Protein AF-0000000066934984 (afdb_homodimer)

Foldseek 3Di:
DAKEWEAEALDLSLLVLLLCLVLVHDYHYHYFQPPPPAGDPVQLVQDVVRHDGKMWDADPVPRHIHIDHDPLVSSVCCCVPVRVVPQADDPPDPLNVQRVCLSCCQVPPLVVLQVVLLVLLLVPDDPPPPVNVCSVVSNVVVLVVVLVQLVVQVDDRSHPDHHSSRSRRLSCQFSVCLRQPEACVVRVSQLSHLVVQVPDPSSVVSCCVNPPPDPRVQSSDRRYDHHDVVNVVVSVVSVGDPVVRYD/DAKEWEAEALDLSLLVLLLCLVLVHDYHYHYFQPPPPAGDPVQLVQDVVRHDGKMWDADPVPRHIHIDHDPLVSSVCCCVPVRVVPQADDPPDPLNVQRVCLSCCQVPPQVVLQVVLLVCLLVDDDPPPPVNVCSVVSNVVVLVVVLVQLVVQVDDRSHPDHHSSRSRHLSCQFSVCLRQPEACVVRVSQLSHLVVQVPDPSSVVSCCVNPPPDPRVQSSDRRYDHHDVVNVVVSVVVVGDPVVRYD

InterPro domains:
  IPR004045 Glutathione S-transferase, N-terminal [PF13409] (13-79)
  IPR010987 Glutathione S-transferase, C-terminal-like [PS50405] (92-216)
  IPR036249 Thioredoxin-like superfamily [SSF52833] (1-82)
  IPR036282 Glutathione S-transferase, C-terminal domain superfamily [SSF47616] (94-217)
  IPR040079 Glutathione transferase family [SFLDS00019] (3-200)

Nearest PDB structures (foldseek):
  7nc9-assembly2_C  TM=8.253E-01  e=2.073E-10  Aspergillus fumigatus A1163
  7ncp-assembly3_F  TM=7.997E-01  e=2.605E-10  Aspergillus fumigatus A1163
  7ncb-assembly1_A  TM=8.021E-01  e=5.173E-10  Aspergillus fumigatus A1163
  7ncd-assembly1_A  TM=8.044E-01  e=5.478E-10  Aspergillus fumigatus A1163
  7nc5-assembly2_C  TM=8.030E-01  e=6.885E-10  Aspergillus fumigatus A1163

pLDDT: mean 96.86, std 2.77, range [81.25, 98.94]

Secondary structure (DSSP, 8-state):
--EEEEEETTSTTHHHHHHHHHHT---EEEEE--BTTBPPHHHHTTSTT-SS-EEEEE-TTT--EEEE--HHHHHHHHHHHTSTTTTS--TTSTTHHHHHHHHHHIIIIIIHHHHHHHHHHHH---TT-HHHHHHHHHHHHHHHHHHHHHHHHSSBTTBSS--HHHHHHHHHHTGGGGTS----TT-HHHHHHHHHHHT-HHHHHHHHHHSTT--GGGGGSSS-PPPPHHHHHHHHHTT--GGGT--/--EEEEEETTSTTHHHHHHHHHHT---EEEEE--BTTBPPHHHHTTSTT-SS-EEEEE-TTT--EEEE--HHHHHHHHHHHTSTTTTS--TTSTTHHHHHHHHHHIIIIIIHHHHHHHHHHHH---TT-HHHHHHHHHHHHHHHHHHHHHHHHSSBTTBSS--HHHHHHHHHHTGGGGTS----TT-HHHHHHHHHHHT-HHHHHHHHHHSTT--GGGGGSSS-PPPPHHHHHHHHHTT--GGGT--

Organism: NCBI:txid1442368

Structure (mmCIF, N/CA/C/O backbone):
data_AF-0000000066934984-model_v1
#
loop_
_entity.id
_entity.type
_entity.pdbx_description
1 polymer 'Unplaced genomic scaffold supercont1.1, whole genome shotgun sequence'
#
loop_
_atom_site.group_PDB
_atom_site.id
_atom_site.type_symbol
_atom_site.label_atom_id
_atom_site.label_alt_id
_atom_site.label_comp_id
_atom_site.label_asym_id
_atom_site.label_entity_id
_atom_site.label_seq_id
_atom_site.pdbx_PDB_ins_code
_atom_site.Cartn_x
_atom_site.Cartn_y
_atom_site.Cartn_z
_atom_site.occupancy
_atom_site.B_iso_or_equiv
_atom_site.auth_seq_id
_atom_site.auth_comp_id
_atom_site.auth_asym_id
_atom_site.auth_atom_id
_atom_site.pdbx_PDB_model_num
ATOM 1 N N . MET A 1 1 ? -24.328 -0.983 -16.234 1 81.62 1 MET A N 1
ATOM 2 C CA . MET A 1 1 ? -23.203 -0.069 -16.359 1 81.62 1 MET A CA 1
ATOM 3 C C . MET A 1 1 ? -22 -0.778 -16.969 1 81.62 1 MET A C 1
ATOM 5 O O . MET A 1 1 ? -21.828 -1.984 -16.781 1 81.62 1 MET A O 1
ATOM 9 N N . SER A 1 2 ? -21.281 -0.075 -17.906 1 93.69 2 SER A N 1
ATOM 10 C CA . SER A 1 2 ? -20.172 -0.692 -18.625 1 93.69 2 SER A CA 1
ATOM 11 C C . SER A 1 2 ? -18.906 -0.725 -17.766 1 93.69 2 SER A C 1
ATOM 13 O O . SER A 1 2 ? -18.703 0.145 -16.922 1 93.69 2 SER A O 1
ATOM 15 N N . LEU A 1 3 ? -18.172 -1.774 -17.812 1 98.44 3 LEU A N 1
ATOM 16 C CA . LEU A 1 3 ? -16.875 -1.953 -17.156 1 98.44 3 LEU A CA 1
ATOM 17 C C . LEU A 1 3 ? -15.836 -2.482 -18.156 1 98.44 3 LEU A C 1
ATOM 19 O O . LEU A 1 3 ? -16.047 -3.525 -18.766 1 98.44 3 LEU A O 1
ATOM 23 N N . THR A 1 4 ? -14.758 -1.725 -18.328 1 98.88 4 THR A N 1
ATOM 24 C CA . THR A 1 4 ? -13.609 -2.197 -19.109 1 98.88 4 THR A CA 1
ATOM 25 C C . THR A 1 4 ? -12.398 -2.4 -18.203 1 98.88 4 THR A C 1
ATOM 27 O O . THR A 1 4 ? -12.023 -1.505 -17.438 1 98.88 4 THR A O 1
ATOM 30 N N . VAL A 1 5 ? -11.867 -3.541 -18.266 1 98.81 5 VAL A N 1
ATOM 31 C CA . VAL A 1 5 ? -10.617 -3.863 -17.578 1 98.81 5 VAL A CA 1
ATOM 32 C C . VAL A 1 5 ? -9.461 -3.822 -18.578 1 98.81 5 VAL A C 1
ATOM 34 O O . VAL A 1 5 ? -9.469 -4.543 -19.578 1 98.81 5 VAL A O 1
ATOM 37 N N . HIS A 1 6 ? -8.5 -2.926 -18.359 1 98.94 6 HIS A N 1
ATOM 38 C CA . HIS A 1 6 ? -7.273 -2.883 -19.156 1 98.94 6 HIS A CA 1
ATOM 39 C C . HIS A 1 6 ? -6.176 -3.73 -18.516 1 98.94 6 HIS A C 1
ATOM 41 O O . HIS A 1 6 ? -5.637 -3.375 -17.469 1 98.94 6 HIS A O 1
ATOM 47 N N . HIS A 1 7 ? -5.832 -4.848 -19.172 1 98.75 7 HIS A N 1
ATOM 48 C CA . HIS A 1 7 ? -4.871 -5.809 -18.641 1 98.75 7 HIS A CA 1
ATOM 49 C C . HIS A 1 7 ? -3.568 -5.777 -19.422 1 98.75 7 HIS A C 1
ATOM 51 O O . HIS A 1 7 ? -3.574 -5.938 -20.656 1 98.75 7 HIS A O 1
ATOM 57 N N . LEU A 1 8 ? -2.504 -5.461 -18.75 1 98.69 8 LEU A N 1
ATOM 58 C CA . LEU A 1 8 ? -1.152 -5.594 -19.297 1 98.69 8 LEU A CA 1
ATOM 59 C C . LEU A 1 8 ? -0.588 -6.98 -19 1 98.69 8 LEU A C 1
ATOM 61 O O . LEU A 1 8 ? -0.484 -7.387 -17.844 1 98.69 8 LEU A O 1
ATOM 65 N N . HIS A 1 9 ? -0.177 -7.727 -20.047 1 97.75 9 HIS A N 1
ATOM 66 C CA . HIS A 1 9 ? 0.321 -9.086 -19.828 1 97.75 9 HIS A CA 1
ATOM 67 C C . HIS A 1 9 ? 1.445 -9.102 -18.797 1 97.75 9 HIS A C 1
ATOM 69 O O . HIS A 1 9 ? 2.338 -8.25 -18.828 1 97.75 9 HIS A O 1
ATOM 75 N N . ILE A 1 10 ? 1.354 -10.117 -17.844 1 97.56 10 ILE A N 1
ATOM 76 C CA . ILE A 1 10 ? 2.314 -10.375 -16.781 1 97.56 10 ILE A CA 1
ATOM 77 C C . ILE A 1 10 ? 2.395 -9.172 -15.844 1 97.56 10 ILE A C 1
ATOM 79 O O . ILE A 1 10 ? 3.484 -8.68 -15.547 1 97.56 10 ILE A O 1
ATOM 83 N N . SER A 1 11 ? 1.231 -8.672 -15.461 1 97.94 11 SER A N 1
ATOM 84 C CA . SER A 1 11 ? 1.15 -7.527 -14.555 1 97.94 11 SER A CA 1
ATOM 85 C C . SER A 1 11 ? 0.097 -7.746 -13.477 1 97.94 11 SER A C 1
ATOM 87 O O . SER A 1 11 ? -0.659 -8.719 -13.531 1 97.94 11 SER A O 1
ATOM 89 N N . GLN A 1 12 ? 0.028 -6.848 -12.531 1 98.06 12 GLN A N 1
ATOM 90 C CA . GLN A 1 12 ? -0.888 -6.91 -11.398 1 98.06 12 GLN A CA 1
ATOM 91 C C . GLN A 1 12 ? -2.338 -6.781 -11.852 1 98.06 12 GLN A C 1
ATOM 93 O O . GLN A 1 12 ? -3.262 -7.102 -11.102 1 98.06 12 GLN A O 1
ATOM 98 N N . SER A 1 13 ? -2.576 -6.316 -13.094 1 98.69 13 SER A N 1
ATOM 99 C CA . SER A 1 13 ? -3.947 -6.168 -13.57 1 98.69 13 SER A CA 1
ATOM 100 C C . SER A 1 13 ? -4.645 -7.523 -13.672 1 98.69 13 SER A C 1
ATOM 102 O O . SER A 1 13 ? -5.867 -7.586 -13.82 1 98.69 13 SER A O 1
ATOM 104 N N . GLU A 1 14 ? -3.834 -8.594 -13.602 1 98.69 14 GLU A N 1
ATOM 105 C CA . GLU A 1 14 ? -4.383 -9.945 -13.516 1 98.69 14 GLU A CA 1
ATOM 106 C C . GLU A 1 14 ? -5.395 -10.055 -12.375 1 98.69 14 GLU A C 1
ATOM 108 O O . GLU A 1 14 ? -6.406 -10.742 -12.508 1 98.69 14 GLU A O 1
ATOM 113 N N . ARG A 1 15 ? -5.211 -9.359 -11.25 1 98.62 15 ARG A N 1
ATOM 114 C CA . ARG A 1 15 ? -6.082 -9.312 -10.078 1 98.62 15 ARG A CA 1
ATOM 115 C C . ARG A 1 15 ? -7.504 -8.922 -10.461 1 98.62 15 ARG A C 1
ATOM 117 O O . ARG A 1 15 ? -8.469 -9.461 -9.93 1 98.62 15 ARG A O 1
ATOM 124 N N . ILE A 1 16 ? -7.551 -7.918 -11.375 1 98.88 16 ILE A N 1
ATOM 125 C CA . ILE A 1 16 ? -8.836 -7.301 -11.672 1 98.88 16 ILE A CA 1
ATOM 126 C C . ILE A 1 16 ? -9.656 -8.219 -12.578 1 98.88 16 ILE A C 1
ATOM 128 O O . ILE A 1 16 ? -10.867 -8.344 -12.414 1 98.88 16 ILE A O 1
ATOM 132 N N . VAL A 1 17 ? -8.953 -8.867 -13.539 1 98.88 17 VAL A N 1
ATOM 133 C CA . VAL A 1 17 ? -9.625 -9.875 -14.359 1 98.88 17 VAL A CA 1
ATOM 134 C C . VAL A 1 17 ? -10.188 -10.977 -13.461 1 98.88 17 VAL A C 1
ATOM 136 O O . VAL A 1 17 ? -11.359 -11.344 -13.586 1 98.88 17 VAL A O 1
ATOM 139 N N . TRP A 1 18 ? -9.359 -11.438 -12.562 1 98.94 18 TRP A N 1
ATOM 140 C CA . TRP A 1 18 ? -9.758 -12.5 -11.641 1 98.94 18 TRP A CA 1
ATOM 141 C C . TRP A 1 18 ? -10.938 -12.055 -10.781 1 98.94 18 TRP A C 1
ATOM 143 O O . TRP A 1 18 ? -11.906 -12.805 -10.609 1 98.94 18 TRP A O 1
ATOM 153 N N . LEU A 1 19 ? -10.914 -10.844 -10.273 1 98.94 19 LEU A N 1
ATOM 154 C CA . LEU A 1 19 ? -11.992 -10.289 -9.469 1 98.94 19 LEU A CA 1
ATOM 155 C C . LEU A 1 19 ? -13.312 -10.336 -10.227 1 98.94 19 LEU A C 1
ATOM 157 O O . LEU A 1 19 ? -14.336 -10.773 -9.68 1 98.94 19 LEU A O 1
ATOM 161 N N . CYS A 1 20 ? -13.312 -9.898 -11.477 1 98.88 20 CYS A N 1
ATOM 162 C CA . CYS A 1 20 ? -14.539 -9.883 -12.273 1 98.88 20 CYS A CA 1
ATOM 163 C C . CYS A 1 20 ? -15.086 -11.289 -12.445 1 98.88 20 CYS A C 1
ATOM 165 O O . CYS A 1 20 ? -16.297 -11.5 -12.375 1 98.88 20 CYS A O 1
ATOM 167 N N . GLU A 1 21 ? -14.188 -12.242 -12.664 1 98.94 21 GLU A N 1
ATOM 168 C CA . GLU A 1 21 ? -14.625 -13.625 -12.836 1 98.94 21 GLU A CA 1
ATOM 169 C C . GLU A 1 21 ? -15.219 -14.18 -11.539 1 98.94 21 GLU A C 1
ATOM 171 O O . GLU A 1 21 ? -16.203 -14.906 -11.57 1 98.94 21 GLU A O 1
ATOM 176 N N . GLU A 1 22 ? -14.609 -13.898 -10.383 1 98.94 22 GLU A N 1
ATOM 177 C CA . GLU A 1 22 ? -15.109 -14.359 -9.094 1 98.94 22 GLU A CA 1
ATOM 178 C C . GLU A 1 22 ? -16.5 -13.797 -8.812 1 98.94 22 GLU A C 1
ATOM 180 O O . GLU A 1 22 ? -17.344 -14.492 -8.25 1 98.94 22 GLU A O 1
ATOM 185 N N . LEU A 1 23 ? -16.703 -12.539 -9.203 1 98.75 23 LEU A N 1
ATOM 186 C CA . LEU A 1 23 ? -17.969 -11.859 -8.906 1 98.75 23 LEU A CA 1
ATOM 187 C C . LEU A 1 23 ? -19.031 -12.188 -9.953 1 98.75 23 LEU A C 1
ATOM 189 O O . LEU A 1 23 ? -20.203 -11.898 -9.758 1 98.75 23 LEU A O 1
ATOM 193 N N . GLY A 1 24 ? -18.609 -12.75 -11.055 1 98.19 24 GLY A N 1
ATOM 194 C CA . GLY A 1 24 ? -19.531 -13.07 -12.125 1 98.19 24 GLY A CA 1
ATOM 195 C C . GLY A 1 24 ? -20.109 -11.844 -12.812 1 98.19 24 GLY A C 1
ATOM 196 O O . GLY A 1 24 ? -21.281 -11.828 -13.18 1 98.19 24 GLY A O 1
ATOM 197 N N . ILE A 1 25 ? -19.312 -10.82 -12.914 1 96.38 25 ILE A N 1
ATOM 198 C CA . ILE A 1 25 ? -19.781 -9.578 -13.516 1 96.38 25 ILE A CA 1
ATOM 199 C C . ILE A 1 25 ? -19.344 -9.523 -14.984 1 96.38 25 ILE A C 1
ATOM 201 O O . ILE A 1 25 ? -18.266 -10.016 -15.336 1 96.38 25 ILE A O 1
ATOM 205 N N . ALA A 1 26 ? -20.25 -8.914 -15.781 1 97.25 26 ALA A N 1
ATOM 206 C CA . ALA A 1 26 ? -19.906 -8.68 -17.188 1 97.25 26 ALA A CA 1
ATOM 207 C C . ALA A 1 26 ? -18.891 -7.543 -17.312 1 97.25 26 ALA A C 1
ATOM 209 O O . ALA A 1 26 ? -19 -6.52 -16.641 1 97.25 26 ALA A O 1
ATOM 210 N N . TYR A 1 27 ? -17.891 -7.766 -18.156 1 98.56 27 TYR A N 1
ATOM 211 C CA . TYR A 1 27 ? -16.875 -6.746 -18.406 1 98.56 27 TYR A CA 1
ATOM 212 C C . TYR A 1 27 ? -16.266 -6.914 -19.781 1 98.56 27 TYR A C 1
ATOM 214 O O . TYR A 1 27 ? -16.312 -8 -20.375 1 98.56 27 TYR A O 1
ATOM 222 N N . THR A 1 28 ? -15.758 -5.801 -20.312 1 98.75 28 THR A N 1
ATOM 223 C CA . THR A 1 28 ? -14.922 -5.836 -21.516 1 98.75 28 THR A CA 1
ATOM 224 C C . THR A 1 28 ? -13.445 -5.938 -21.125 1 98.75 28 THR A C 1
ATOM 226 O O . THR A 1 28 ? -12.969 -5.191 -20.266 1 98.75 28 THR A O 1
ATOM 229 N N . LEU A 1 29 ? -12.773 -6.883 -21.703 1 98.69 29 LEU A N 1
ATOM 230 C CA . LEU A 1 29 ? -11.352 -7.059 -21.438 1 98.69 29 LEU A CA 1
ATOM 231 C C . LEU A 1 29 ? -10.516 -6.543 -22.609 1 98.69 29 LEU A C 1
ATOM 233 O O . LEU A 1 29 ? -10.68 -6.984 -23.75 1 98.69 29 LEU A O 1
ATOM 237 N N . LYS A 1 30 ? -9.719 -5.551 -22.359 1 98.62 30 LYS A N 1
ATOM 238 C CA . LYS A 1 30 ? -8.695 -5.098 -23.297 1 98.62 30 LYS A CA 1
ATOM 239 C C . LYS A 1 30 ? -7.301 -5.508 -22.828 1 98.62 30 LYS A C 1
ATOM 241 O O . LYS A 1 30 ? -6.859 -5.098 -21.75 1 98.62 30 LYS A O 1
ATOM 246 N N . THR A 1 31 ? -6.621 -6.258 -23.609 1 98.25 31 THR A N 1
ATOM 247 C CA . THR A 1 31 ? -5.293 -6.73 -23.234 1 98.25 31 THR A CA 1
ATOM 248 C C . THR A 1 31 ? -4.211 -5.965 -23.984 1 98.25 31 THR A C 1
ATOM 250 O O . THR A 1 31 ? -4.438 -5.484 -25.094 1 98.25 31 THR A O 1
ATOM 253 N N . TYR A 1 32 ? -3.061 -5.773 -23.359 1 98.38 32 TYR A N 1
ATOM 254 C CA . TYR A 1 32 ? -1.891 -5.102 -23.906 1 98.38 32 TYR A CA 1
ATOM 255 C C . TYR A 1 32 ? -0.634 -5.938 -23.703 1 98.38 32 TYR A C 1
ATOM 257 O O . TYR A 1 32 ? -0.481 -6.605 -22.672 1 98.38 32 TYR A O 1
ATOM 265 N N . THR A 1 33 ? 0.233 -5.895 -24.672 1 96.69 33 THR A N 1
ATOM 266 C CA . THR A 1 33 ? 1.562 -6.48 -24.547 1 96.69 33 THR A CA 1
ATOM 267 C C . THR A 1 33 ? 2.578 -5.426 -24.109 1 96.69 33 THR A C 1
ATOM 269 O O . THR A 1 33 ? 2.555 -4.297 -24.594 1 96.69 33 THR A O 1
ATOM 272 N N . ARG A 1 34 ? 3.393 -5.824 -23.172 1 96.44 34 ARG A N 1
ATOM 2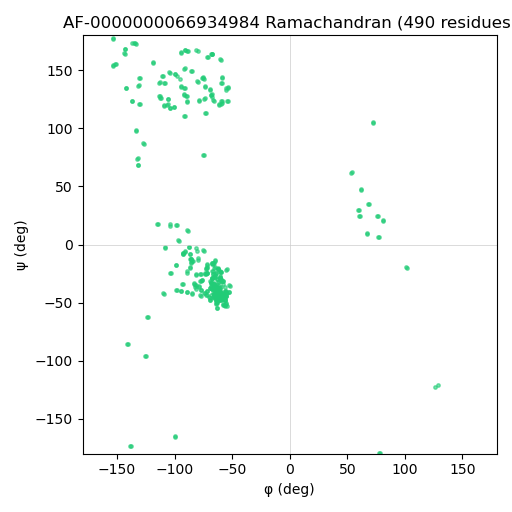73 C CA . ARG A 1 34 ? 4.453 -4.926 -22.734 1 96.44 34 ARG A CA 1
ATOM 274 C C . ARG A 1 34 ? 5.375 -4.555 -23.891 1 96.44 34 ARG A C 1
ATOM 276 O O . ARG A 1 34 ? 5.594 -5.355 -24.797 1 96.44 34 ARG A O 1
ATOM 283 N N . ASP A 1 35 ? 6.168 -3.383 -23.812 1 94.38 35 ASP A N 1
ATOM 284 C CA . ASP A 1 35 ? 7.051 -2.883 -24.859 1 94.38 35 ASP A CA 1
ATOM 285 C C . ASP A 1 35 ? 8.406 -2.48 -24.297 1 94.38 35 ASP A C 1
ATOM 287 O O . ASP A 1 35 ? 8.656 -1.3 -24.047 1 94.38 35 ASP A O 1
ATOM 291 N N . PRO A 1 36 ? 9.422 -3.211 -24.328 1 93.88 36 PRO A N 1
ATOM 292 C CA . PRO A 1 36 ? 9.211 -4.629 -24.031 1 93.88 36 PRO A CA 1
ATOM 293 C C . PRO A 1 36 ? 8.914 -4.891 -22.547 1 93.88 36 PRO A C 1
ATOM 295 O O . PRO A 1 36 ? 8.445 -5.973 -22.203 1 93.88 36 PRO A O 1
ATOM 298 N N . ILE A 1 37 ? 9.234 -3.9 -21.656 1 94.56 37 ILE A N 1
ATOM 299 C CA . ILE A 1 37 ? 9.086 -4.09 -20.219 1 94.56 37 ILE A CA 1
ATOM 300 C C . ILE A 1 37 ? 7.926 -3.234 -19.703 1 94.56 37 ILE A C 1
ATOM 302 O O . ILE A 1 37 ? 7.062 -3.725 -18.984 1 94.56 37 ILE A O 1
ATOM 306 N N . LEU A 1 38 ? 7.844 -2.023 -20.188 1 94.44 38 LEU A N 1
ATOM 307 C CA . LEU A 1 38 ? 6.883 -1.039 -19.703 1 94.44 38 LEU A CA 1
ATOM 308 C C . LEU A 1 38 ? 5.57 -1.138 -20.484 1 94.44 38 LEU A C 1
ATOM 310 O O . LEU A 1 38 ? 5.488 -1.854 -21.484 1 94.44 38 LEU A O 1
ATOM 314 N N . ALA A 1 39 ? 4.543 -0.5 -19.969 1 97.25 39 ALA A N 1
ATOM 315 C CA . ALA A 1 39 ? 3.268 -0.399 -20.672 1 97.25 39 ALA A CA 1
ATOM 316 C C . ALA A 1 39 ? 3.443 0.29 -22.016 1 97.25 39 ALA A C 1
ATOM 318 O O . ALA A 1 39 ? 4.188 1.268 -22.125 1 97.25 39 ALA A O 1
ATOM 319 N N . PRO A 1 40 ? 2.736 -0.254 -23.078 1 97.94 40 PRO A N 1
ATOM 320 C CA . PRO A 1 40 ? 2.756 0.467 -24.344 1 97.94 40 PRO A CA 1
ATOM 321 C C . PRO A 1 40 ? 2.029 1.809 -24.281 1 97.94 40 PRO A C 1
ATOM 323 O O . PRO A 1 40 ? 1.272 2.057 -23.344 1 97.94 40 PRO A O 1
ATOM 326 N N . ALA A 1 41 ? 2.271 2.623 -25.219 1 97.56 41 ALA A N 1
ATOM 327 C CA . ALA A 1 41 ? 1.795 4.004 -25.234 1 97.56 41 ALA A CA 1
ATOM 328 C C . ALA A 1 41 ? 0.279 4.062 -25.078 1 97.56 41 ALA A C 1
ATOM 330 O O . ALA A 1 41 ? -0.242 4.93 -24.375 1 97.56 41 ALA A O 1
ATOM 331 N N . ALA A 1 42 ? -0.437 3.152 -25.719 1 98.19 42 ALA A N 1
ATOM 332 C CA . ALA A 1 42 ? -1.896 3.172 -25.703 1 98.19 42 ALA A CA 1
ATOM 333 C C . ALA A 1 42 ? -2.432 2.99 -24.281 1 98.19 42 ALA A C 1
ATOM 335 O O . ALA A 1 42 ? -3.402 3.643 -23.891 1 98.19 42 ALA A O 1
ATOM 336 N N . LEU A 1 43 ? -1.841 2.08 -23.531 1 98.38 43 LEU A N 1
ATOM 337 C CA . LEU A 1 43 ? -2.252 1.878 -22.141 1 98.38 43 LEU A CA 1
ATOM 338 C C . LEU A 1 43 ? -1.752 3.014 -21.25 1 98.38 43 LEU A C 1
ATOM 340 O O . LEU A 1 43 ? -2.484 3.5 -20.391 1 98.38 43 LEU A O 1
ATOM 344 N N . ALA A 1 44 ? -0.51 3.416 -21.484 1 96.81 44 ALA A N 1
ATOM 345 C CA . ALA A 1 44 ? 0.117 4.449 -20.672 1 96.81 44 ALA A CA 1
ATOM 346 C C . ALA A 1 44 ? -0.661 5.758 -20.75 1 96.81 44 ALA A C 1
ATOM 348 O O . ALA A 1 44 ? -0.653 6.551 -19.797 1 96.81 44 ALA A O 1
ATOM 349 N N . ALA A 1 45 ? -1.407 5.984 -21.766 1 97 45 ALA A N 1
ATOM 350 C CA . ALA A 1 45 ? -2.113 7.242 -22 1 97 45 ALA A CA 1
ATOM 351 C C . ALA A 1 45 ? -3.389 7.316 -21.156 1 97 45 ALA A C 1
ATOM 353 O O . ALA A 1 45 ? -3.988 8.391 -21.031 1 97 45 ALA A O 1
ATOM 354 N N . LEU A 1 46 ? -3.795 6.223 -20.562 1 97.62 46 LEU A N 1
ATOM 355 C CA . LEU A 1 46 ? -5.117 6.145 -19.953 1 97.62 46 LEU A CA 1
ATOM 356 C C . LEU A 1 46 ? -5.137 6.852 -18.609 1 97.62 46 LEU A C 1
ATOM 358 O O . LEU A 1 46 ? -6.184 7.332 -18.156 1 97.62 46 LEU A O 1
ATOM 362 N N . THR A 1 47 ? -4.008 6.844 -17.891 1 96 47 THR A N 1
ATOM 363 C CA . THR A 1 47 ? -3.912 7.488 -16.578 1 96 47 THR A CA 1
ATOM 364 C C . THR A 1 47 ? -2.541 8.133 -16.391 1 96 47 THR A C 1
ATOM 366 O O . THR A 1 47 ? -1.583 7.777 -17.078 1 96 47 THR A O 1
ATOM 369 N N . PRO A 1 48 ? -2.402 9.023 -15.414 1 91.06 48 PRO A N 1
ATOM 370 C CA . PRO A 1 48 ? -1.104 9.641 -15.141 1 91.06 48 PRO A CA 1
ATOM 371 C C . PRO A 1 48 ? -0.06 8.641 -14.656 1 91.06 48 PRO A C 1
ATOM 373 O O . PRO A 1 48 ? 1.143 8.891 -14.773 1 91.06 48 PRO A O 1
ATOM 376 N N . GLN A 1 49 ? -0.491 7.516 -14.172 1 92.75 49 GLN A N 1
ATOM 377 C CA . GLN A 1 49 ? 0.429 6.496 -13.68 1 92.75 49 GLN A CA 1
ATOM 378 C C . GLN A 1 49 ? 1.139 5.793 -14.836 1 92.75 49 GLN A C 1
ATOM 380 O O . GLN A 1 49 ? 2.215 5.219 -14.656 1 92.75 49 GLN A O 1
ATOM 385 N N . LYS A 1 50 ? 0.534 5.781 -15.961 1 93.75 50 LYS A N 1
ATOM 386 C CA . LYS A 1 50 ? 1.089 5.219 -17.188 1 93.75 50 LYS A CA 1
ATOM 387 C C . LYS A 1 50 ? 1.386 3.732 -17.031 1 93.75 50 LYS A C 1
ATOM 389 O O . LYS A 1 50 ? 2.357 3.223 -17.594 1 93.75 50 LYS A O 1
ATOM 394 N N . SER A 1 51 ? 0.613 3.102 -16.188 1 94.38 51 SER A N 1
ATOM 395 C CA . SER A 1 51 ? 0.801 1.678 -15.922 1 94.38 51 SER A CA 1
ATOM 396 C C . SER A 1 51 ? -0.536 0.974 -15.719 1 94.38 51 SER A C 1
ATOM 398 O O . SER A 1 51 ? -1.584 1.621 -15.664 1 94.38 51 SER A O 1
ATOM 400 N N . ALA A 1 52 ? -0.528 -0.356 -15.703 1 96.75 52 ALA A N 1
ATOM 401 C CA . ALA A 1 52 ? -1.664 -1.18 -15.305 1 96.75 52 ALA A CA 1
ATOM 402 C C . ALA A 1 52 ? -1.607 -1.499 -13.812 1 96.75 52 ALA A C 1
ATOM 404 O O . ALA A 1 52 ? -0.534 -1.475 -13.203 1 96.75 52 ALA A O 1
ATOM 405 N N . PRO A 1 53 ? -2.768 -1.683 -13.227 1 97.5 53 PRO A N 1
ATOM 406 C CA . PRO A 1 53 ? -4.109 -1.85 -13.789 1 97.5 53 PRO A CA 1
ATOM 407 C C . PRO A 1 53 ? -4.809 -0.518 -14.062 1 97.5 53 PRO A C 1
ATOM 409 O O . PRO A 1 53 ? -4.488 0.49 -13.43 1 97.5 53 PRO A O 1
ATOM 412 N N . VAL A 1 54 ? -5.625 -0.55 -15.062 1 98.69 54 VAL A N 1
ATOM 413 C CA . VAL A 1 54 ? -6.547 0.554 -15.312 1 98.69 54 VAL A CA 1
ATOM 414 C C . VAL A 1 54 ? -7.957 0.011 -15.539 1 98.69 54 VAL A C 1
ATOM 416 O O . VAL A 1 54 ? -8.133 -1.021 -16.188 1 98.69 54 VAL A O 1
ATOM 419 N N . MET A 1 55 ? -8.945 0.631 -14.969 1 98.75 55 MET A N 1
ATOM 420 C CA . MET A 1 55 ? -10.359 0.393 -15.258 1 98.75 55 MET A CA 1
ATOM 421 C C . MET A 1 55 ? -11 1.614 -15.914 1 98.75 55 MET A C 1
ATOM 423 O O . MET A 1 55 ? -10.664 2.75 -15.57 1 98.75 55 MET A O 1
ATOM 427 N N . THR A 1 56 ? -11.82 1.41 -16.875 1 98.75 56 THR A N 1
ATOM 428 C CA . THR A 1 56 ? -12.703 2.434 -17.422 1 98.75 56 THR A CA 1
ATOM 429 C C . THR A 1 56 ? -14.164 2.098 -17.109 1 98.75 56 THR A C 1
ATOM 431 O O . THR A 1 56 ? -14.609 0.972 -17.344 1 98.75 56 THR A O 1
ATOM 434 N N . THR A 1 57 ? -14.859 3.004 -16.547 1 98.62 57 THR A N 1
ATOM 435 C CA . THR A 1 57 ? 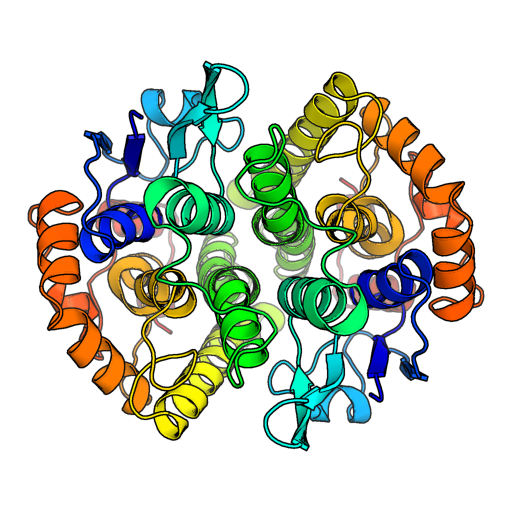-16.281 2.828 -16.312 1 98.62 57 THR A CA 1
ATOM 436 C C . THR A 1 57 ? -17 4.18 -16.25 1 98.62 57 THR A C 1
ATOM 438 O O . THR A 1 57 ? -16.375 5.223 -16.453 1 98.62 57 THR A O 1
ATOM 441 N N . THR A 1 58 ? -18.297 4.129 -16.109 1 97.56 58 THR A N 1
ATOM 442 C CA . THR A 1 58 ? -19.109 5.332 -15.992 1 97.56 58 THR A CA 1
ATOM 443 C C . THR A 1 58 ? -19.578 5.535 -14.555 1 97.56 58 THR A C 1
ATOM 445 O O . THR A 1 58 ? -20.109 4.613 -13.93 1 97.56 58 THR A O 1
ATOM 448 N N . ASN A 1 59 ? -19.281 6.684 -14.023 1 96.5 59 ASN A N 1
ATOM 449 C CA . ASN A 1 59 ? -19.812 7.035 -12.711 1 96.5 59 ASN A CA 1
ATOM 450 C C . ASN A 1 59 ? -21.328 7.031 -12.695 1 96.5 59 ASN A C 1
ATOM 452 O O . ASN A 1 59 ? -21.969 7.801 -13.43 1 96.5 59 ASN A O 1
ATOM 456 N N . ARG A 1 60 ? -21.891 6.266 -11.883 1 91.94 60 ARG A N 1
ATOM 457 C CA . ARG A 1 60 ? -23.328 6.055 -11.938 1 91.94 60 ARG A CA 1
ATOM 458 C C . ARG A 1 60 ? -24.078 7.281 -11.43 1 91.94 60 ARG A C 1
ATOM 460 O O . ARG A 1 60 ? -25.266 7.449 -11.719 1 91.94 60 ARG A O 1
ATOM 467 N N . VAL A 1 61 ? -23.422 8.023 -10.617 1 93 61 VAL A N 1
ATOM 468 C CA . VAL A 1 61 ? -24.078 9.195 -10.039 1 93 61 VAL A CA 1
ATOM 469 C C . VAL A 1 61 ? -23.969 10.375 -10.992 1 93 61 VAL A C 1
ATOM 471 O O . VAL A 1 61 ? -24.969 11.023 -11.305 1 93 61 VAL A O 1
ATOM 474 N N . THR A 1 62 ? -22.828 10.586 -11.617 1 95 62 THR A N 1
ATOM 475 C CA . THR A 1 62 ? -22.594 11.766 -12.445 1 95 62 THR A CA 1
ATOM 476 C C . THR A 1 62 ? -22.797 11.445 -13.922 1 95 62 THR A C 1
ATOM 478 O O . THR A 1 62 ? -22.922 12.344 -14.75 1 95 62 THR A O 1
ATOM 481 N N . GLY A 1 63 ? -22.781 10.211 -14.297 1 96.31 63 GLY A N 1
ATOM 482 C CA . GLY A 1 63 ? -22.891 9.797 -15.688 1 96.31 63 GLY A CA 1
ATOM 483 C C . GLY A 1 63 ? -21.609 9.984 -16.469 1 96.31 63 GLY A C 1
ATOM 484 O O . GLY A 1 63 ? -21.562 9.711 -17.672 1 96.31 63 GLY A O 1
ATOM 485 N N . LYS A 1 64 ? -20.547 10.352 -15.852 1 96.56 64 LYS A N 1
ATOM 486 C CA . LYS A 1 64 ? -19.281 10.641 -16.531 1 96.56 64 LYS A CA 1
ATOM 487 C C . LYS A 1 64 ? -18.406 9.398 -16.594 1 96.56 64 LYS A C 1
ATOM 489 O O . LYS A 1 64 ? -18.281 8.656 -15.625 1 96.56 64 LYS A O 1
ATOM 494 N N . GLU A 1 65 ? -17.828 9.156 -17.766 1 98.06 65 GLU A N 1
ATOM 495 C CA . GLU A 1 65 ? -16.828 8.094 -17.906 1 98.06 65 GLU A CA 1
ATOM 496 C C . GLU A 1 65 ? -15.492 8.508 -17.297 1 98.06 65 GLU A C 1
ATOM 498 O O . GLU A 1 65 ? -15.086 9.664 -17.406 1 98.06 65 GLU A O 1
ATOM 503 N N . PHE A 1 66 ? -14.828 7.559 -16.703 1 97.88 66 PHE A N 1
ATOM 504 C CA . PHE A 1 66 ? -13.508 7.859 -16.156 1 97.88 66 PHE A CA 1
ATOM 505 C C . PHE A 1 66 ? -12.617 6.621 -16.172 1 97.88 66 PHE A C 1
ATOM 507 O O . PHE A 1 66 ? -13.117 5.496 -16.266 1 97.88 66 PHE A O 1
ATOM 514 N N . ASN A 1 67 ? -11.305 6.828 -16.188 1 98.5 67 ASN A N 1
ATOM 515 C CA . ASN A 1 67 ? -10.281 5.812 -15.945 1 98.5 67 ASN A CA 1
ATOM 516 C C . ASN A 1 67 ? -9.75 5.883 -14.516 1 98.5 67 ASN A C 1
ATOM 518 O O . ASN A 1 67 ? -9.68 6.961 -13.922 1 98.5 67 ASN A O 1
ATOM 522 N N . MET A 1 68 ? -9.422 4.746 -14.023 1 98.31 68 MET A N 1
ATOM 523 C CA . MET A 1 68 ? -8.844 4.707 -12.688 1 98.31 68 MET A CA 1
ATOM 524 C C . MET A 1 68 ? -7.738 3.658 -12.602 1 98.31 68 MET A C 1
ATOM 526 O O . MET A 1 68 ? -7.898 2.541 -13.094 1 98.31 68 MET A O 1
ATOM 530 N N . ALA A 1 69 ? -6.613 4.035 -11.984 1 97.81 69 ALA A N 1
ATOM 531 C CA . ALA A 1 69 ? -5.535 3.104 -11.664 1 97.81 69 ALA A CA 1
ATOM 532 C C . ALA A 1 69 ? -5.605 2.666 -10.203 1 97.81 69 ALA A C 1
ATOM 534 O O . ALA A 1 69 ? -6.645 2.811 -9.555 1 97.81 69 ALA A O 1
ATOM 535 N N . GLU A 1 70 ? -4.484 2.053 -9.734 1 97.5 70 GLU A N 1
ATOM 536 C CA . GLU A 1 70 ? -4.367 1.564 -8.359 1 97.5 70 GLU A CA 1
ATOM 537 C C . GLU A 1 70 ? -5.219 0.314 -8.148 1 97.5 70 GLU A C 1
ATOM 539 O O . GLU A 1 70 ? -6.43 0.407 -7.957 1 97.5 70 GLU A O 1
ATOM 544 N N . SER A 1 71 ? -4.582 -0.815 -8.07 1 98.12 71 SER A N 1
ATOM 545 C CA . SER A 1 71 ? -5.285 -2.094 -8.062 1 98.12 71 SER A CA 1
ATOM 546 C C . SER A 1 71 ? -6.195 -2.211 -6.84 1 98.12 71 SER A C 1
ATOM 548 O O . SER A 1 71 ? -7.324 -2.689 -6.945 1 98.12 71 SER A O 1
ATOM 550 N N . GLY A 1 72 ? -5.711 -1.76 -5.621 1 98.5 72 GLY A N 1
ATOM 551 C CA . GLY A 1 72 ? -6.559 -1.802 -4.441 1 98.5 72 GLY A CA 1
ATOM 552 C C . GLY A 1 72 ? -7.812 -0.961 -4.582 1 98.5 72 GLY A C 1
ATOM 553 O O . GLY A 1 72 ? -8.898 -1.389 -4.184 1 98.5 72 GLY A O 1
ATOM 554 N N . ALA A 1 73 ? -7.699 0.214 -5.148 1 98.69 73 ALA A N 1
ATOM 555 C CA . ALA A 1 73 ? -8.836 1.099 -5.379 1 98.69 73 ALA A CA 1
ATOM 556 C C . ALA A 1 73 ? -9.812 0.49 -6.387 1 98.69 73 ALA A C 1
ATOM 558 O O . ALA A 1 73 ? -11.023 0.487 -6.164 1 98.69 73 ALA A O 1
ATOM 559 N N . ILE A 1 74 ? -9.281 -0.028 -7.469 1 98.81 74 ILE A N 1
ATOM 560 C CA . ILE A 1 74 ? -10.102 -0.632 -8.516 1 98.81 74 ILE A CA 1
ATOM 561 C C . ILE A 1 74 ? -10.875 -1.817 -7.941 1 98.81 74 ILE A C 1
ATOM 563 O O . ILE A 1 74 ? -12.078 -1.956 -8.18 1 98.81 74 ILE A O 1
ATOM 567 N N . ALA A 1 75 ? -10.172 -2.645 -7.188 1 98.88 75 ALA A N 1
ATOM 568 C CA . ALA A 1 75 ? -10.812 -3.824 -6.617 1 98.88 75 ALA A CA 1
ATOM 569 C C . ALA A 1 75 ? -11.953 -3.432 -5.68 1 98.88 75 ALA A C 1
ATOM 571 O O . ALA A 1 75 ? -13.047 -3.996 -5.754 1 98.88 75 ALA A O 1
ATOM 572 N N . ALA A 1 76 ? -11.695 -2.447 -4.793 1 98.81 76 ALA A N 1
ATOM 573 C CA . ALA A 1 76 ? -12.734 -1.98 -3.877 1 98.81 76 ALA A CA 1
ATOM 574 C C . ALA A 1 76 ? -13.906 -1.372 -4.641 1 98.81 76 ALA A C 1
ATOM 576 O O . ALA A 1 76 ? -15.062 -1.596 -4.289 1 98.81 76 ALA A O 1
ATOM 577 N N . TYR A 1 77 ? -13.594 -0.634 -5.672 1 98.69 77 TYR A N 1
ATOM 578 C CA . TYR A 1 77 ? -14.648 0.006 -6.453 1 98.69 77 TYR A CA 1
ATOM 579 C C . TYR A 1 77 ? -15.531 -1.033 -7.129 1 98.69 77 TYR A C 1
ATOM 581 O O . TYR A 1 77 ? -16.766 -0.976 -7.023 1 98.69 77 TYR A O 1
ATOM 589 N N . ILE A 1 78 ? -14.953 -1.976 -7.816 1 98.75 78 ILE A N 1
ATOM 590 C CA . ILE A 1 78 ? -15.695 -3 -8.539 1 98.75 78 ILE A CA 1
ATOM 591 C C . ILE A 1 78 ? -16.531 -3.82 -7.551 1 98.75 78 ILE A C 1
ATOM 593 O O . ILE A 1 78 ? -17.703 -4.094 -7.797 1 98.75 78 ILE A O 1
ATOM 597 N N . ASP A 1 79 ? -15.914 -4.195 -6.426 1 98.69 79 ASP A N 1
ATOM 598 C CA . ASP A 1 79 ? -16.641 -4.957 -5.414 1 98.69 79 ASP A CA 1
ATOM 599 C C . ASP A 1 79 ? -17.844 -4.172 -4.891 1 98.69 79 ASP A C 1
ATOM 601 O O . ASP A 1 79 ? -18.922 -4.727 -4.73 1 98.69 79 ASP A O 1
ATOM 605 N N . GLY A 1 80 ? -17.641 -2.895 -4.602 1 97.62 80 GLY A N 1
ATOM 606 C CA . GLY A 1 80 ? -18.703 -2.07 -4.027 1 97.62 80 GLY A CA 1
ATOM 607 C C . GLY A 1 80 ? -19.797 -1.729 -5.016 1 97.62 80 GLY A C 1
ATOM 608 O O . GLY A 1 80 ? -20.984 -1.761 -4.672 1 97.62 80 GLY A O 1
ATOM 609 N N . VAL A 1 81 ? -19.438 -1.437 -6.238 1 97.56 81 VAL A N 1
ATOM 610 C CA . VAL A 1 81 ? -20.375 -0.87 -7.199 1 97.56 81 VAL A CA 1
ATOM 611 C C . VAL A 1 81 ? -21 -1.987 -8.039 1 97.56 81 VAL A C 1
ATOM 613 O O . VAL A 1 81 ? -22.203 -1.971 -8.312 1 97.56 81 VAL A O 1
ATOM 616 N N . PHE A 1 82 ? -20.234 -2.961 -8.43 1 97.62 82 PHE A N 1
ATOM 617 C CA . PHE A 1 82 ? -20.703 -4.016 -9.312 1 97.62 82 PHE A CA 1
ATOM 618 C C . PHE A 1 82 ? -20.969 -5.297 -8.531 1 97.62 82 PHE A C 1
ATOM 620 O O . PHE A 1 82 ? -21.797 -6.117 -8.938 1 97.62 82 PHE A O 1
ATOM 627 N N . GLY A 1 83 ? -20.312 -5.473 -7.391 1 97.62 83 GLY A N 1
ATOM 628 C CA . GLY A 1 83 ? -20.344 -6.75 -6.695 1 97.62 83 GLY A CA 1
ATOM 629 C C . GLY A 1 83 ? -21.156 -6.719 -5.422 1 97.62 83 GLY A C 1
ATOM 630 O O . GLY A 1 83 ? -21.266 -7.727 -4.719 1 97.62 83 GLY A O 1
ATOM 631 N N . SER A 1 84 ? -21.734 -5.5 -5.031 1 96.44 84 SER A N 1
ATOM 632 C CA . SER A 1 84 ? -22.562 -5.305 -3.84 1 96.44 84 SER A CA 1
ATOM 633 C C . SER A 1 84 ? -21.781 -5.633 -2.57 1 96.44 84 SER A C 1
ATOM 635 O O . SER A 1 84 ? -22.359 -6.117 -1.593 1 96.44 84 SER A O 1
ATOM 637 N N . GLY A 1 85 ? -20.484 -5.531 -2.695 1 97.25 85 GLY A N 1
ATOM 638 C CA . GLY A 1 85 ? -19.641 -5.746 -1.529 1 97.25 85 GLY A CA 1
ATOM 639 C C . GLY A 1 85 ? -19.5 -7.211 -1.16 1 97.25 85 GLY A C 1
ATOM 640 O O . GLY A 1 85 ? -19.188 -7.539 -0.012 1 97.25 85 GLY A O 1
ATOM 641 N N . ALA A 1 86 ? -19.672 -8.148 -2.09 1 98.31 86 ALA A N 1
ATOM 642 C CA . ALA A 1 86 ? -19.734 -9.578 -1.824 1 98.31 86 ALA A CA 1
ATOM 643 C C . ALA A 1 86 ? -18.391 -10.102 -1.332 1 98.31 86 ALA A C 1
ATOM 645 O O . ALA A 1 86 ? -18.312 -11.148 -0.674 1 98.31 86 ALA A O 1
ATOM 646 N N . LEU A 1 87 ? -17.312 -9.414 -1.626 1 98.75 87 LEU A N 1
ATOM 647 C CA . LEU A 1 87 ? -15.984 -9.914 -1.28 1 98.75 87 LEU A CA 1
ATOM 648 C C . LEU A 1 87 ? -15.32 -9 -0.257 1 98.75 87 LEU A C 1
ATOM 650 O O . LEU A 1 87 ? -14.086 -8.977 -0.15 1 98.75 87 LEU A O 1
ATOM 654 N N . SER A 1 88 ? -16.031 -8.172 0.429 1 98.38 88 SER A N 1
ATOM 655 C CA . SER A 1 88 ? -15.586 -7.359 1.554 1 98.38 88 SER A CA 1
ATOM 656 C C . SER A 1 88 ? -16.359 -7.703 2.826 1 98.38 88 SER A C 1
ATOM 658 O O . SER A 1 88 ? -17.438 -8.289 2.766 1 98.38 88 SER A O 1
ATOM 660 N N . LEU A 1 89 ? -15.719 -7.398 3.912 1 97.81 89 LEU A N 1
ATOM 661 C CA . LEU A 1 89 ? -16.391 -7.586 5.195 1 97.81 89 LEU A CA 1
ATOM 662 C C . LEU A 1 89 ? -16.719 -6.246 5.84 1 97.81 89 LEU A C 1
ATOM 664 O O . LEU A 1 89 ? -15.938 -5.293 5.734 1 97.81 89 LEU A O 1
ATOM 668 N N . GLU A 1 90 ? -17.844 -6.207 6.516 1 95.69 90 GLU A N 1
ATOM 669 C CA . GLU A 1 90 ? -18.266 -4.992 7.195 1 95.69 90 GLU A CA 1
ATOM 670 C C . GLU A 1 90 ? -17.766 -4.949 8.633 1 95.69 90 GLU A C 1
ATOM 672 O O . GLU A 1 90 ? -17.312 -5.965 9.172 1 95.69 90 GLU A O 1
ATOM 677 N N . ALA A 1 91 ? -17.875 -3.773 9.266 1 95.5 91 ALA A N 1
ATOM 678 C CA . ALA A 1 91 ? -17.281 -3.496 10.57 1 95.5 91 ALA A CA 1
ATOM 679 C C . ALA A 1 91 ? -17.859 -4.414 11.641 1 95.5 91 ALA A C 1
ATOM 681 O O . ALA A 1 91 ? -17.188 -4.691 12.648 1 95.5 91 ALA A O 1
ATOM 682 N N . ALA A 1 92 ? -19 -4.969 11.43 1 95.88 92 ALA A N 1
ATOM 683 C CA . ALA A 1 92 ? -19.656 -5.812 12.43 1 95.88 92 ALA A CA 1
ATOM 684 C C . ALA A 1 92 ? -19.172 -7.258 12.328 1 95.88 92 ALA A C 1
ATOM 686 O O . ALA A 1 92 ? -19.438 -8.07 13.227 1 95.88 92 ALA A O 1
ATOM 687 N N . HIS A 1 93 ? -18.5 -7.559 11.273 1 97.12 93 HIS A N 1
ATOM 688 C CA . HIS A 1 93 ? -18.016 -8.93 11.094 1 97.12 93 HIS A CA 1
ATOM 689 C C . HIS A 1 93 ? -16.828 -9.227 11.992 1 97.12 93 HIS A C 1
ATOM 691 O O . HIS A 1 93 ? -15.945 -8.383 12.156 1 97.12 93 HIS A O 1
ATOM 697 N N . GLU A 1 94 ? -16.703 -10.406 12.539 1 97.06 94 GLU A N 1
ATOM 698 C CA . GLU A 1 94 ? -15.641 -10.773 13.477 1 97.06 94 GLU A CA 1
ATOM 699 C C . GLU A 1 94 ? -14.273 -10.75 12.805 1 97.06 94 GLU A C 1
ATOM 701 O O . GLU A 1 94 ? -13.258 -10.484 13.453 1 97.06 94 GLU A O 1
ATOM 706 N N . ASN A 1 95 ? -14.195 -10.984 11.453 1 98.12 95 ASN A N 1
ATOM 707 C CA . ASN A 1 95 ? -12.938 -11.039 10.719 1 98.12 95 ASN A CA 1
ATOM 708 C C . ASN A 1 95 ? -12.641 -9.711 10.016 1 98.12 95 ASN A C 1
ATOM 710 O O . ASN A 1 95 ? -11.781 -9.656 9.141 1 98.12 95 ASN A O 1
ATOM 714 N N . TYR A 1 96 ? -13.328 -8.648 10.43 1 98 96 TYR A N 1
ATOM 715 C CA . TYR A 1 96 ? -13.195 -7.363 9.758 1 98 96 TYR A CA 1
ATOM 716 C C . TYR A 1 96 ? -11.766 -6.848 9.836 1 98 96 TYR A C 1
ATOM 718 O O . TYR A 1 96 ? -11.188 -6.43 8.828 1 98 96 TYR A O 1
ATOM 726 N N . ALA A 1 97 ? -11.133 -6.934 11 1 98.06 97 ALA A N 1
ATOM 727 C CA . ALA A 1 97 ? -9.766 -6.453 11.188 1 98.06 97 ALA A CA 1
ATOM 728 C C . ALA A 1 97 ? -8.781 -7.242 10.32 1 98.06 97 ALA A C 1
ATOM 730 O O . ALA A 1 97 ? -7.914 -6.656 9.664 1 98.06 97 ALA A O 1
ATOM 731 N N . ASP A 1 98 ? -8.945 -8.57 10.312 1 98.25 98 ASP A N 1
ATOM 732 C CA . ASP A 1 98 ? -8.07 -9.414 9.508 1 98.25 98 ASP A CA 1
ATOM 733 C C . ASP A 1 98 ? -8.242 -9.117 8.016 1 98.25 98 ASP A C 1
ATOM 735 O O . ASP A 1 98 ? -7.254 -9.023 7.281 1 98.25 98 ASP A O 1
ATOM 739 N N . PHE A 1 99 ? -9.461 -8.969 7.633 1 98.69 99 PHE A N 1
ATOM 740 C CA . PHE A 1 99 ? -9.734 -8.625 6.246 1 98.69 99 PHE A CA 1
ATOM 741 C C . PHE A 1 99 ? -9 -7.348 5.852 1 98.69 99 PHE A C 1
ATOM 743 O O . PHE A 1 99 ? -8.234 -7.34 4.883 1 98.69 99 PHE A O 1
ATOM 750 N N . LEU A 1 100 ? -9.203 -6.312 6.645 1 98.69 100 LEU A N 1
ATOM 751 C CA . LEU A 1 100 ? -8.586 -5.027 6.324 1 98.69 100 LEU A CA 1
ATOM 752 C C . LEU A 1 100 ? -7.07 -5.137 6.301 1 98.69 100 LEU A C 1
ATOM 754 O O . LEU A 1 100 ? -6.418 -4.633 5.383 1 98.69 100 LEU A O 1
ATOM 758 N N . PHE A 1 101 ? -6.504 -5.805 7.312 1 98.62 101 PHE A N 1
ATOM 759 C CA . PHE A 1 101 ? -5.055 -5.934 7.418 1 98.62 101 PHE A CA 1
ATOM 760 C C . PHE A 1 101 ? -4.473 -6.566 6.16 1 98.62 101 PHE A C 1
ATOM 762 O O . PHE A 1 101 ? -3.615 -5.973 5.5 1 98.62 101 PHE A O 1
ATOM 769 N N . TRP A 1 102 ? -4.996 -7.676 5.754 1 98.81 102 TRP A N 1
ATOM 770 C CA . TRP A 1 102 ? -4.383 -8.43 4.668 1 98.81 102 TRP A CA 1
ATOM 771 C C . TRP A 1 102 ? -4.68 -7.785 3.32 1 98.81 102 TRP A C 1
ATOM 773 O O . TRP A 1 102 ? -3.859 -7.844 2.402 1 98.81 102 TRP A O 1
ATOM 783 N N . PHE A 1 103 ? -5.887 -7.113 3.221 1 98.81 103 PHE A N 1
ATOM 784 C CA . PHE A 1 103 ? -6.207 -6.359 2.014 1 98.81 103 PHE A CA 1
ATOM 785 C C . PHE A 1 103 ? -5.18 -5.262 1.77 1 98.81 103 PHE A C 1
ATOM 787 O O . PHE A 1 103 ? -4.691 -5.102 0.65 1 98.81 103 PHE A O 1
ATOM 794 N N . HIS A 1 104 ? -4.766 -4.562 2.746 1 98.5 104 HIS A N 1
ATOM 795 C CA . HIS A 1 104 ? -3.797 -3.479 2.615 1 98.5 104 HIS A CA 1
ATOM 796 C C . HIS A 1 104 ? -2.369 -4.016 2.586 1 98.5 104 HIS A C 1
ATOM 798 O O . HIS A 1 104 ? -1.512 -3.471 1.886 1 98.5 104 HIS A O 1
ATOM 804 N N . TYR A 1 105 ? -2.105 -5.109 3.344 1 98 105 TYR A N 1
ATOM 805 C CA . TYR A 1 105 ? -0.792 -5.734 3.451 1 98 105 TYR A CA 1
ATOM 806 C C . TYR A 1 105 ? -0.275 -6.16 2.082 1 98 105 TYR A C 1
ATOM 808 O O . TYR A 1 105 ? 0.927 -6.09 1.816 1 98 105 TYR A O 1
ATOM 816 N N . ALA A 1 106 ? -1.163 -6.508 1.224 1 98.31 106 ALA A N 1
ATOM 817 C CA . ALA A 1 106 ? -0.824 -7.043 -0.093 1 98.31 106 ALA A CA 1
ATOM 818 C C . ALA A 1 106 ? 0.045 -6.062 -0.875 1 98.31 106 ALA A C 1
ATOM 820 O O . ALA A 1 106 ? 1.133 -6.418 -1.335 1 98.31 106 ALA A O 1
ATOM 821 N N . ASN A 1 107 ? -0.399 -4.816 -0.973 1 97.31 107 ASN A N 1
ATOM 822 C CA . ASN A 1 107 ? 0.337 -3.828 -1.753 1 97.31 107 ASN A CA 1
ATOM 823 C C . ASN A 1 107 ? 1.373 -3.1 -0.901 1 97.31 107 ASN A C 1
ATOM 825 O O . ASN A 1 107 ? 2.514 -2.912 -1.328 1 97.31 107 ASN A O 1
ATOM 829 N N . ALA A 1 108 ? 0.968 -2.781 0.301 1 95.88 108 ALA A N 1
ATOM 830 C CA . ALA A 1 108 ? 1.773 -1.851 1.086 1 95.88 108 ALA A CA 1
ATOM 831 C C . ALA A 1 108 ? 2.998 -2.547 1.675 1 95.88 108 ALA A C 1
ATOM 833 O O . ALA A 1 108 ? 4.012 -1.902 1.955 1 95.88 108 ALA A O 1
ATOM 834 N N . THR A 1 109 ? 2.883 -3.885 1.858 1 96.56 109 THR A N 1
ATOM 835 C CA . THR A 1 109 ? 3.967 -4.57 2.557 1 96.56 109 THR A CA 1
ATOM 836 C C . THR A 1 109 ? 4.527 -5.703 1.704 1 96.56 109 THR A C 1
ATOM 838 O O . THR A 1 109 ? 5.672 -5.637 1.25 1 96.56 109 THR A O 1
ATOM 841 N N . LEU A 1 110 ? 3.689 -6.707 1.387 1 97.62 110 LEU A N 1
ATOM 842 C CA . LEU A 1 110 ? 4.195 -7.859 0.652 1 97.62 110 LEU A CA 1
ATOM 843 C C . LEU A 1 110 ? 4.691 -7.453 -0.73 1 97.62 110 LEU A C 1
ATOM 845 O O . LEU A 1 110 ? 5.848 -7.703 -1.08 1 97.62 110 LEU A O 1
ATOM 849 N N . GLY A 1 111 ? 3.783 -6.789 -1.491 1 97.12 111 GLY A N 1
ATOM 850 C CA . GLY A 1 111 ? 4.164 -6.324 -2.816 1 97.12 111 GLY A CA 1
ATOM 851 C C . GLY A 1 111 ? 5.352 -5.379 -2.799 1 97.12 111 GLY A C 1
ATOM 852 O O . GLY A 1 111 ? 6.246 -5.484 -3.639 1 97.12 111 GLY A O 1
ATOM 853 N N . ALA A 1 112 ? 5.367 -4.477 -1.853 1 96 112 ALA A N 1
ATOM 854 C CA . ALA A 1 112 ? 6.461 -3.516 -1.729 1 96 112 ALA A CA 1
ATOM 855 C C . ALA A 1 112 ? 7.793 -4.227 -1.494 1 96 112 ALA A C 1
ATOM 857 O O . ALA A 1 112 ? 8.828 -3.814 -2.029 1 96 112 ALA A O 1
ATOM 858 N N . ALA A 1 113 ? 7.801 -5.273 -0.669 1 96.38 113 ALA A N 1
ATOM 859 C CA . ALA A 1 113 ? 9.016 -6.031 -0.408 1 96.38 113 ALA A CA 1
ATOM 860 C C . ALA A 1 113 ? 9.539 -6.695 -1.683 1 96.38 113 ALA A C 1
ATOM 862 O O . ALA A 1 113 ? 10.742 -6.676 -1.954 1 96.38 113 ALA A O 1
ATOM 863 N N . PHE A 1 114 ? 8.664 -7.242 -2.471 1 96.62 114 PHE A N 1
ATOM 864 C CA . PHE A 1 114 ? 9.031 -7.891 -3.723 1 96.62 114 PHE A CA 1
ATOM 865 C C . PHE A 1 114 ? 9.602 -6.879 -4.711 1 96.62 114 PHE A C 1
ATOM 867 O O . PHE A 1 114 ? 10.633 -7.129 -5.34 1 96.62 114 PHE A O 1
ATOM 874 N N . PHE A 1 115 ? 8.969 -5.73 -4.809 1 95.06 115 PHE A N 1
ATOM 875 C CA . PHE A 1 115 ? 9.406 -4.699 -5.746 1 95.06 115 PHE A CA 1
ATOM 876 C C . PHE A 1 115 ? 10.758 -4.129 -5.34 1 95.06 115 PHE A C 1
ATOM 878 O O . PHE A 1 115 ? 11.547 -3.723 -6.191 1 95.06 115 PHE A O 1
ATOM 885 N N . ARG A 1 116 ? 11.031 -4.145 -4.047 1 95.62 116 ARG A N 1
ATOM 886 C CA . ARG A 1 116 ? 12.32 -3.646 -3.572 1 95.62 116 ARG A CA 1
ATOM 887 C C . ARG A 1 116 ? 13.461 -4.535 -4.051 1 95.62 116 ARG A C 1
ATOM 889 O O . ARG A 1 116 ? 14.562 -4.043 -4.336 1 95.62 116 ARG A O 1
ATOM 896 N N . VAL A 1 117 ? 13.227 -5.84 -4.16 1 95.81 117 VAL A N 1
ATOM 897 C CA . VAL A 1 117 ? 14.234 -6.754 -4.691 1 95.81 117 VAL A CA 1
ATOM 898 C C . VAL A 1 117 ? 14.562 -6.379 -6.137 1 95.81 117 VAL A C 1
ATOM 900 O O . VAL A 1 117 ? 15.734 -6.285 -6.512 1 95.81 117 VAL A O 1
ATOM 903 N N . MET A 1 118 ? 13.516 -6.105 -6.875 1 94.69 118 MET A N 1
ATOM 904 C CA . MET A 1 118 ? 13.695 -5.723 -8.273 1 94.69 118 MET A CA 1
ATOM 905 C C . MET A 1 118 ? 14.461 -4.41 -8.391 1 94.69 118 MET A C 1
ATOM 907 O O . MET A 1 118 ? 15.414 -4.309 -9.164 1 94.69 118 MET A O 1
ATOM 911 N N . SER A 1 119 ? 14.039 -3.434 -7.625 1 95.38 119 SER A N 1
ATOM 912 C CA . SER A 1 119 ? 14.688 -2.127 -7.652 1 95.38 119 SER A CA 1
ATOM 913 C C . SER A 1 119 ? 16.156 -2.232 -7.262 1 95.38 119 SER A C 1
ATOM 915 O O . SER A 1 119 ? 17.016 -1.593 -7.871 1 95.38 119 SER A O 1
ATOM 917 N N . ALA A 1 120 ? 16.422 -3.023 -6.238 1 95.75 120 ALA A N 1
ATOM 918 C CA . ALA A 1 120 ? 17.797 -3.203 -5.789 1 95.75 120 ALA A CA 1
ATOM 919 C C . ALA A 1 120 ? 18.656 -3.824 -6.887 1 95.75 120 ALA A C 1
ATOM 921 O O . ALA A 1 120 ? 19.812 -3.412 -7.098 1 95.75 120 ALA A O 1
ATOM 922 N N . ALA A 1 121 ? 18.078 -4.777 -7.59 1 94.38 121 ALA A N 1
ATOM 923 C CA . ALA A 1 121 ? 18.812 -5.395 -8.695 1 94.38 121 ALA A CA 1
ATOM 924 C C . ALA A 1 121 ? 19.172 -4.367 -9.758 1 94.38 121 ALA A C 1
ATOM 926 O O . ALA A 1 121 ? 20.297 -4.352 -10.266 1 94.38 121 ALA A O 1
ATOM 927 N N . TRP A 1 122 ? 18.234 -3.477 -10.023 1 95.44 122 TRP A N 1
ATOM 928 C CA . TRP A 1 122 ? 18.438 -2.477 -11.07 1 95.44 122 TRP A CA 1
ATOM 929 C C . TRP A 1 122 ? 19.453 -1.429 -10.633 1 95.44 122 TRP A C 1
ATOM 931 O O . TRP A 1 122 ? 20.109 -0.814 -11.469 1 95.44 122 TRP A O 1
ATOM 941 N N . LEU A 1 123 ? 19.625 -1.24 -9.359 1 96.62 123 LEU A N 1
ATOM 942 C CA . LEU A 1 123 ? 20.531 -0.223 -8.828 1 96.62 123 LEU A CA 1
ATOM 943 C C . LEU A 1 123 ? 21.953 -0.768 -8.703 1 96.62 123 LEU A C 1
ATOM 945 O O . LEU A 1 123 ? 22.906 0.001 -8.57 1 96.62 123 LEU A O 1
ATOM 949 N N . GLN A 1 124 ? 22.078 -2.104 -8.688 1 95.44 124 GLN A N 1
ATOM 950 C CA . GLN A 1 124 ? 23.359 -2.789 -8.719 1 95.44 124 GLN A CA 1
ATOM 951 C C . GLN A 1 124 ? 24.281 -2.285 -7.613 1 95.44 124 GLN A C 1
ATOM 953 O O . GLN A 1 124 ? 25.391 -1.819 -7.883 1 95.44 124 GLN A O 1
ATOM 958 N N . PRO A 1 125 ? 23.859 -2.461 -6.387 1 95.31 125 PRO A N 1
ATOM 959 C CA . PRO A 1 125 ? 24.719 -2.027 -5.285 1 95.31 125 PRO A CA 1
ATOM 960 C C . PRO A 1 125 ? 26 -2.863 -5.164 1 95.31 125 PRO A C 1
ATOM 962 O O . PRO A 1 125 ? 26.078 -3.959 -5.727 1 95.31 125 PRO A O 1
ATOM 965 N N . ASP A 1 126 ? 26.953 -2.287 -4.402 1 93.75 126 ASP A N 1
ATOM 966 C CA . ASP A 1 126 ? 28.109 -3.084 -4.02 1 93.75 126 ASP A CA 1
ATOM 967 C C . ASP A 1 126 ? 27.688 -4.367 -3.309 1 93.75 126 ASP A C 1
ATOM 969 O O . ASP A 1 126 ? 26.766 -4.352 -2.482 1 93.75 126 ASP A O 1
ATOM 973 N N . PRO A 1 127 ? 28.266 -5.453 -3.707 1 89.44 127 PRO A N 1
ATOM 974 C CA . PRO A 1 127 ? 27.891 -6.734 -3.1 1 89.44 127 PRO A CA 1
ATOM 975 C C . PRO A 1 127 ? 28.016 -6.723 -1.577 1 89.44 127 PRO A C 1
ATOM 977 O O . PRO A 1 127 ? 27.344 -7.508 -0.896 1 89.44 127 PRO A O 1
ATOM 980 N N . ASP A 1 128 ? 28.812 -5.816 -1.022 1 92.75 128 ASP A N 1
ATOM 981 C CA . ASP A 1 128 ? 29.031 -5.785 0.419 1 92.75 128 ASP A CA 1
ATOM 982 C C . ASP A 1 128 ? 28.125 -4.766 1.099 1 92.75 128 ASP A C 1
ATOM 984 O O . ASP A 1 128 ? 28.203 -4.566 2.312 1 92.75 128 ASP A O 1
ATOM 988 N N . ASN A 1 129 ? 27.281 -4.172 0.284 1 94.69 129 ASN A N 1
ATOM 989 C CA . ASN A 1 129 ? 26.328 -3.225 0.861 1 94.69 129 ASN A CA 1
ATOM 990 C C . ASN A 1 129 ? 25.406 -3.898 1.877 1 94.69 129 ASN A C 1
ATOM 992 O O . ASN A 1 129 ? 24.688 -4.836 1.538 1 94.69 129 ASN A O 1
ATOM 996 N N . ALA A 1 130 ? 25.469 -3.398 3.102 1 92.62 130 ALA A N 1
ATOM 997 C CA . ALA A 1 130 ? 24.75 -4.031 4.199 1 92.62 130 ALA A CA 1
ATOM 998 C C . ALA A 1 130 ? 23.234 -3.961 3.975 1 92.62 130 ALA A C 1
ATOM 1000 O O . ALA A 1 130 ? 22.516 -4.914 4.266 1 92.62 130 ALA A O 1
ATOM 1001 N N . PHE A 1 131 ? 22.797 -2.861 3.471 1 94.06 131 PHE A N 1
ATOM 1002 C CA . PHE A 1 131 ? 21.375 -2.721 3.211 1 94.06 131 PHE A CA 1
ATOM 1003 C C . PHE A 1 131 ? 20.922 -3.686 2.121 1 94.06 131 PHE A C 1
ATOM 1005 O O . PHE A 1 131 ? 19.875 -4.332 2.248 1 94.06 131 PHE A O 1
ATOM 1012 N N . ALA A 1 132 ? 21.656 -3.822 1.105 1 95.06 132 ALA A N 1
ATOM 1013 C CA . ALA A 1 132 ? 21.344 -4.742 0.02 1 95.06 132 ALA A CA 1
ATOM 1014 C C . ALA A 1 132 ? 21.172 -6.168 0.543 1 95.06 132 ALA A C 1
ATOM 1016 O O . ALA A 1 132 ? 20.266 -6.887 0.117 1 95.06 132 ALA A O 1
ATOM 1017 N N . LYS A 1 133 ? 21.922 -6.523 1.483 1 93.56 133 LYS A N 1
ATOM 1018 C CA . LYS A 1 133 ? 21.891 -7.875 2.031 1 93.56 133 LYS A CA 1
ATOM 1019 C C . LYS A 1 133 ? 20.641 -8.117 2.852 1 93.56 133 LYS A C 1
ATOM 1021 O O . LYS A 1 133 ? 20.219 -9.266 3.035 1 93.56 133 LYS A O 1
ATOM 1026 N N . SER A 1 134 ? 20.047 -7.055 3.271 1 94.88 134 SER A N 1
ATOM 1027 C CA . SER A 1 134 ? 18.875 -7.188 4.125 1 94.88 134 SER A CA 1
ATOM 1028 C C . SER A 1 134 ? 17.594 -7.348 3.295 1 94.88 134 SER A C 1
ATOM 1030 O O . SER A 1 134 ? 16.562 -7.758 3.816 1 94.88 134 SER A O 1
ATOM 1032 N N . ILE A 1 135 ? 17.641 -7.047 2.029 1 95.62 135 ILE A N 1
ATOM 1033 C CA . ILE A 1 135 ? 16.453 -6.922 1.197 1 95.62 135 ILE A CA 1
ATOM 1034 C C . ILE A 1 135 ? 15.812 -8.297 1 1 95.62 135 ILE A C 1
ATOM 1036 O O . ILE A 1 135 ? 14.617 -8.469 1.245 1 95.62 135 ILE A O 1
ATOM 1040 N N . PRO A 1 136 ? 16.562 -9.391 0.648 1 94.69 136 PRO A N 1
ATOM 1041 C CA . PRO A 1 136 ? 15.938 -10.711 0.524 1 94.69 136 PRO A CA 1
ATOM 1042 C C . PRO A 1 136 ? 15.383 -11.227 1.851 1 94.69 136 PRO A C 1
ATOM 1044 O O . PRO A 1 136 ? 14.32 -11.852 1.878 1 94.69 136 PRO A O 1
ATOM 1047 N N . ALA A 1 137 ? 16.078 -10.914 2.93 1 94.06 137 ALA A N 1
ATOM 1048 C CA . ALA A 1 137 ? 15.633 -11.352 4.25 1 94.06 137 ALA A CA 1
ATOM 1049 C C . ALA A 1 137 ? 14.281 -10.742 4.605 1 94.06 137 ALA A C 1
ATOM 1051 O O . ALA A 1 137 ? 13.461 -11.383 5.27 1 94.06 137 ALA A O 1
ATOM 1052 N N . ASN A 1 138 ? 14.125 -9.555 4.156 1 95.19 138 ASN A N 1
ATOM 1053 C CA . ASN A 1 138 ? 12.859 -8.883 4.422 1 95.19 138 ASN A CA 1
ATOM 1054 C C . ASN A 1 138 ? 11.703 -9.555 3.682 1 95.19 138 ASN A C 1
ATOM 1056 O O . ASN A 1 138 ? 10.586 -9.641 4.203 1 95.19 138 ASN A O 1
ATOM 1060 N N . VAL A 1 139 ? 11.883 -10.031 2.436 1 96.75 139 VAL A N 1
ATOM 1061 C CA . VAL A 1 139 ? 10.867 -10.781 1.708 1 96.75 139 VAL A CA 1
ATOM 1062 C C . VAL A 1 139 ? 10.477 -12.031 2.496 1 96.75 139 VAL A C 1
ATOM 1064 O O . VAL A 1 139 ? 9.289 -12.305 2.684 1 96.75 139 VAL A O 1
ATOM 1067 N N . HIS A 1 140 ? 11.43 -12.727 3.049 1 96.69 140 HIS A N 1
ATOM 1068 C CA . HIS A 1 140 ? 11.164 -13.945 3.801 1 96.69 140 HIS A CA 1
ATOM 1069 C C . HIS A 1 140 ? 10.414 -13.648 5.094 1 96.69 140 HIS A C 1
ATOM 1071 O O . HIS A 1 140 ? 9.562 -14.438 5.52 1 96.69 140 HIS A O 1
ATOM 1077 N N . LYS A 1 141 ? 10.719 -12.531 5.699 1 95.38 141 LYS A N 1
ATOM 1078 C CA . LYS A 1 141 ? 9.961 -12.109 6.875 1 95.38 141 LYS A CA 1
ATOM 1079 C C . LYS A 1 141 ? 8.477 -11.984 6.559 1 95.38 141 LYS A C 1
ATOM 1081 O O . LYS A 1 141 ? 7.629 -12.469 7.312 1 95.38 141 LYS A O 1
ATOM 1086 N N . HIS A 1 142 ? 8.203 -11.422 5.445 1 96.94 142 HIS A N 1
ATOM 1087 C CA . HIS A 1 142 ? 6.805 -11.188 5.094 1 96.94 142 HIS A CA 1
ATOM 1088 C C . HIS A 1 142 ? 6.141 -12.469 4.59 1 96.94 142 HIS A C 1
ATOM 1090 O O . HIS A 1 142 ? 4.953 -12.695 4.836 1 96.94 142 HIS A O 1
ATOM 1096 N N . LEU A 1 143 ? 6.867 -13.32 3.85 1 98.06 143 LEU A N 1
ATOM 1097 C CA . LEU A 1 143 ? 6.344 -14.633 3.484 1 98.06 143 LEU A CA 1
ATOM 1098 C C . LEU A 1 143 ? 6.035 -15.461 4.727 1 98.06 143 LEU A C 1
ATOM 1100 O O . LEU A 1 143 ? 5.027 -16.172 4.77 1 98.06 143 LEU A O 1
ATOM 1104 N N . ALA A 1 144 ? 6.867 -15.328 5.754 1 97.56 144 ALA A N 1
ATOM 1105 C CA . ALA A 1 144 ? 6.629 -16.047 7.008 1 97.56 144 ALA A CA 1
ATOM 1106 C C . ALA A 1 144 ? 5.34 -15.578 7.672 1 97.56 144 ALA A C 1
ATOM 1108 O O . ALA A 1 144 ? 4.617 -16.375 8.273 1 97.56 144 ALA A O 1
ATOM 1109 N N . ALA A 1 145 ? 5.113 -14.305 7.59 1 97 145 ALA A N 1
ATOM 1110 C CA . ALA A 1 145 ? 3.865 -13.781 8.133 1 97 145 ALA A CA 1
ATOM 1111 C C . ALA A 1 145 ? 2.656 -14.352 7.406 1 97 145 ALA A C 1
ATOM 1113 O O . ALA A 1 145 ? 1.676 -14.758 8.031 1 97 145 ALA A O 1
ATOM 1114 N N . VAL A 1 146 ? 2.691 -14.391 6.082 1 98.44 146 VAL A N 1
ATOM 1115 C CA . VAL A 1 146 ? 1.609 -14.961 5.285 1 98.44 146 VAL A CA 1
ATOM 1116 C C . VAL A 1 146 ? 1.458 -16.453 5.605 1 98.44 146 VAL A C 1
ATOM 1118 O O . VAL A 1 146 ? 0.341 -16.938 5.777 1 98.44 146 VAL A O 1
ATOM 1121 N N . GLU A 1 147 ? 2.613 -17.109 5.672 1 98.75 147 GLU A N 1
ATOM 1122 C CA . GLU A 1 147 ? 2.637 -18.516 6.02 1 98.75 147 GLU A CA 1
ATOM 1123 C C . GLU A 1 147 ? 1.933 -18.781 7.348 1 98.75 147 GLU A C 1
ATOM 1125 O O . GLU A 1 147 ? 1.079 -19.656 7.445 1 98.75 147 GLU A O 1
ATOM 1130 N N . ALA A 1 148 ? 2.299 -18.031 8.352 1 98.06 148 ALA A N 1
ATOM 1131 C CA . ALA A 1 148 ? 1.718 -18.203 9.68 1 98.06 148 ALA A CA 1
ATOM 1132 C C . ALA A 1 148 ? 0.211 -17.953 9.656 1 98.06 148 ALA A C 1
ATOM 1134 O O . ALA A 1 148 ? -0.554 -18.703 10.281 1 98.06 148 ALA A O 1
ATOM 1135 N N . ARG A 1 149 ? -0.26 -16.984 8.961 1 98.31 149 ARG A N 1
ATOM 1136 C CA . ARG A 1 149 ? -1.679 -16.656 8.859 1 98.31 149 ARG A CA 1
ATOM 1137 C C . ARG A 1 149 ? -2.455 -17.797 8.203 1 98.31 149 ARG A C 1
ATOM 1139 O O . ARG A 1 149 ? -3.494 -18.219 8.711 1 98.31 149 ARG A O 1
ATOM 1146 N N . LEU A 1 150 ? -1.958 -18.234 7.094 1 98.81 150 LEU A N 1
ATOM 1147 C CA . LEU A 1 150 ? -2.66 -19.266 6.34 1 98.81 150 LEU A CA 1
ATOM 1148 C C . LEU A 1 150 ? -2.641 -20.594 7.09 1 98.81 150 LEU A C 1
ATOM 1150 O O . LEU A 1 150 ? -3.592 -21.375 7.004 1 98.81 150 LEU A O 1
ATOM 1154 N N . ALA A 1 151 ? -1.529 -20.797 7.816 1 98.62 151 ALA A N 1
ATOM 1155 C CA . ALA A 1 151 ? -1.501 -21.969 8.672 1 98.62 151 ALA A CA 1
ATOM 1156 C C . ALA A 1 151 ? -2.586 -21.906 9.742 1 98.62 151 ALA A C 1
ATOM 1158 O O . ALA A 1 151 ? -3.191 -22.922 10.094 1 98.62 151 ALA A O 1
ATOM 1159 N N . THR A 1 152 ? -2.838 -20.797 10.258 1 97.94 152 THR A N 1
ATOM 1160 C CA . THR A 1 152 ? -3.826 -20.578 11.312 1 97.94 152 THR A CA 1
ATOM 1161 C C . THR A 1 152 ? -5.242 -20.766 10.773 1 97.94 152 THR A C 1
ATOM 1163 O O . THR A 1 152 ? -6.062 -21.438 11.391 1 97.94 152 THR A O 1
ATOM 1166 N N . THR A 1 153 ? -5.543 -20.188 9.625 1 98.12 153 THR A N 1
ATOM 1167 C CA . THR A 1 153 ? -6.91 -20.203 9.117 1 98.12 153 THR A CA 1
ATOM 1168 C C . THR A 1 153 ? -7.207 -21.5 8.391 1 98.12 153 THR A C 1
ATOM 1170 O O . THR A 1 153 ? -8.359 -21.938 8.328 1 98.12 153 THR A O 1
ATOM 1173 N N . GLY A 1 154 ? -6.195 -22.047 7.742 1 98.25 154 GLY A N 1
ATOM 1174 C CA . GLY A 1 154 ? -6.367 -23.25 6.926 1 98.25 154 GLY A CA 1
ATOM 1175 C C . GLY A 1 154 ? -7.223 -23 5.695 1 98.25 154 GLY A C 1
ATOM 1176 O O . GLY A 1 154 ? -7.664 -23.953 5.047 1 98.25 154 GLY A O 1
ATOM 1177 N N . ALA A 1 155 ? -7.562 -21.75 5.391 1 98.44 155 ALA A N 1
ATOM 1178 C CA . ALA A 1 155 ? -8.492 -21.438 4.305 1 98.44 155 ALA A CA 1
ATOM 1179 C C . ALA A 1 155 ? -8.039 -20.203 3.529 1 98.44 155 ALA A C 1
ATOM 1181 O O . ALA A 1 155 ? -7.32 -20.312 2.529 1 98.44 155 ALA A O 1
ATOM 1182 N N . PHE A 1 156 ? -8.414 -19 4.023 1 98.81 156 PHE A N 1
ATOM 1183 C CA . PHE A 1 156 ? -8.109 -17.766 3.316 1 98.81 156 PHE A CA 1
ATOM 1184 C C . PHE A 1 156 ? -7.559 -16.719 4.27 1 98.81 156 PHE A C 1
ATOM 1186 O O . PHE A 1 156 ? -7.5 -16.938 5.48 1 98.81 156 PHE A O 1
ATOM 1193 N N . LEU A 1 157 ? -7.117 -15.609 3.775 1 98.81 157 LEU A N 1
ATOM 1194 C CA . LEU A 1 157 ? -6.375 -14.625 4.555 1 98.81 157 LEU A CA 1
ATOM 1195 C C . LEU A 1 157 ? -7.277 -13.953 5.582 1 98.81 157 LEU A C 1
ATOM 1197 O O . LEU A 1 157 ? -6.855 -13.703 6.715 1 98.81 157 LEU A O 1
ATOM 1201 N N . ALA A 1 158 ? -8.539 -13.688 5.25 1 98.38 158 ALA A N 1
ATOM 1202 C CA . ALA A 1 158 ? -9.453 -13.023 6.176 1 98.38 158 ALA A CA 1
ATOM 1203 C C . ALA A 1 158 ? -10.039 -14.023 7.172 1 98.38 158 ALA A C 1
ATOM 1205 O O . ALA A 1 158 ? -10.758 -13.641 8.102 1 98.38 158 ALA A O 1
ATOM 1206 N N . GLY A 1 159 ? -9.742 -15.281 7.062 1 97.56 159 GLY A N 1
ATOM 1207 C CA . GLY A 1 159 ? -10.336 -16.359 7.828 1 97.56 159 GLY A CA 1
ATOM 1208 C C . GLY A 1 159 ? -10.898 -17.469 6.957 1 97.56 159 GLY A C 1
ATOM 1209 O O . GLY A 1 159 ? -10.203 -18 6.094 1 97.56 159 GLY A O 1
ATOM 1210 N N . ASP A 1 160 ? -12.148 -17.734 7.125 1 95.88 160 ASP A N 1
ATOM 1211 C CA . ASP A 1 160 ? -12.758 -18.844 6.391 1 95.88 160 ASP A CA 1
ATOM 1212 C C . ASP A 1 160 ? -13.367 -18.344 5.078 1 95.88 160 ASP A C 1
ATOM 1214 O O . ASP A 1 160 ? -13.75 -19.156 4.227 1 95.88 160 ASP A O 1
ATOM 1218 N N . GLN A 1 161 ? -13.383 -17.078 4.914 1 96.38 161 GLN A N 1
ATOM 1219 C CA . GLN A 1 161 ? -14.039 -16.516 3.73 1 96.38 161 GLN A CA 1
ATOM 1220 C C . GLN A 1 161 ? -13.008 -15.977 2.744 1 96.38 161 GLN A C 1
ATOM 1222 O O . GLN A 1 161 ? -12.023 -15.359 3.148 1 96.38 161 GLN A O 1
ATOM 1227 N N . PHE A 1 162 ? -13.297 -16.25 1.452 1 98.69 162 PHE A N 1
ATOM 1228 C CA . PHE A 1 162 ? -12.562 -15.656 0.346 1 98.69 162 PHE A CA 1
ATOM 1229 C C . PHE A 1 162 ? -12.953 -14.195 0.163 1 98.69 162 PHE A C 1
ATOM 1231 O O . PHE A 1 162 ? -14.141 -13.875 0.093 1 98.69 162 PHE A O 1
ATOM 1238 N N . THR A 1 163 ? -12.016 -13.281 0.164 1 98.88 163 THR A N 1
ATOM 1239 C CA . THR A 1 163 ? -12.312 -11.859 0.099 1 98.88 163 THR A CA 1
ATOM 1240 C C . THR A 1 163 ? -11.352 -11.148 -0.844 1 98.88 163 THR A C 1
ATOM 1242 O O . THR A 1 163 ? -10.523 -11.789 -1.493 1 98.88 163 THR A O 1
ATOM 1245 N N . LEU A 1 164 ? -11.398 -9.82 -0.924 1 98.94 164 LEU A N 1
ATOM 1246 C CA . LEU A 1 164 ? -10.484 -8.984 -1.692 1 98.94 164 LEU A CA 1
ATOM 1247 C C . LEU A 1 164 ? -9.047 -9.156 -1.207 1 98.94 164 LEU A C 1
ATOM 1249 O O . LEU A 1 164 ? -8.102 -8.945 -1.967 1 98.94 164 LEU A O 1
ATOM 1253 N N . ALA A 1 165 ? -8.852 -9.508 0.076 1 98.94 165 ALA A N 1
ATOM 1254 C CA . ALA A 1 165 ? -7.508 -9.758 0.579 1 98.94 165 ALA A CA 1
ATOM 1255 C C . ALA A 1 165 ? -6.805 -10.836 -0.245 1 98.94 165 ALA A C 1
ATOM 1257 O O . ALA A 1 165 ? -5.617 -10.711 -0.553 1 98.94 165 ALA A O 1
ATOM 1258 N N . ASP A 1 166 ? -7.516 -11.867 -0.628 1 98.94 166 ASP A N 1
ATOM 1259 C CA . ASP A 1 166 ? -6.957 -12.938 -1.44 1 98.94 166 ASP A CA 1
ATOM 1260 C C . ASP A 1 166 ? -6.723 -12.477 -2.877 1 98.94 166 ASP A C 1
ATOM 1262 O O . ASP A 1 166 ? -5.656 -12.727 -3.447 1 98.94 166 ASP A O 1
ATOM 1266 N N . ILE A 1 167 ? -7.715 -11.75 -3.426 1 98.94 167 ILE A N 1
ATOM 1267 C CA . ILE A 1 167 ? -7.629 -11.211 -4.781 1 98.94 167 ILE A CA 1
ATOM 1268 C C . ILE A 1 167 ? -6.332 -10.422 -4.938 1 98.94 167 ILE A C 1
ATOM 1270 O O . ILE A 1 167 ? -5.656 -10.523 -5.965 1 98.94 167 ILE A O 1
ATOM 1274 N N . MET A 1 168 ? -5.977 -9.672 -3.961 1 98.88 168 MET A N 1
ATOM 1275 C CA . MET A 1 168 ? -4.863 -8.734 -4.047 1 98.88 168 MET A CA 1
ATOM 1276 C C . MET A 1 168 ? -3.533 -9.445 -3.82 1 98.88 168 MET A C 1
ATOM 1278 O O . MET A 1 168 ? -2.502 -9.016 -4.344 1 98.88 168 MET A O 1
ATOM 1282 N N . THR A 1 169 ? -3.482 -10.547 -3.102 1 98.88 169 THR A N 1
ATOM 1283 C CA . THR A 1 169 ? -2.244 -11.117 -2.586 1 98.88 169 THR A CA 1
ATOM 1284 C C . THR A 1 169 ? -1.686 -12.156 -3.557 1 98.88 169 THR A C 1
ATOM 1286 O O . THR A 1 169 ? -0.47 -12.25 -3.738 1 98.88 169 THR A O 1
ATOM 1289 N N . VAL A 1 170 ? -2.5 -12.891 -4.25 1 98.94 170 VAL A N 1
ATOM 1290 C CA . VAL A 1 170 ? -2.145 -14.117 -4.953 1 98.94 170 VAL A CA 1
ATOM 1291 C C . VAL A 1 170 ? -1.144 -13.805 -6.062 1 98.94 170 VAL A C 1
ATOM 1293 O O . VAL A 1 170 ? -0.18 -14.547 -6.266 1 98.94 170 VAL A O 1
ATOM 1296 N N . TRP A 1 171 ? -1.365 -12.695 -6.742 1 98.69 171 TRP A N 1
ATOM 1297 C CA . TRP A 1 171 ? -0.495 -12.375 -7.871 1 98.69 171 TRP A CA 1
ATOM 1298 C C . TRP A 1 171 ? 0.967 -12.344 -7.438 1 98.69 171 TRP A C 1
ATOM 1300 O O . TRP A 1 171 ? 1.834 -12.891 -8.133 1 98.69 171 TRP A O 1
ATOM 1310 N N . THR A 1 172 ? 1.283 -11.719 -6.289 1 98.62 172 THR A N 1
ATOM 1311 C CA . THR A 1 172 ? 2.65 -11.586 -5.797 1 98.62 172 THR A CA 1
ATOM 1312 C C . THR A 1 172 ? 3.275 -12.961 -5.562 1 98.62 172 THR A C 1
ATOM 1314 O O . THR A 1 172 ? 4.477 -13.141 -5.77 1 98.62 172 THR A O 1
ATOM 1317 N N . LEU A 1 173 ? 2.465 -13.953 -5.246 1 98.81 173 LEU A N 1
ATOM 1318 C CA . LEU A 1 173 ? 2.934 -15.289 -4.898 1 98.81 173 LEU A CA 1
ATOM 1319 C C . LEU A 1 173 ? 2.98 -16.188 -6.129 1 98.81 173 LEU A C 1
ATOM 1321 O O . LEU A 1 173 ? 3.465 -17.312 -6.059 1 98.81 173 LEU A O 1
ATOM 1325 N N . THR A 1 174 ? 2.465 -15.727 -7.285 1 98.69 174 THR A N 1
ATOM 1326 C CA . THR A 1 174 ? 2.371 -16.547 -8.484 1 98.69 174 THR A CA 1
ATOM 1327 C C . THR A 1 174 ? 3.043 -15.859 -9.672 1 98.69 174 THR A C 1
ATOM 1329 O O . THR A 1 174 ? 4.27 -15.828 -9.766 1 98.69 174 THR A O 1
ATOM 1332 N N . THR A 1 175 ? 2.256 -15.133 -10.531 1 98.5 175 THR A N 1
ATOM 1333 C CA . THR A 1 175 ? 2.789 -14.516 -11.734 1 98.5 175 THR A CA 1
ATOM 1334 C C . THR A 1 175 ? 3.832 -13.453 -11.391 1 98.5 175 THR A C 1
ATOM 1336 O O . THR A 1 175 ? 4.793 -13.25 -12.133 1 98.5 175 THR A O 1
ATOM 1339 N N . GLY A 1 176 ? 3.658 -12.836 -10.211 1 98 176 GLY A N 1
ATOM 1340 C CA . GLY A 1 176 ? 4.625 -11.844 -9.766 1 98 176 GLY A CA 1
ATOM 1341 C C . GLY A 1 176 ? 6.027 -12.398 -9.617 1 98 176 GLY A C 1
ATOM 1342 O O . GLY A 1 176 ? 7.012 -11.664 -9.719 1 98 176 GLY A O 1
ATOM 1343 N N . ARG A 1 177 ? 6.16 -13.688 -9.43 1 98 177 ARG A N 1
ATOM 1344 C CA . ARG A 1 177 ? 7.457 -14.328 -9.242 1 98 177 ARG A CA 1
ATOM 1345 C C . ARG A 1 177 ? 8.219 -14.43 -10.562 1 98 177 ARG A C 1
ATOM 1347 O O . ARG A 1 177 ? 9.391 -14.812 -10.586 1 98 177 ARG A O 1
ATOM 1354 N N . GLN A 1 178 ? 7.609 -14.039 -11.688 1 97.56 178 GLN A N 1
ATOM 1355 C CA . GLN A 1 178 ? 8.344 -13.891 -12.938 1 97.56 178 GLN A CA 1
ATOM 1356 C C . GLN A 1 178 ? 9.25 -12.672 -12.906 1 97.56 178 GLN A C 1
ATOM 1358 O O . GLN A 1 178 ? 10.156 -12.539 -13.734 1 97.56 178 GLN A O 1
ATOM 1363 N N . TRP A 1 179 ? 8.977 -11.789 -12.031 1 96.88 179 TRP A N 1
ATOM 1364 C CA . TRP A 1 179 ? 9.781 -10.586 -11.867 1 96.88 179 TRP A CA 1
ATOM 1365 C C . TRP A 1 179 ? 10.766 -10.742 -10.711 1 96.88 179 TRP A C 1
ATOM 1367 O O . TRP A 1 179 ? 11.891 -10.227 -10.766 1 96.88 179 TRP A O 1
ATOM 1377 N N . THR A 1 180 ? 10.312 -11.367 -9.656 1 96.5 180 THR A N 1
ATOM 1378 C CA . THR A 1 180 ? 11.094 -11.648 -8.453 1 96.5 180 THR A CA 1
ATOM 1379 C C . THR A 1 180 ? 11.039 -13.133 -8.109 1 96.5 180 THR A C 1
ATOM 1381 O O . THR A 1 180 ? 10.211 -13.555 -7.297 1 96.5 180 THR A O 1
ATOM 1384 N N . PRO A 1 181 ? 11.969 -13.891 -8.727 1 96.62 181 PRO A N 1
ATOM 1385 C CA . PRO A 1 181 ? 11.953 -15.328 -8.461 1 96.62 181 PRO A CA 1
ATOM 1386 C C . PRO A 1 181 ? 12.133 -15.656 -6.977 1 96.62 181 PRO A C 1
ATOM 1388 O O . PRO A 1 181 ? 13.094 -15.203 -6.355 1 96.62 181 PRO A O 1
ATOM 1391 N N . THR A 1 182 ? 11.211 -16.359 -6.43 1 97.38 182 THR A N 1
ATOM 1392 C CA . THR A 1 182 ? 11.18 -16.672 -5.008 1 97.38 182 THR A CA 1
ATOM 1393 C C . THR A 1 182 ? 10.805 -18.141 -4.789 1 97.38 182 THR A C 1
ATOM 1395 O O . THR A 1 182 ? 9.781 -18.609 -5.289 1 97.38 182 THR A O 1
ATOM 1398 N N . ASP A 1 183 ? 11.664 -18.875 -4.098 1 97.5 183 ASP A N 1
ATOM 1399 C CA . ASP A 1 183 ? 11.391 -20.266 -3.754 1 97.5 183 ASP A CA 1
ATOM 1400 C C . ASP A 1 183 ? 10.445 -20.375 -2.562 1 97.5 183 ASP A C 1
ATOM 1402 O O . ASP A 1 183 ? 10.727 -19.828 -1.49 1 97.5 183 ASP A O 1
ATOM 1406 N N . LEU A 1 184 ? 9.305 -21.078 -2.703 1 98.62 184 LEU A N 1
ATOM 1407 C CA . LEU A 1 184 ? 8.297 -21.172 -1.647 1 98.62 184 LEU A CA 1
ATOM 1408 C C . LEU A 1 184 ? 8.359 -22.516 -0.951 1 98.62 184 LEU A C 1
ATOM 1410 O O . LEU A 1 184 ? 7.43 -22.891 -0.224 1 98.62 184 LEU A O 1
ATOM 1414 N N . SER A 1 185 ? 9.414 -23.297 -1.077 1 98.5 185 SER A N 1
ATOM 1415 C CA . SER A 1 185 ? 9.531 -24.641 -0.532 1 98.5 185 SER A CA 1
ATOM 1416 C C . SER A 1 185 ? 9.367 -24.641 0.984 1 98.5 185 SER A C 1
ATOM 1418 O O . SER A 1 185 ? 8.859 -25.609 1.559 1 98.5 185 SER A O 1
ATOM 1420 N N . SER A 1 186 ? 9.758 -23.594 1.652 1 98.31 186 SER A N 1
ATOM 1421 C CA . SER A 1 186 ? 9.742 -23.531 3.109 1 98.31 186 SER A CA 1
ATOM 1422 C C . SER A 1 186 ? 8.406 -23.016 3.629 1 98.31 186 SER A C 1
ATOM 1424 O O . SER A 1 186 ? 8.266 -22.719 4.816 1 98.31 186 SER A O 1
ATOM 1426 N N . TYR A 1 187 ? 7.395 -22.953 2.754 1 98.75 187 TYR A N 1
ATOM 1427 C CA . TYR A 1 187 ? 6.113 -22.359 3.129 1 98.75 187 TYR A CA 1
ATOM 1428 C C . TYR A 1 187 ? 4.953 -23.25 2.717 1 98.75 187 TYR A C 1
ATOM 1430 O O . TYR A 1 187 ? 4.168 -22.906 1.834 1 98.75 187 TYR A O 1
ATOM 1438 N N . PRO A 1 188 ? 4.746 -24.328 3.41 1 98.81 188 PRO A N 1
ATOM 1439 C CA . PRO A 1 188 ? 3.738 -25.328 3.01 1 98.81 188 PRO A CA 1
ATOM 1440 C C . PRO A 1 188 ? 2.314 -24.781 3.092 1 98.81 188 PRO A C 1
ATOM 1442 O O . PRO A 1 188 ? 1.448 -25.172 2.312 1 98.81 188 PRO A O 1
ATOM 1445 N N . ALA A 1 189 ? 1.981 -23.906 4.027 1 98.88 189 ALA A N 1
ATOM 1446 C CA . ALA A 1 189 ? 0.636 -23.344 4.113 1 98.88 189 ALA A CA 1
ATOM 1447 C C . ALA A 1 189 ? 0.34 -22.438 2.92 1 98.88 189 ALA A C 1
ATOM 1449 O O . ALA A 1 189 ? -0.784 -22.422 2.412 1 98.88 189 ALA A O 1
ATOM 1450 N N . ILE A 1 190 ? 1.327 -21.688 2.488 1 98.94 190 ILE A N 1
ATOM 1451 C CA . ILE A 1 190 ? 1.167 -20.875 1.285 1 98.94 190 ILE A CA 1
ATOM 1452 C C . ILE A 1 190 ? 0.916 -21.781 0.082 1 98.94 190 ILE A C 1
ATOM 1454 O O . ILE A 1 190 ? 0.046 -21.5 -0.746 1 98.94 190 ILE A O 1
ATOM 1458 N N . LEU A 1 191 ? 1.723 -22.844 -0.014 1 98.94 191 LEU A N 1
ATOM 1459 C CA . LEU A 1 191 ? 1.572 -23.734 -1.152 1 98.94 191 LEU A CA 1
ATOM 1460 C C . LEU A 1 191 ? 0.193 -24.391 -1.153 1 98.94 191 LEU A C 1
ATOM 1462 O O . LEU A 1 191 ? -0.438 -24.516 -2.205 1 98.94 191 LEU A O 1
ATOM 1466 N N . ALA A 1 192 ? -0.3 -24.781 0.018 1 98.88 192 ALA A N 1
ATOM 1467 C CA . ALA A 1 192 ? -1.65 -25.328 0.113 1 98.88 192 ALA A CA 1
ATOM 1468 C C . ALA A 1 192 ? -2.693 -24.297 -0.291 1 98.88 192 ALA A C 1
ATOM 1470 O O . ALA A 1 192 ? -3.662 -24.609 -0.982 1 98.88 192 ALA A O 1
ATOM 1471 N N . TYR A 1 193 ? -2.518 -23.141 0.14 1 98.88 193 TYR A N 1
ATOM 1472 C CA . TYR A 1 193 ? -3.367 -22.016 -0.207 1 98.88 193 TYR A CA 1
ATOM 1473 C C . TYR A 1 193 ? -3.395 -21.781 -1.715 1 98.88 193 TYR A C 1
ATOM 1475 O O . TYR A 1 193 ? -4.461 -21.594 -2.301 1 98.88 193 TYR A O 1
ATOM 1483 N N . LEU A 1 194 ? -2.219 -21.812 -2.375 1 98.88 194 LEU A N 1
ATOM 1484 C CA . LEU A 1 194 ? -2.137 -21.609 -3.818 1 98.88 194 LEU A CA 1
ATOM 1485 C C . LEU A 1 194 ? -2.822 -22.75 -4.566 1 98.88 194 LEU A C 1
ATOM 1487 O O . LEU A 1 194 ? -3.424 -22.531 -5.621 1 98.88 194 LEU A O 1
ATOM 1491 N N . GLN A 1 195 ? -2.738 -23.938 -4.039 1 98.75 195 GLN A N 1
ATOM 1492 C CA . GLN A 1 195 ? -3.479 -25.031 -4.645 1 98.75 195 GLN A CA 1
ATOM 1493 C C . GLN A 1 195 ? -4.984 -24.812 -4.551 1 98.75 195 GLN A C 1
ATOM 1495 O O . GLN A 1 195 ? -5.719 -25.062 -5.508 1 98.75 195 GLN A O 1
ATOM 1500 N N . ARG A 1 196 ? -5.484 -24.375 -3.408 1 98.69 196 ARG A N 1
ATOM 1501 C CA . ARG A 1 196 ? -6.895 -24.047 -3.238 1 98.69 196 ARG A CA 1
ATOM 1502 C C . ARG A 1 196 ? -7.328 -22.969 -4.227 1 98.69 196 ARG A C 1
ATOM 1504 O O . ARG A 1 196 ? -8.391 -23.078 -4.844 1 98.69 196 ARG A O 1
ATOM 1511 N N . ILE A 1 197 ? -6.492 -21.953 -4.379 1 98.81 197 ILE A N 1
ATOM 1512 C CA . ILE A 1 197 ? -6.773 -20.859 -5.301 1 98.81 197 ILE A CA 1
ATOM 1513 C C . ILE A 1 197 ? -6.824 -21.391 -6.73 1 98.81 197 ILE A C 1
ATOM 1515 O O . ILE A 1 197 ? -7.77 -21.109 -7.469 1 98.81 197 ILE A O 1
ATOM 1519 N N . GLY A 1 198 ? -5.789 -22.188 -7.117 1 98.69 198 GLY A N 1
ATOM 1520 C CA . GLY A 1 198 ? -5.699 -22.703 -8.469 1 98.69 198 GLY A CA 1
ATOM 1521 C C . GLY A 1 198 ? -6.859 -23.609 -8.844 1 98.69 198 GLY A C 1
ATOM 1522 O O . GLY A 1 198 ? -7.152 -23.812 -10.023 1 98.69 198 GLY A O 1
ATOM 1523 N N . SER A 1 199 ? -7.512 -24.141 -7.859 1 98.56 199 SER A N 1
ATOM 1524 C CA . SER A 1 199 ? -8.617 -25.062 -8.109 1 98.56 199 SER A CA 1
ATOM 1525 C C . SER A 1 199 ? -9.93 -24.312 -8.312 1 98.56 199 SER A C 1
ATOM 1527 O O . SER A 1 199 ? -10.93 -24.891 -8.727 1 98.56 199 SER A O 1
ATOM 1529 N N . ARG A 1 200 ? -9.992 -23.047 -8.008 1 98.69 200 ARG A N 1
ATOM 1530 C CA . ARG A 1 200 ? -11.203 -22.25 -8.219 1 98.69 200 ARG A CA 1
ATOM 1531 C C . ARG A 1 200 ? -11.469 -22.047 -9.703 1 98.69 200 ARG A C 1
ATOM 1533 O O . ARG A 1 200 ? -10.594 -21.578 -10.438 1 98.69 200 ARG A O 1
ATOM 1540 N N . GLU A 1 201 ? -12.656 -2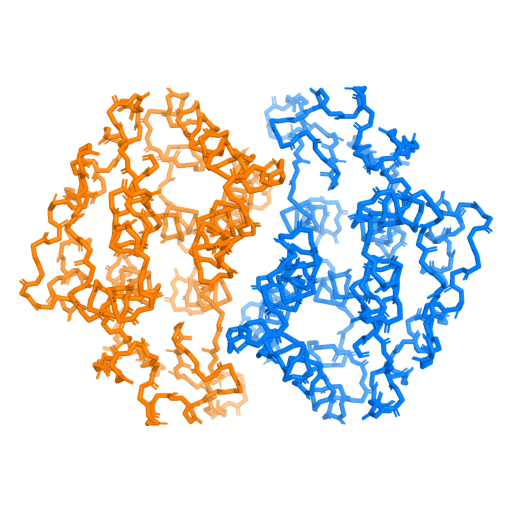2.25 -10.172 1 98.69 201 GLU A N 1
ATOM 1541 C CA . GLU A 1 201 ? -13.023 -22.125 -11.578 1 98.69 201 GLU A CA 1
ATOM 1542 C C . GLU A 1 201 ? -12.852 -20.688 -12.07 1 98.69 201 GLU A C 1
ATOM 1544 O O . GLU A 1 201 ? -12.406 -20.469 -13.203 1 98.69 201 GLU A O 1
ATOM 1549 N N . ALA A 1 202 ? -13.219 -19.766 -11.25 1 98.88 202 ALA A N 1
ATOM 1550 C CA . ALA A 1 202 ? -13.094 -18.359 -11.625 1 98.88 202 ALA A CA 1
ATOM 1551 C C . ALA A 1 202 ? -11.641 -17.984 -11.859 1 98.88 202 ALA A C 1
ATOM 1553 O O . ALA A 1 202 ? -11.336 -17.188 -12.758 1 98.88 202 ALA A O 1
ATOM 1554 N N . TYR A 1 203 ? -10.711 -18.531 -11.047 1 98.88 203 TYR A N 1
ATOM 1555 C CA . TYR A 1 203 ? -9.289 -18.266 -11.242 1 98.88 203 TYR A CA 1
ATOM 1556 C C . TYR A 1 203 ? -8.805 -18.844 -12.562 1 98.88 203 TYR A C 1
ATOM 1558 O O . TYR A 1 203 ? -8.086 -18.188 -13.312 1 98.88 203 TYR A O 1
ATOM 1566 N N . GLN A 1 204 ? -9.203 -20.016 -12.828 1 98.69 204 GLN A N 1
ATOM 1567 C CA . GLN A 1 204 ? -8.82 -20.672 -14.078 1 98.69 204 GLN A CA 1
ATOM 1568 C C . GLN A 1 204 ? -9.328 -19.891 -15.289 1 98.69 204 GLN A C 1
ATOM 1570 O O . GLN A 1 204 ? -8.578 -19.641 -16.234 1 98.69 204 GLN A O 1
ATOM 1575 N N . ARG A 1 205 ? -10.617 -19.484 -15.227 1 98.56 205 ARG A N 1
ATOM 1576 C CA . ARG A 1 205 ? -11.18 -18.688 -16.312 1 98.56 205 ARG A CA 1
ATOM 1577 C C . ARG A 1 205 ? -10.414 -17.375 -16.484 1 98.56 205 ARG A C 1
ATOM 1579 O O . ARG A 1 205 ? -10.133 -16.953 -17.609 1 98.56 205 ARG A O 1
ATOM 1586 N N . ALA A 1 206 ? -10.094 -16.75 -15.367 1 98.81 206 ALA A N 1
ATOM 1587 C CA . ALA A 1 206 ? -9.367 -15.484 -15.398 1 98.81 206 ALA A CA 1
ATOM 1588 C C . ALA A 1 206 ? -8.008 -15.648 -16.078 1 98.81 206 ALA A C 1
ATOM 1590 O O . ALA A 1 206 ? -7.617 -14.828 -16.906 1 98.81 206 ALA A O 1
ATOM 1591 N N . MET A 1 207 ? -7.262 -16.703 -15.68 1 98.62 207 MET A N 1
ATOM 1592 C CA . MET A 1 207 ? -5.934 -16.938 -16.234 1 98.62 207 MET A CA 1
ATOM 1593 C C . MET A 1 207 ? -6.02 -17.25 -17.719 1 98.62 207 MET A C 1
ATOM 1595 O O . MET A 1 207 ? -5.18 -16.797 -18.516 1 98.62 207 MET A O 1
ATOM 1599 N N . ASP A 1 208 ? -7.035 -17.938 -18.094 1 97.75 208 ASP A N 1
ATOM 1600 C CA . ASP A 1 208 ? -7.23 -18.25 -19.5 1 97.75 208 ASP A CA 1
ATOM 1601 C C . ASP A 1 208 ? -7.465 -16.969 -20.312 1 97.75 208 ASP A C 1
ATOM 1603 O O . ASP A 1 208 ? -7.004 -16.859 -21.453 1 97.75 208 ASP A O 1
ATOM 1607 N N . LYS A 1 209 ? -8.195 -16.078 -19.766 1 98.12 209 LYS A N 1
ATOM 1608 C CA . LYS A 1 209 ? -8.539 -14.844 -20.453 1 98.12 209 LYS A CA 1
ATOM 1609 C C . LYS A 1 209 ? -7.367 -13.859 -20.438 1 98.12 209 LYS A C 1
ATOM 1611 O O . LYS A 1 209 ? -7.055 -13.242 -21.453 1 98.12 209 LYS A O 1
ATOM 1616 N N . ALA A 1 210 ? -6.699 -13.703 -19.297 1 98.19 210 ALA A N 1
ATOM 1617 C CA . ALA A 1 210 ? -5.691 -12.672 -19.078 1 98.19 210 ALA A CA 1
ATOM 1618 C C . ALA A 1 210 ? -4.34 -13.086 -19.656 1 98.19 210 ALA A C 1
ATOM 1620 O O . ALA A 1 210 ? -3.582 -12.25 -20.141 1 98.19 210 ALA A O 1
ATOM 1621 N N . GLU A 1 211 ? -4.055 -14.281 -19.531 1 97.69 211 GLU A N 1
ATOM 1622 C CA . GLU A 1 211 ? -2.736 -14.789 -19.891 1 97.69 211 GLU A CA 1
ATOM 1623 C C . GLU A 1 211 ? -2.846 -16.031 -20.766 1 97.69 211 GLU A C 1
ATOM 1625 O O . GLU A 1 211 ? -2.363 -17.109 -20.391 1 97.69 211 GLU A O 1
ATOM 1630 N N . PRO A 1 212 ? -3.35 -15.688 -22 1 94.5 212 PRO A N 1
ATOM 1631 C CA . PRO A 1 212 ? -3.455 -16.875 -22.859 1 94.5 212 PRO A CA 1
ATOM 1632 C C . PRO A 1 212 ? -2.096 -17.453 -23.219 1 94.5 212 PRO A C 1
ATOM 1634 O O . PRO A 1 212 ? -1.175 -16.719 -23.594 1 94.5 212 PRO A O 1
ATOM 1637 N N . GLY A 1 213 ? -1.843 -18.703 -22.953 1 92.81 213 GLY A N 1
ATOM 1638 C CA . GLY A 1 213 ? -0.611 -19.391 -23.328 1 92.81 213 GLY A CA 1
ATOM 1639 C C . GLY A 1 213 ? 0.365 -19.531 -22.172 1 92.81 213 GLY A C 1
ATOM 1640 O O . GLY A 1 213 ? 1.364 -20.25 -22.281 1 92.81 213 GLY A O 1
ATOM 1641 N N . LEU A 1 214 ? 0.142 -18.688 -21.172 1 95.69 214 LEU A N 1
ATOM 1642 C CA . LEU A 1 214 ? 0.996 -18.812 -20 1 95.69 214 LEU A CA 1
ATOM 1643 C C . LEU A 1 214 ? 0.719 -20.125 -19.266 1 95.69 214 LEU A C 1
ATOM 1645 O O . LEU A 1 214 ? -0.44 -20.484 -19.047 1 95.69 214 LEU A O 1
ATOM 1649 N N . ASP A 1 215 ? 1.735 -20.859 -18.984 1 97.38 215 ASP A N 1
ATOM 1650 C CA . ASP A 1 215 ? 1.571 -21.969 -18.047 1 97.38 215 ASP A CA 1
ATOM 1651 C C . ASP A 1 215 ? 1.486 -21.469 -16.609 1 97.38 215 ASP A C 1
ATOM 1653 O O . ASP A 1 215 ? 2.428 -21.625 -15.828 1 97.38 215 ASP A O 1
ATOM 1657 N N . TRP A 1 216 ? 0.329 -20.953 -16.312 1 97.5 216 TRP A N 1
ATOM 1658 C CA . TRP A 1 216 ? 0.146 -20.266 -15.039 1 97.5 216 TRP A CA 1
ATOM 1659 C C . TRP A 1 216 ? 0.242 -21.25 -13.875 1 97.5 216 TRP A C 1
ATOM 1661 O O . TRP A 1 216 ? 0.424 -20.844 -12.727 1 97.5 216 TRP A O 1
ATOM 1671 N N . ARG A 1 217 ? 0.154 -22.562 -14.047 1 98.19 217 ARG A N 1
ATOM 1672 C CA . ARG A 1 217 ? 0.24 -23.562 -12.984 1 98.19 217 ARG A CA 1
ATOM 1673 C C . ARG A 1 217 ? 1.632 -23.594 -12.359 1 98.19 217 ARG A C 1
ATOM 1675 O O . ARG A 1 217 ? 1.798 -24 -11.211 1 98.19 217 ARG A O 1
ATOM 1682 N N . GLN A 1 218 ? 2.664 -23.172 -13.125 1 98.19 218 GLN A N 1
ATOM 1683 C CA . GLN A 1 218 ? 4.008 -23.078 -12.57 1 98.19 218 GLN A CA 1
ATOM 1684 C C . GLN A 1 218 ? 4.043 -22.109 -11.391 1 98.19 218 GLN A C 1
ATOM 1686 O O . GLN A 1 218 ? 4.836 -22.297 -10.461 1 98.19 218 GLN A O 1
ATOM 1691 N N . GLY A 1 219 ? 3.162 -21.109 -11.438 1 98.25 219 GLY A N 1
ATOM 1692 C CA . GLY A 1 219 ? 3.084 -20.141 -10.352 1 98.25 219 GLY A CA 1
ATOM 1693 C C . GLY A 1 219 ? 2.572 -20.75 -9.055 1 98.25 219 GLY A C 1
ATOM 1694 O O . GLY A 1 219 ? 2.736 -20.156 -7.988 1 98.25 219 GLY A O 1
ATOM 1695 N N . LEU A 1 220 ? 1.961 -21.922 -9.133 1 98.62 220 LEU A N 1
ATOM 1696 C CA . LEU A 1 220 ? 1.372 -22.578 -7.961 1 98.62 220 LEU A CA 1
ATOM 1697 C C . LEU A 1 220 ? 2.377 -23.5 -7.285 1 98.62 220 LEU A C 1
ATOM 1699 O O . LEU A 1 220 ? 2.105 -24.031 -6.207 1 98.62 220 LEU A O 1
ATOM 1703 N N . THR A 1 221 ? 3.543 -23.672 -7.891 1 98.62 221 THR A N 1
ATOM 1704 C CA . THR A 1 221 ? 4.531 -24.625 -7.387 1 98.62 221 THR A CA 1
ATOM 1705 C C . THR A 1 221 ? 5.539 -23.922 -6.48 1 98.62 221 THR A C 1
ATOM 1707 O O . THR A 1 221 ? 5.625 -22.688 -6.477 1 98.62 221 THR A O 1
ATOM 1710 N N . ALA A 1 222 ? 6.293 -24.672 -5.719 1 98.56 222 ALA A N 1
ATOM 1711 C CA . ALA A 1 222 ? 7.332 -24.141 -4.84 1 98.56 222 ALA A CA 1
ATOM 1712 C C . ALA A 1 222 ? 8.422 -23.438 -5.648 1 98.56 222 ALA A C 1
ATOM 1714 O O . ALA A 1 222 ? 8.859 -22.344 -5.285 1 98.56 222 ALA A O 1
ATOM 1715 N N . ALA A 1 223 ? 8.852 -24 -6.758 1 97.44 223 ALA A N 1
ATOM 1716 C CA . ALA A 1 223 ? 9.922 -23.453 -7.59 1 97.44 223 ALA A CA 1
ATOM 1717 C C . ALA A 1 223 ? 9.477 -22.172 -8.273 1 97.44 223 ALA A C 1
ATOM 1719 O O . ALA A 1 223 ? 10.289 -21.266 -8.484 1 97.44 223 ALA A O 1
ATOM 1720 N N . GLY A 1 224 ? 8.211 -22.031 -8.602 1 97.06 224 GLY A N 1
ATOM 1721 C CA . GLY A 1 224 ? 7.68 -20.875 -9.297 1 97.06 224 GLY A CA 1
ATOM 1722 C C . GLY A 1 224 ? 7.98 -20.891 -10.789 1 97.06 224 GLY A C 1
ATOM 1723 O O . GLY A 1 224 ? 8.562 -21.844 -11.305 1 97.06 224 GLY A O 1
ATOM 1724 N N . PRO A 1 225 ? 7.562 -19.891 -11.484 1 97.25 225 PRO A N 1
ATOM 1725 C CA . PRO A 1 225 ? 7.785 -19.766 -12.922 1 97.25 225 PRO A CA 1
ATOM 1726 C C . PRO A 1 225 ? 9.18 -19.234 -13.258 1 97.25 225 PRO A C 1
ATOM 1728 O O . PRO A 1 225 ? 9.891 -18.75 -12.375 1 97.25 225 PRO A O 1
ATOM 1731 N N . GLU A 1 226 ? 9.531 -19.359 -14.578 1 95.38 226 GLU A N 1
ATOM 1732 C CA . GLU A 1 226 ? 10.734 -18.703 -15.078 1 95.38 226 GLU A CA 1
ATOM 1733 C C . GLU A 1 226 ? 10.555 -17.203 -15.164 1 95.38 226 GLU A C 1
ATOM 1735 O O . GLU A 1 226 ? 9.422 -16.703 -15.227 1 95.38 226 GLU A O 1
ATOM 1740 N N . LEU A 1 227 ? 11.719 -16.578 -15.227 1 96.62 227 LEU A N 1
ATOM 1741 C CA . LEU A 1 227 ? 11.672 -15.125 -15.422 1 96.62 227 LEU A CA 1
ATOM 1742 C C . LEU A 1 227 ? 10.945 -14.773 -16.719 1 96.62 227 LEU A C 1
ATOM 1744 O O . LEU A 1 227 ? 11.078 -15.484 -17.719 1 96.62 227 LEU A O 1
ATOM 1748 N N . PHE A 1 228 ? 10.203 -13.641 -16.609 1 96.62 228 PHE A N 1
ATOM 1749 C CA . PHE A 1 228 ? 9.625 -13.086 -17.844 1 96.62 228 PHE A CA 1
ATOM 1750 C C . PHE A 1 228 ? 10.703 -12.867 -18.891 1 96.62 228 PHE A C 1
ATOM 1752 O O . PHE A 1 228 ? 11.695 -12.18 -18.641 1 96.62 228 PHE A O 1
ATOM 1759 N N . PRO A 1 229 ? 10.539 -13.461 -20.047 1 96.25 229 PRO A N 1
ATOM 1760 C CA . PRO A 1 229 ? 11.641 -13.508 -21 1 96.25 229 PRO A CA 1
ATOM 1761 C C . PRO A 1 229 ? 12.188 -12.125 -21.359 1 96.25 229 PRO A C 1
ATOM 1763 O O . PRO A 1 229 ? 13.406 -11.914 -21.312 1 96.25 229 PRO A O 1
ATOM 1766 N N . PRO A 1 230 ? 11.336 -11.156 -21.656 1 97.12 230 PRO A N 1
ATOM 1767 C CA . PRO A 1 230 ? 11.906 -9.836 -21.922 1 97.12 230 PRO A CA 1
ATOM 1768 C C . PRO A 1 230 ? 12.641 -9.25 -20.719 1 97.12 230 PRO A C 1
ATOM 1770 O O . PRO A 1 230 ? 13.625 -8.531 -20.875 1 97.12 230 PRO A O 1
ATOM 1773 N N . TYR A 1 231 ? 12.188 -9.562 -19.578 1 96.5 231 TYR A N 1
ATOM 1774 C CA . TYR A 1 231 ? 12.859 -9.102 -18.359 1 96.5 231 TYR A CA 1
ATOM 1775 C C . TYR A 1 231 ? 14.219 -9.773 -18.203 1 96.5 231 TYR A C 1
ATOM 1777 O O . TYR A 1 231 ? 15.211 -9.117 -17.875 1 96.5 231 TYR A O 1
ATOM 1785 N N . ARG A 1 232 ? 14.281 -11.039 -18.438 1 96.25 232 ARG A N 1
ATOM 1786 C CA . ARG A 1 232 ? 15.539 -11.773 -18.406 1 96.25 232 ARG A CA 1
ATOM 1787 C C . ARG A 1 232 ? 16.547 -11.156 -19.375 1 96.25 232 ARG A C 1
ATOM 1789 O O . ARG A 1 232 ? 17.719 -10.984 -19.016 1 96.25 232 ARG A O 1
ATOM 1796 N N . GLN A 1 233 ? 16.078 -10.859 -20.516 1 96.38 233 GLN A N 1
ATOM 1797 C CA . GLN A 1 233 ? 16.938 -10.242 -21.516 1 96.38 233 GLN A CA 1
ATOM 1798 C C . GLN A 1 233 ? 17.469 -8.891 -21.047 1 96.38 233 GLN A C 1
ATOM 1800 O O . GLN A 1 233 ? 18.656 -8.594 -21.203 1 96.38 233 GLN A O 1
ATOM 1805 N N . MET A 1 234 ? 16.594 -8.133 -20.484 1 95.5 234 MET A N 1
ATOM 1806 C CA . MET A 1 234 ? 16.969 -6.816 -19.984 1 95.5 234 MET A CA 1
ATOM 1807 C C . MET A 1 234 ? 18.031 -6.93 -18.906 1 95.5 234 MET A C 1
ATOM 1809 O O . MET A 1 234 ? 19.016 -6.191 -18.906 1 95.5 234 MET A O 1
ATOM 1813 N N . LEU A 1 235 ? 17.828 -7.82 -17.953 1 95.06 235 LEU A N 1
ATOM 1814 C CA . LEU A 1 235 ? 18.797 -8.039 -16.875 1 95.06 235 LEU A CA 1
ATOM 1815 C C . LEU A 1 235 ? 20.156 -8.43 -17.438 1 95.06 235 LEU A C 1
ATOM 1817 O O . LEU A 1 235 ? 21.188 -7.93 -16.984 1 95.06 235 LEU A O 1
ATOM 1821 N N . GLY A 1 236 ? 20.156 -9.273 -18.391 1 94.38 236 GLY A N 1
ATOM 1822 C CA . GLY A 1 236 ? 21.391 -9.641 -19.062 1 94.38 236 GLY A CA 1
ATOM 1823 C C . GLY A 1 236 ? 22.109 -8.461 -19.688 1 94.38 236 GLY A C 1
ATOM 1824 O O . GLY A 1 236 ? 23.328 -8.328 -19.562 1 94.38 236 GLY A O 1
ATOM 1825 N N . GLN A 1 237 ? 21.359 -7.625 -20.328 1 94 237 GLN A N 1
ATOM 1826 C CA . GLN A 1 237 ? 21.922 -6.445 -20.969 1 94 237 GLN A CA 1
ATOM 1827 C C . GLN A 1 237 ? 22.516 -5.48 -19.953 1 94 237 GLN A C 1
ATOM 1829 O O . GLN A 1 237 ? 23.469 -4.754 -20.25 1 94 237 GLN A O 1
ATOM 1834 N N . MET A 1 238 ? 21.984 -5.559 -18.75 1 92.31 238 MET A N 1
ATOM 1835 C CA . MET A 1 238 ? 22.453 -4.691 -17.672 1 92.31 238 MET A CA 1
ATOM 1836 C C . MET A 1 238 ? 23.656 -5.312 -16.953 1 92.31 238 MET A C 1
ATOM 1838 O O . MET A 1 238 ? 24.25 -4.688 -16.078 1 92.31 238 MET A O 1
ATOM 1842 N N . GLY A 1 239 ? 23.922 -6.562 -17.312 1 91.81 239 GLY A N 1
ATOM 1843 C CA . GLY A 1 239 ? 25.031 -7.25 -16.672 1 91.81 239 GLY A CA 1
ATOM 1844 C C . GLY A 1 239 ? 24.672 -7.82 -15.312 1 91.81 239 GLY A C 1
ATOM 1845 O O . GLY A 1 239 ? 25.547 -8.047 -14.477 1 91.81 239 GLY A O 1
ATOM 1846 N N . ILE A 1 240 ? 23.438 -7.996 -15.094 1 91.88 240 ILE A N 1
ATOM 1847 C CA . ILE A 1 240 ? 22.984 -8.516 -13.812 1 91.88 240 ILE A CA 1
ATOM 1848 C C . ILE A 1 240 ? 22.922 -10.047 -13.867 1 91.88 240 ILE A C 1
ATOM 1850 O O . ILE A 1 240 ? 22.328 -10.617 -14.781 1 91.88 240 ILE A O 1
ATOM 1854 N N . ASP A 1 241 ? 23.562 -10.641 -12.891 1 88.56 241 ASP A N 1
ATOM 1855 C CA . ASP A 1 241 ? 23.547 -12.102 -12.773 1 88.56 241 ASP A CA 1
ATOM 1856 C C . ASP A 1 241 ? 22.188 -12.594 -12.273 1 88.56 241 ASP A C 1
ATOM 1858 O O . ASP A 1 241 ? 21.844 -12.43 -11.102 1 88.56 241 ASP A O 1
ATOM 1862 N N . ILE A 1 242 ? 21.516 -13.266 -13.086 1 88.81 242 ILE A N 1
ATOM 1863 C CA . ILE A 1 242 ? 20.141 -13.703 -12.828 1 88.81 242 ILE A CA 1
ATOM 1864 C C . ILE A 1 242 ? 20.141 -14.727 -11.695 1 88.81 242 ILE A C 1
ATOM 1866 O O . ILE A 1 242 ? 19.141 -14.875 -10.992 1 88.81 242 ILE A O 1
ATOM 1870 N N . ALA A 1 243 ? 21.219 -15.438 -11.578 1 83.62 243 ALA A N 1
ATOM 1871 C CA . ALA A 1 243 ? 21.312 -16.438 -10.508 1 83.62 243 ALA A CA 1
ATOM 1872 C C . ALA A 1 243 ? 21.281 -15.766 -9.133 1 83.62 243 ALA A C 1
ATOM 1874 O O . ALA A 1 243 ? 20.875 -16.391 -8.148 1 83.62 243 ALA A O 1
ATOM 1875 N N . LYS A 1 244 ? 21.672 -14.57 -9.133 1 81.94 244 LYS A N 1
ATOM 1876 C CA . LYS A 1 244 ? 21.766 -13.852 -7.863 1 81.94 244 LYS A CA 1
ATOM 1877 C C . LYS A 1 244 ? 20.438 -13.195 -7.516 1 81.94 244 LYS A C 1
ATOM 1879 O O . LYS A 1 244 ? 20.281 -12.641 -6.426 1 81.94 244 LYS A O 1
ATOM 1884 N N . LEU A 1 245 ? 19.391 -13.328 -8.438 1 85.25 245 LEU A N 1
ATOM 1885 C CA . LEU A 1 245 ? 18.094 -12.68 -8.203 1 85.25 245 LEU A CA 1
ATOM 1886 C C . LEU A 1 245 ? 17.172 -13.594 -7.406 1 85.25 245 LEU A C 1
ATOM 1888 O O . LEU A 1 245 ? 16.188 -13.133 -6.82 1 85.25 245 LEU A O 1
ATOM 1892 N N . LYS A 1 246 ? 17.391 -14.867 -7.461 1 86.94 246 LYS A N 1
ATOM 1893 C CA . LYS A 1 246 ? 16.5 -15.812 -6.785 1 86.94 246 LYS A CA 1
ATOM 1894 C C . LYS A 1 246 ? 16.594 -15.664 -5.27 1 86.94 246 LYS A C 1
ATOM 1896 O O . LYS A 1 246 ? 17.688 -15.664 -4.707 1 86.94 246 LYS A O 1
ATOM 1901 N N . ILE A 1 247 ? 15.383 -15.492 -4.715 1 91.25 247 ILE A N 1
ATOM 1902 C CA . ILE A 1 247 ? 15.273 -15.328 -3.268 1 91.25 247 ILE A CA 1
ATOM 1903 C C . ILE A 1 247 ? 14.711 -16.609 -2.646 1 91.25 247 ILE A C 1
ATOM 1905 O O . ILE A 1 247 ? 13.898 -17.297 -3.26 1 91.25 247 ILE A O 1
ATOM 1909 N N . MET B 1 1 ? -15.281 0.814 24.062 1 81.69 1 MET B N 1
ATOM 1910 C CA . MET B 1 1 ? -14.188 -0.07 23.672 1 81.69 1 MET B CA 1
ATOM 1911 C C . MET B 1 1 ? -12.852 0.67 23.703 1 81.69 1 MET B C 1
ATOM 1913 O O . MET B 1 1 ? -12.805 1.88 23.469 1 81.69 1 MET B O 1
ATOM 1917 N N . SER B 1 2 ? -11.773 -0.011 24.219 1 93.69 2 SER B N 1
ATOM 1918 C CA . SER B 1 2 ? -10.484 0.641 24.391 1 93.69 2 SER B CA 1
ATOM 1919 C C . SER B 1 2 ? -9.711 0.701 23.078 1 93.69 2 SER B C 1
ATOM 1921 O O . SER B 1 2 ? -9.867 -0.169 22.219 1 93.69 2 SER B O 1
ATOM 1923 N N . LEU B 1 3 ? -9.047 1.764 22.812 1 98.38 3 LEU B N 1
ATOM 1924 C CA . LEU B 1 3 ? -8.164 1.975 21.672 1 98.38 3 LEU B CA 1
ATOM 1925 C C . LEU B 1 3 ? -6.82 2.537 22.125 1 98.38 3 LEU B C 1
ATOM 1927 O O . LEU B 1 3 ? -6.77 3.578 22.781 1 98.38 3 LEU B O 1
ATOM 1931 N N . THR B 1 4 ? -5.746 1.817 21.828 1 98.88 4 THR B N 1
ATOM 1932 C CA . THR B 1 4 ? -4.395 2.324 22.031 1 98.88 4 THR B CA 1
ATOM 1933 C C . THR B 1 4 ? -3.688 2.555 20.703 1 98.88 4 THR B C 1
ATOM 1935 O O . THR B 1 4 ? -3.65 1.666 19.859 1 98.88 4 THR B O 1
ATOM 1938 N N . VAL B 1 5 ? -3.217 3.703 20.531 1 98.81 5 VAL B N 1
ATOM 1939 C CA . VAL B 1 5 ? -2.391 4.055 19.375 1 98.81 5 VAL B CA 1
ATOM 1940 C C . VAL B 1 5 ? -0.917 4.051 19.781 1 98.81 5 VAL B C 1
ATOM 1942 O O . VAL B 1 5 ? -0.512 4.777 20.688 1 98.81 5 VAL B O 1
ATOM 1945 N N . HIS B 1 6 ? -0.116 3.186 19.172 1 98.94 6 HIS B N 1
ATOM 1946 C CA . HIS B 1 6 ? 1.33 3.18 19.359 1 98.94 6 HIS B CA 1
ATOM 1947 C C . HIS B 1 6 ? 2.025 4.055 18.328 1 98.94 6 HIS B C 1
ATOM 1949 O O . HIS B 1 6 ? 2.072 3.711 17.141 1 98.94 6 HIS B O 1
ATOM 1955 N N . HIS B 1 7 ? 2.58 5.176 18.766 1 98.75 7 HIS B N 1
ATOM 1956 C CA . HIS B 1 7 ? 3.193 6.156 17.875 1 98.75 7 HIS B CA 1
ATOM 1957 C C . HIS B 1 7 ? 4.711 6.164 18.031 1 98.75 7 HIS B C 1
ATOM 1959 O O . HIS B 1 7 ? 5.227 6.328 19.141 1 98.75 7 HIS B O 1
ATOM 1965 N N . LEU B 1 8 ? 5.391 5.883 16.969 1 98.69 8 LEU B N 1
ATOM 1966 C CA . LEU B 1 8 ? 6.836 6.055 16.875 1 98.69 8 LEU B CA 1
ATOM 1967 C C . LEU B 1 8 ? 7.188 7.457 16.391 1 98.69 8 LEU B C 1
ATOM 1969 O O . LEU B 1 8 ? 6.773 7.855 15.289 1 98.69 8 LEU B O 1
ATOM 1973 N N . HIS B 1 9 ? 7.98 8.219 17.156 1 97.69 9 HIS B N 1
ATOM 1974 C CA . HIS B 1 9 ? 8.305 9.586 16.766 1 97.69 9 HIS B CA 1
ATOM 1975 C C . HIS B 1 9 ? 8.875 9.633 15.352 1 97.69 9 HIS B C 1
ATOM 1977 O O . HIS B 1 9 ? 9.727 8.82 14.992 1 97.69 9 HIS B O 1
ATOM 1983 N N . ILE B 1 10 ? 8.344 10.648 14.523 1 97.56 10 ILE B N 1
ATOM 1984 C CA . ILE B 1 10 ? 8.75 10.93 13.156 1 97.56 10 ILE B CA 1
ATOM 1985 C C . ILE B 1 10 ? 8.461 9.719 12.273 1 97.56 10 ILE B C 1
ATOM 1987 O O . ILE B 1 10 ?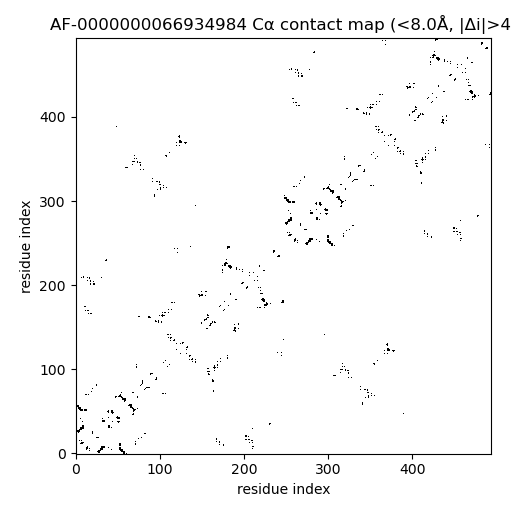 9.336 9.258 11.539 1 97.56 10 ILE B O 1
ATOM 1991 N N . SER B 1 11 ? 7.258 9.195 12.406 1 97.94 11 SER B N 1
ATOM 1992 C CA . SER B 1 11 ? 6.836 8.039 11.625 1 97.94 11 SER B CA 1
ATOM 1993 C C . SER B 1 11 ? 5.414 8.219 11.102 1 97.94 11 SER B C 1
ATOM 1995 O O . SER B 1 11 ? 4.723 9.164 11.477 1 97.94 11 SER B O 1
ATOM 1997 N N . GLN B 1 12 ? 4.969 7.305 10.273 1 98 12 GLN B N 1
ATOM 1998 C CA . GLN B 1 12 ? 3.654 7.332 9.641 1 98 12 GLN B CA 1
ATOM 1999 C C . GLN B 1 12 ? 2.545 7.164 10.672 1 98 12 GLN B C 1
ATOM 2001 O O . GLN B 1 12 ? 1.379 7.449 10.391 1 98 12 GLN B O 1
ATOM 2006 N N . SER B 1 13 ? 2.879 6.707 11.898 1 98.69 13 SER B N 1
ATOM 2007 C CA . SER B 1 13 ? 1.849 6.523 12.914 1 98.69 13 SER B CA 1
ATOM 2008 C C . SER B 1 13 ? 1.228 7.855 13.32 1 98.69 13 SER B C 1
ATOM 2010 O O . SER B 1 13 ? 0.184 7.887 13.977 1 98.69 13 SER B O 1
ATOM 2012 N N . GLU B 1 14 ? 1.899 8.945 12.914 1 98.69 14 GLU B N 1
ATOM 2013 C CA . GLU B 1 14 ? 1.329 10.281 13.07 1 98.69 14 GLU B CA 1
ATOM 2014 C C . GLU B 1 14 ? -0.076 10.352 12.484 1 98.69 14 GLU B C 1
ATOM 2016 O O . GLU B 1 14 ? -0.955 11.016 13.039 1 98.69 14 GLU B O 1
ATOM 2021 N N . ARG B 1 15 ? -0.372 9.656 11.383 1 98.62 15 ARG B N 1
ATOM 2022 C CA . ARG B 1 15 ? -1.658 9.586 10.695 1 98.62 15 ARG B CA 1
ATOM 2023 C C . ARG B 1 15 ? -2.766 9.148 11.648 1 98.62 15 ARG B C 1
ATOM 2025 O O . ARG B 1 15 ? -3.885 9.664 11.586 1 98.62 15 ARG B O 1
ATOM 2032 N N . ILE B 1 16 ? -2.393 8.156 12.484 1 98.88 16 ILE B 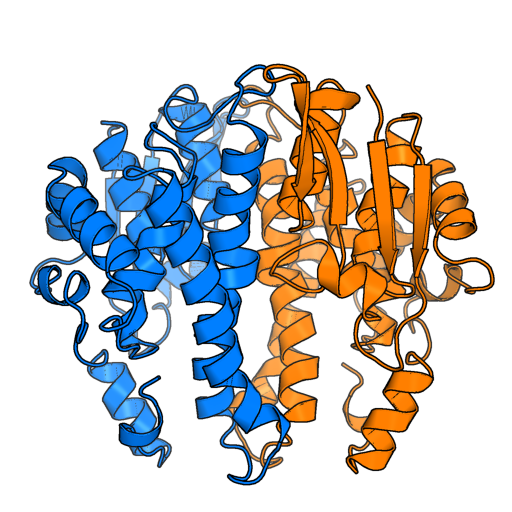N 1
ATOM 2033 C CA . ILE B 1 16 ? -3.412 7.508 13.297 1 98.88 16 ILE B CA 1
ATOM 2034 C C . ILE B 1 16 ? -3.789 8.406 14.469 1 98.88 16 ILE B C 1
ATOM 2036 O O . ILE B 1 16 ? -4.961 8.5 14.844 1 98.88 16 ILE B O 1
ATOM 2040 N N . VAL B 1 17 ? -2.762 9.078 15.047 1 98.88 17 VAL B N 1
ATOM 2041 C CA . VAL B 1 17 ? -3.053 10.062 16.078 1 98.88 17 VAL B CA 1
ATOM 2042 C C . VAL B 1 17 ? -3.973 11.148 15.523 1 98.88 17 VAL B C 1
ATOM 2044 O O . VAL B 1 17 ? -4.992 11.484 16.125 1 98.88 17 VAL B O 1
ATOM 2047 N N . TRP B 1 18 ? -3.617 11.633 14.352 1 98.94 18 TRP B N 1
ATOM 2048 C CA . TRP B 1 18 ? -4.402 12.68 13.703 1 98.94 18 TRP B CA 1
ATOM 2049 C C . TRP B 1 18 ? -5.82 12.195 13.422 1 98.94 18 TRP B C 1
ATOM 2051 O O . TRP B 1 18 ? -6.789 12.914 13.688 1 98.94 18 TRP B O 1
ATOM 2061 N N . LEU B 1 19 ? -5.98 10.984 12.945 1 98.94 19 LEU B N 1
ATOM 2062 C CA . LEU B 1 19 ? -7.289 10.398 12.68 1 98.94 19 LEU B CA 1
ATOM 2063 C C . LEU B 1 19 ? -8.156 10.406 13.93 1 98.94 19 LEU B C 1
ATOM 2065 O O . LEU B 1 19 ? -9.32 10.812 13.875 1 98.94 19 LEU B O 1
ATOM 2069 N N . CYS B 1 20 ? -7.613 9.977 15.055 1 98.88 20 CYS B N 1
ATOM 2070 C CA . CYS B 1 20 ? -8.375 9.938 16.297 1 98.88 20 CYS B CA 1
ATOM 2071 C C . CYS B 1 20 ? -8.836 11.328 16.703 1 98.88 20 CYS B C 1
ATOM 2073 O O . CYS B 1 20 ? -9.969 11.508 17.156 1 98.88 20 CYS B O 1
ATOM 2075 N N . GLU B 1 21 ? -7.961 12.305 16.531 1 98.94 21 GLU B N 1
ATOM 2076 C CA . GLU B 1 21 ? -8.32 13.672 16.875 1 98.94 21 GLU B CA 1
ATOM 2077 C C . GLU B 1 21 ? -9.422 14.203 15.969 1 98.94 21 GLU B C 1
ATOM 2079 O O . GLU B 1 21 ? -10.328 14.906 16.422 1 98.94 21 GLU B O 1
ATOM 2084 N N . GLU B 1 22 ? -9.359 13.938 14.664 1 98.94 22 GLU B N 1
ATOM 2085 C CA . GLU B 1 22 ? -10.375 14.383 13.719 1 98.94 22 GLU B CA 1
ATOM 2086 C C . GLU B 1 22 ? -11.742 13.781 14.047 1 98.94 22 GLU B C 1
ATOM 2088 O O . GLU B 1 22 ? -12.766 14.445 13.914 1 98.94 22 GLU B O 1
ATOM 2093 N N . LEU B 1 23 ? -11.727 12.516 14.484 1 98.75 23 LEU B N 1
ATOM 2094 C CA . LEU B 1 23 ? -12.969 11.797 14.75 1 98.75 23 LEU B CA 1
ATOM 2095 C C . LEU B 1 23 ? -13.484 12.102 16.156 1 98.75 23 LEU B C 1
ATOM 2097 O O . LEU B 1 23 ? -14.633 11.789 16.484 1 98.75 23 LEU B O 1
ATOM 2101 N N . GLY B 1 24 ? -12.648 12.672 16.969 1 98.19 24 GLY B N 1
ATOM 2102 C CA . GLY B 1 24 ? -13.039 12.961 18.328 1 98.19 24 GLY B CA 1
ATOM 2103 C C . GLY B 1 24 ? -13.219 11.719 19.188 1 98.19 24 GLY B C 1
ATOM 2104 O O . GLY B 1 24 ? -14.117 11.656 20.016 1 98.19 24 GLY B O 1
ATOM 2105 N N . ILE B 1 25 ? -12.398 10.727 18.922 1 96.38 25 ILE B N 1
ATOM 2106 C CA . ILE B 1 25 ? -12.484 9.461 19.641 1 96.38 25 ILE B CA 1
ATOM 2107 C C . ILE B 1 25 ? -11.5 9.461 20.812 1 96.38 25 ILE B C 1
ATOM 2109 O O . ILE B 1 25 ? -10.398 10.008 20.703 1 96.38 25 ILE B O 1
ATOM 2113 N N . ALA B 1 26 ? -11.984 8.836 21.906 1 97.25 26 ALA B N 1
ATOM 2114 C CA . ALA B 1 26 ? -11.07 8.617 23.031 1 97.25 26 ALA B CA 1
ATOM 2115 C C . ALA B 1 26 ? -10.07 7.512 22.719 1 97.25 26 ALA B C 1
ATOM 2117 O O . ALA B 1 26 ? -10.438 6.48 22.141 1 97.25 26 ALA B O 1
ATOM 2118 N N . TYR B 1 27 ? -8.828 7.762 23.047 1 98.56 27 TYR B N 1
ATOM 2119 C CA . TYR B 1 27 ? -7.781 6.773 22.828 1 98.56 27 TYR B CA 1
ATOM 2120 C C . TYR B 1 27 ? -6.633 6.965 23.812 1 98.56 27 TYR B C 1
ATOM 2122 O O . TYR B 1 27 ? -6.461 8.055 24.375 1 98.56 27 TYR B O 1
ATOM 2130 N N . THR B 1 28 ? -5.918 5.867 24.078 1 98.75 28 THR B N 1
ATOM 2131 C CA . THR B 1 28 ? -4.645 5.938 24.797 1 98.75 28 THR B CA 1
ATOM 2132 C C . THR B 1 28 ? -3.484 6.074 23.812 1 98.75 28 THR B C 1
ATOM 2134 O O . THR B 1 28 ? -3.4 5.332 22.828 1 98.75 28 THR B O 1
ATOM 2137 N N . LEU B 1 29 ? -2.66 7.039 24.062 1 98.69 29 LEU B N 1
ATOM 2138 C CA . LEU B 1 29 ? -1.494 7.254 23.203 1 98.69 29 LEU B CA 1
ATOM 2139 C C . LEU B 1 29 ? -0.224 6.762 23.891 1 98.69 29 LEU B C 1
ATOM 2141 O O . LEU B 1 29 ? 0.104 7.207 25 1 98.69 29 LEU B O 1
ATOM 2145 N N . LYS B 1 30 ? 0.419 5.801 23.328 1 98.69 30 LYS B N 1
ATOM 2146 C CA . LYS B 1 30 ? 1.758 5.379 23.719 1 98.69 30 LYS B CA 1
ATOM 2147 C C . LYS B 1 30 ? 2.803 5.82 22.703 1 98.69 30 LYS B C 1
ATOM 2149 O O . LYS B 1 30 ? 2.752 5.418 21.547 1 98.69 30 LYS B O 1
ATOM 2154 N N . THR B 1 31 ? 3.74 6.582 23.125 1 98.25 31 THR B N 1
ATOM 2155 C CA . THR B 1 31 ? 4.762 7.094 22.219 1 98.25 31 THR B CA 1
ATOM 2156 C C . THR B 1 31 ? 6.082 6.359 22.422 1 98.25 31 THR B C 1
ATOM 2158 O O . THR B 1 31 ? 6.367 5.875 23.531 1 98.25 31 THR B O 1
ATOM 2161 N N . TYR B 1 32 ? 6.855 6.207 21.359 1 98.38 32 TYR B N 1
ATOM 2162 C CA . TYR B 1 32 ? 8.172 5.57 21.359 1 98.38 32 TYR B CA 1
ATOM 2163 C C . TYR B 1 32 ? 9.195 6.445 20.641 1 98.38 32 TYR B C 1
ATOM 2165 O O . TYR B 1 32 ? 8.867 7.105 19.641 1 98.38 32 TYR B O 1
ATOM 2173 N N . THR B 1 33 ? 10.383 6.441 21.141 1 96.69 33 THR B N 1
ATOM 2174 C CA . THR B 1 33 ? 11.516 7.062 20.453 1 96.69 33 THR B CA 1
ATOM 2175 C C . THR B 1 33 ? 12.273 6.031 19.625 1 96.69 33 THR B C 1
ATOM 2177 O O . THR B 1 33 ? 12.5 4.906 20.078 1 96.69 33 THR B O 1
ATOM 2180 N N . ARG B 1 34 ? 12.602 6.441 18.438 1 96.44 34 ARG B N 1
ATOM 2181 C CA . ARG B 1 34 ? 13.383 5.566 17.578 1 96.44 34 ARG B CA 1
ATOM 2182 C C . ARG B 1 34 ? 14.727 5.227 18.219 1 96.44 34 ARG B C 1
ATOM 2184 O O . ARG B 1 34 ? 15.289 6.035 18.953 1 96.44 34 ARG B O 1
ATOM 2191 N N . ASP B 1 35 ? 15.445 4.082 17.797 1 94.38 35 ASP B N 1
ATOM 2192 C CA . ASP B 1 35 ? 16.703 3.611 18.359 1 94.38 35 ASP B CA 1
ATOM 2193 C C . ASP B 1 35 ? 17.703 3.252 17.25 1 94.38 35 ASP B C 1
ATOM 2195 O O . ASP B 1 35 ? 17.844 2.08 16.906 1 94.38 35 ASP B O 1
ATOM 2199 N N . PRO B 1 36 ? 18.625 4.004 16.859 1 93.75 36 PRO B N 1
ATOM 2200 C CA . PRO B 1 36 ? 18.25 5.41 16.703 1 93.75 36 PRO B CA 1
ATOM 2201 C C . PRO B 1 36 ? 17.344 5.652 15.5 1 93.75 36 PRO B C 1
ATOM 2203 O O . PRO B 1 36 ? 16.734 6.715 15.391 1 93.75 36 PRO B O 1
ATOM 2206 N N . ILE B 1 37 ? 17.281 4.672 14.547 1 94.5 37 ILE B N 1
ATOM 2207 C CA . ILE B 1 37 ? 16.531 4.852 13.312 1 94.5 37 ILE B CA 1
ATOM 2208 C C . ILE B 1 37 ? 15.289 3.963 13.336 1 94.5 37 ILE B C 1
ATOM 2210 O O . ILE B 1 37 ? 14.18 4.426 13.047 1 94.5 37 ILE B O 1
ATOM 2214 N N . LEU B 1 38 ? 15.453 2.762 13.789 1 94.5 38 LEU B N 1
ATOM 2215 C CA . LEU B 1 38 ? 14.398 1.749 13.766 1 94.5 38 LEU B CA 1
ATOM 2216 C C . LEU B 1 38 ? 13.547 1.812 15.023 1 94.5 38 LEU B C 1
ATOM 2218 O O . LEU B 1 38 ? 13.875 2.537 15.969 1 94.5 38 LEU B O 1
ATOM 2222 N N . ALA B 1 39 ? 12.414 1.139 14.992 1 97.25 39 ALA B N 1
ATOM 2223 C CA . ALA B 1 39 ? 11.57 1.004 16.172 1 97.25 39 ALA B CA 1
ATOM 2224 C C . ALA B 1 39 ? 12.328 0.328 17.312 1 97.25 39 ALA B C 1
ATOM 2226 O O . ALA B 1 39 ? 13.078 -0.626 17.094 1 97.25 39 ALA B O 1
ATOM 2227 N N . PRO B 1 40 ? 12.125 0.856 18.562 1 97.94 40 PRO B N 1
ATOM 2228 C CA . PRO B 1 40 ? 12.711 0.144 19.703 1 97.94 40 PRO B CA 1
ATOM 2229 C C . PRO B 1 40 ? 12.062 -1.217 19.953 1 97.94 40 PRO B C 1
ATOM 2231 O O . PRO B 1 40 ? 10.977 -1.492 19.422 1 97.94 40 PRO B O 1
ATOM 2234 N N . ALA B 1 41 ? 12.703 -2.02 20.703 1 97.56 41 ALA B N 1
ATOM 2235 C CA . ALA B 1 41 ? 12.32 -3.414 20.906 1 97.56 41 ALA B CA 1
ATOM 2236 C C . ALA B 1 41 ? 10.883 -3.516 21.406 1 97.56 41 ALA B C 1
ATOM 2238 O O . ALA B 1 41 ? 10.133 -4.402 21 1 97.56 41 ALA B O 1
ATOM 2239 N N . ALA B 1 42 ? 10.492 -2.625 22.297 1 98.19 42 ALA B N 1
ATOM 2240 C CA . ALA B 1 42 ? 9.172 -2.684 22.906 1 98.19 42 ALA B CA 1
ATOM 2241 C C . ALA B 1 42 ? 8.07 -2.531 21.859 1 98.19 42 ALA B C 1
ATOM 2243 O O . ALA B 1 42 ? 7.051 -3.217 21.922 1 98.19 42 ALA B O 1
ATOM 2244 N N . LEU B 1 43 ? 8.258 -1.603 20.938 1 98.38 43 LEU B N 1
ATOM 2245 C CA . LEU B 1 43 ? 7.281 -1.424 19.859 1 98.38 43 LEU B CA 1
ATOM 2246 C C . LEU B 1 43 ? 7.387 -2.553 18.844 1 98.38 43 LEU B C 1
ATOM 2248 O O . LEU B 1 43 ? 6.367 -3.064 18.375 1 98.38 43 LEU B O 1
ATOM 2252 N N . ALA B 1 44 ? 8.617 -2.92 18.531 1 96.75 44 ALA B N 1
ATOM 2253 C CA . ALA B 1 44 ? 8.859 -3.943 17.516 1 96.75 44 ALA B CA 1
ATOM 2254 C C . ALA B 1 44 ? 8.227 -5.273 17.906 1 96.75 44 ALA B C 1
ATOM 2256 O O . ALA B 1 44 ? 7.852 -6.074 17.047 1 96.75 44 ALA B O 1
ATOM 2257 N N . ALA B 1 45 ? 7.988 -5.504 19.141 1 97 45 ALA B N 1
ATOM 2258 C CA . ALA B 1 45 ? 7.484 -6.773 19.656 1 97 45 ALA B CA 1
ATOM 2259 C C . ALA B 1 45 ? 5.977 -6.891 19.438 1 97 45 ALA B C 1
ATOM 2261 O O . ALA B 1 45 ? 5.41 -7.977 19.578 1 97 45 ALA B O 1
ATOM 2262 N N . LEU B 1 46 ? 5.32 -5.82 19.094 1 97.62 46 LEU B N 1
ATOM 2263 C CA . LEU B 1 46 ? 3.863 -5.781 19.094 1 97.62 46 LEU B CA 1
ATOM 2264 C C . LEU B 1 46 ? 3.289 -6.496 17.875 1 97.62 46 LEU B C 1
ATOM 2266 O O . LEU B 1 46 ? 2.164 -7 17.922 1 97.62 46 LEU B O 1
ATOM 2270 N N . THR B 1 47 ? 4.004 -6.473 16.75 1 96 47 THR B N 1
ATOM 2271 C CA . THR B 1 47 ? 3.543 -7.117 15.531 1 96 47 THR B CA 1
ATOM 2272 C C . THR B 1 47 ? 4.715 -7.727 14.766 1 96 47 THR B C 1
ATOM 2274 O O . THR B 1 47 ? 5.867 -7.348 14.984 1 96 47 THR B O 1
ATOM 2277 N N . PRO B 1 48 ? 4.453 -8.602 13.805 1 91 48 PRO B N 1
ATOM 2278 C CA . PRO B 1 48 ? 5.523 -9.188 12.992 1 91 48 PRO B CA 1
ATOM 2279 C C . PRO B 1 48 ? 6.23 -8.156 12.117 1 91 48 PRO B C 1
ATOM 2281 O O . PRO B 1 48 ? 7.375 -8.367 11.703 1 91 48 PRO B O 1
ATOM 2284 N N . GLN B 1 49 ? 5.602 -7.059 11.875 1 92.75 49 GLN B N 1
ATOM 2285 C CA . GLN B 1 49 ? 6.191 -6.016 11.047 1 92.75 49 GLN B CA 1
ATOM 2286 C C . GLN B 1 49 ? 7.305 -5.281 11.789 1 92.75 49 GLN B C 1
ATOM 2288 O O . GLN B 1 49 ? 8.18 -4.676 11.164 1 92.75 49 GLN B O 1
ATOM 2293 N N . LYS B 1 50 ? 7.246 -5.297 13.07 1 93.81 50 LYS B N 1
ATOM 2294 C CA . LYS B 1 50 ? 8.258 -4.711 13.945 1 93.81 50 LYS B CA 1
ATOM 2295 C C . LYS B 1 50 ? 8.414 -3.217 13.68 1 93.81 50 LYS B C 1
ATOM 2297 O O . LYS B 1 50 ? 9.523 -2.678 13.773 1 93.81 50 LYS B O 1
ATOM 2302 N N . SER B 1 51 ? 7.336 -2.613 13.25 1 94.38 51 SER B N 1
ATOM 2303 C CA . SER B 1 51 ? 7.352 -1.188 12.945 1 94.38 51 SER B CA 1
ATOM 2304 C C . SER B 1 51 ? 6.035 -0.523 13.336 1 94.38 51 SER B C 1
ATOM 2306 O O . SER B 1 51 ? 5.09 -1.199 13.75 1 94.38 51 SER B O 1
ATOM 2308 N N . ALA B 1 52 ? 6 0.8 13.336 1 96.75 52 ALA B N 1
ATOM 2309 C CA . ALA B 1 52 ? 4.777 1.587 13.461 1 96.75 52 ALA B CA 1
ATOM 2310 C C . ALA B 1 52 ? 4.176 1.898 12.094 1 96.75 52 ALA B C 1
ATOM 2312 O O . ALA B 1 52 ? 4.883 1.9 11.086 1 96.75 52 ALA B O 1
ATOM 2313 N N . PRO B 1 53 ? 2.877 2.064 12.07 1 97.5 53 PRO B N 1
ATOM 2314 C CA . PRO B 1 53 ? 1.903 2.197 13.156 1 97.5 53 PRO B CA 1
ATOM 2315 C C . PRO B 1 53 ? 1.428 0.848 13.695 1 97.5 53 PRO B C 1
ATOM 2317 O O . PRO B 1 53 ? 1.469 -0.153 12.977 1 97.5 53 PRO B O 1
ATOM 2320 N N . VAL B 1 54 ? 1.119 0.865 14.945 1 98.69 54 VAL B N 1
ATOM 2321 C CA . VAL B 1 54 ? 0.425 -0.262 15.562 1 98.69 54 VAL B CA 1
ATOM 2322 C C . VAL B 1 54 ? -0.763 0.243 16.375 1 98.69 54 VAL B C 1
ATOM 2324 O O . VAL B 1 54 ? -0.67 1.273 17.047 1 98.69 54 VAL B O 1
ATOM 2327 N N . MET B 1 55 ? -1.885 -0.399 16.281 1 98.75 55 MET B N 1
ATOM 2328 C CA . MET B 1 55 ? -3.039 -0.198 17.156 1 98.75 55 MET B CA 1
ATOM 2329 C C . MET B 1 55 ? -3.295 -1.433 18.016 1 98.75 55 MET B C 1
ATOM 2331 O O . MET B 1 55 ? -3.111 -2.561 17.547 1 98.75 55 MET B O 1
ATOM 2335 N N . THR B 1 56 ? -3.635 -1.256 19.234 1 98.75 56 THR B N 1
ATOM 2336 C CA . THR B 1 56 ? -4.176 -2.299 20.094 1 98.75 56 THR B CA 1
ATOM 2337 C C . THR B 1 56 ? -5.629 -2.008 20.453 1 98.75 56 THR B C 1
ATOM 2339 O O . THR B 1 56 ? -5.965 -0.891 20.844 1 98.75 56 THR B O 1
ATOM 2342 N N . THR B 1 57 ? -6.469 -2.936 20.234 1 98.56 57 THR B N 1
ATOM 2343 C CA . THR B 1 57 ? -7.867 -2.799 20.641 1 98.56 57 THR B CA 1
ATOM 2344 C C . THR B 1 57 ? -8.492 -4.168 20.875 1 98.56 57 THR B C 1
ATOM 2346 O O . THR B 1 57 ? -7.812 -5.191 20.797 1 98.56 57 THR B O 1
ATOM 2349 N N . THR B 1 58 ? -9.742 -4.152 21.297 1 97.5 58 THR B N 1
ATOM 2350 C CA . THR B 1 58 ? -10.5 -5.375 21.531 1 97.5 58 THR B CA 1
ATOM 2351 C C . THR B 1 58 ? -11.523 -5.602 20.438 1 97.5 58 THR B C 1
ATOM 2353 O O . THR B 1 58 ? -12.297 -4.699 20.094 1 97.5 58 THR B O 1
ATOM 2356 N N . ASN B 1 59 ? -11.461 -6.746 19.828 1 96.44 59 ASN B N 1
ATOM 2357 C CA . ASN B 1 59 ? -12.492 -7.125 18.859 1 96.44 59 ASN B CA 1
ATOM 2358 C C . ASN B 1 59 ? -13.875 -7.156 19.5 1 96.44 59 ASN B C 1
ATOM 2360 O O . ASN B 1 59 ? -14.117 -7.926 20.438 1 96.44 59 ASN B O 1
ATOM 2364 N N . ARG B 1 60 ? -14.734 -6.406 19 1 91.75 60 ARG B N 1
ATOM 2365 C CA . ARG B 1 60 ? -16.016 -6.227 19.656 1 91.75 60 ARG B CA 1
ATOM 2366 C C . ARG B 1 60 ? -16.891 -7.473 19.531 1 91.75 60 ARG B C 1
ATOM 2368 O O . ARG B 1 60 ? -17.844 -7.66 20.297 1 91.75 60 ARG B O 1
ATOM 2375 N N . VAL B 1 61 ? -16.625 -8.227 18.516 1 92.81 61 VAL B N 1
ATOM 2376 C CA . VAL B 1 61 ? -17.438 -9.414 18.266 1 92.81 61 VAL B CA 1
ATOM 2377 C C . VAL B 1 61 ? -16.891 -10.586 19.094 1 92.81 61 VAL B C 1
ATOM 2379 O O . VAL B 1 61 ? -17.656 -11.258 19.797 1 92.81 61 VAL B O 1
ATOM 2382 N N . THR B 1 62 ? -15.594 -10.766 19.172 1 94.88 62 THR B N 1
ATOM 2383 C CA . THR B 1 62 ? -15 -11.93 19.812 1 94.88 62 THR B CA 1
ATOM 2384 C C . THR B 1 62 ? -14.555 -11.594 21.234 1 94.88 62 THR B C 1
ATOM 2386 O O . THR B 1 62 ? -14.289 -12.492 22.031 1 94.88 62 THR B O 1
ATOM 2389 N N . GLY B 1 63 ? -14.406 -10.359 21.578 1 96.19 63 GLY B N 1
ATOM 2390 C CA . GLY B 1 63 ? -13.922 -9.938 22.875 1 96.19 63 GLY B CA 1
ATOM 2391 C C . GLY B 1 63 ? -12.414 -10.086 23.031 1 96.19 63 GLY B C 1
ATOM 2392 O O . GLY B 1 63 ? -11.859 -9.805 24.094 1 96.19 63 GLY B O 1
ATOM 2393 N N . LYS B 1 64 ? -11.719 -10.43 22.016 1 96.5 64 LYS B N 1
ATOM 2394 C CA . LYS B 1 64 ? -10.281 -10.68 22.078 1 96.5 64 LYS B CA 1
ATOM 2395 C C . LYS B 1 64 ? -9.484 -9.414 21.781 1 96.5 64 LYS B C 1
ATOM 2397 O O . LYS B 1 64 ? -9.812 -8.688 20.844 1 96.5 64 LYS B O 1
ATOM 2402 N N . GLU B 1 65 ? -8.469 -9.148 22.578 1 98.06 65 GLU B N 1
ATOM 2403 C CA . GLU B 1 65 ? -7.539 -8.062 22.281 1 98.06 65 GLU B CA 1
ATOM 2404 C C . GLU B 1 65 ? -6.582 -8.445 21.156 1 98.06 65 GLU B C 1
ATOM 2406 O O . GLU B 1 65 ? -6.133 -9.586 21.078 1 98.06 65 GLU B O 1
ATOM 2411 N N . PHE B 1 66 ? -6.246 -7.484 20.344 1 97.81 66 PHE B N 1
ATOM 2412 C CA . PHE B 1 66 ? -5.285 -7.754 19.281 1 97.81 66 PHE B CA 1
ATOM 2413 C C . PHE B 1 66 ? -4.512 -6.488 18.906 1 97.81 66 PHE B C 1
ATOM 2415 O O . PHE B 1 66 ? -4.953 -5.379 19.219 1 97.81 66 PHE B O 1
ATOM 2422 N N . ASN B 1 67 ? -3.326 -6.656 18.359 1 98.5 67 ASN B N 1
ATOM 2423 C CA . ASN B 1 67 ? -2.535 -5.617 17.703 1 98.5 67 ASN B CA 1
ATOM 2424 C C . ASN B 1 67 ? -2.664 -5.676 16.188 1 98.5 67 ASN B C 1
ATOM 2426 O O . ASN B 1 67 ? -2.832 -6.754 15.617 1 98.5 67 ASN B O 1
ATOM 2430 N N . MET B 1 68 ? -2.604 -4.539 15.609 1 98.31 68 MET B N 1
ATOM 2431 C CA . MET B 1 68 ? -2.656 -4.496 14.156 1 98.31 68 MET B CA 1
ATOM 2432 C C . MET B 1 68 ? -1.727 -3.418 13.609 1 98.31 68 MET B C 1
ATOM 2434 O O . MET B 1 68 ? -1.689 -2.301 14.125 1 98.31 68 MET B O 1
ATOM 2438 N N . ALA B 1 69 ? -0.969 -3.771 12.57 1 97.81 69 ALA B N 1
ATOM 2439 C CA . ALA B 1 69 ? -0.164 -2.811 11.82 1 97.81 69 ALA B CA 1
ATOM 2440 C C . ALA B 1 69 ? -0.87 -2.391 10.531 1 97.81 69 ALA B C 1
ATOM 2442 O O . ALA B 1 69 ? -2.086 -2.545 10.406 1 97.81 69 ALA B O 1
ATOM 2443 N N . GLU B 1 70 ? -0.074 -1.761 9.617 1 97.44 70 GLU B N 1
ATOM 2444 C CA . GLU B 1 70 ? -0.578 -1.28 8.336 1 97.44 70 GLU B CA 1
ATOM 2445 C C . GLU B 1 70 ? -1.46 -0.048 8.516 1 97.44 70 GLU B C 1
ATOM 2447 O O . GLU B 1 70 ? -2.637 -0.166 8.859 1 97.44 70 GLU B O 1
ATOM 2452 N N . SER B 1 71 ? -0.945 1.093 8.188 1 98.12 71 SER B N 1
ATOM 2453 C CA . SER B 1 71 ? -1.614 2.355 8.484 1 98.12 71 SER B CA 1
ATOM 2454 C C . SER B 1 71 ? -2.963 2.445 7.777 1 98.12 71 SER B C 1
ATOM 2456 O O . SER B 1 71 ? -3.949 2.893 8.367 1 98.12 71 SER B O 1
ATOM 2458 N N . GLY B 1 72 ? -3.045 2 6.465 1 98.5 72 GLY B N 1
ATOM 2459 C CA . GLY B 1 72 ? -4.32 2.018 5.766 1 98.5 72 GLY B CA 1
ATOM 2460 C C . GLY B 1 72 ? -5.371 1.146 6.426 1 98.5 72 GLY B C 1
ATOM 2461 O O . GLY B 1 72 ? -6.535 1.544 6.535 1 98.5 72 GLY B O 1
ATOM 2462 N N . ALA B 1 73 ? -4.996 -0.025 6.887 1 98.69 73 ALA B N 1
ATOM 2463 C CA . ALA B 1 73 ? -5.902 -0.936 7.578 1 98.69 73 ALA B CA 1
ATOM 2464 C C . ALA B 1 73 ? -6.363 -0.343 8.906 1 98.69 73 ALA B C 1
ATOM 2466 O O . ALA B 1 73 ? -7.555 -0.374 9.227 1 98.69 73 ALA B O 1
ATOM 2467 N N . ILE B 1 74 ? -5.43 0.201 9.656 1 98.81 74 ILE B N 1
ATOM 2468 C CA . ILE B 1 74 ? -5.738 0.792 10.953 1 98.81 74 ILE B CA 1
ATOM 2469 C C . ILE B 1 74 ? -6.711 1.953 10.773 1 98.81 74 ILE B C 1
ATOM 2471 O O . ILE B 1 74 ? -7.699 2.062 11.508 1 98.81 74 ILE B O 1
ATOM 2475 N N . ALA B 1 75 ? -6.426 2.787 9.805 1 98.88 75 ALA B N 1
ATOM 2476 C CA . ALA B 1 75 ? -7.281 3.947 9.562 1 98.88 75 ALA B CA 1
ATOM 2477 C C . ALA B 1 75 ? -8.703 3.518 9.211 1 98.88 75 ALA B C 1
ATOM 2479 O O . ALA B 1 75 ? -9.672 4.051 9.75 1 98.88 75 ALA B O 1
ATOM 2480 N N . ALA B 1 76 ? -8.828 2.541 8.281 1 98.81 76 ALA B N 1
ATOM 2481 C CA . ALA B 1 76 ? -10.141 2.041 7.898 1 98.81 76 ALA B CA 1
ATOM 2482 C C . ALA B 1 76 ? -10.859 1.405 9.086 1 98.81 76 ALA B C 1
ATOM 2484 O O . ALA B 1 76 ? -12.062 1.596 9.273 1 98.81 76 ALA B O 1
ATOM 2485 N N . TYR B 1 77 ? -10.117 0.679 9.883 1 98.69 77 TYR B N 1
ATOM 2486 C CA . TYR B 1 77 ? -10.711 0.015 11.031 1 98.69 77 TYR B CA 1
ATOM 2487 C C . TYR B 1 77 ? -11.25 1.033 12.031 1 98.69 77 TYR B C 1
ATOM 2489 O O . TYR B 1 77 ? -12.398 0.941 12.461 1 98.69 77 TYR B O 1
ATOM 2497 N N . ILE B 1 78 ? -10.453 1.996 12.414 1 98.75 78 ILE B N 1
ATOM 2498 C CA . ILE B 1 78 ? -10.852 3.004 13.391 1 98.75 78 ILE B CA 1
ATOM 2499 C C . ILE B 1 78 ? -12.047 3.795 12.859 1 98.75 78 ILE B C 1
ATOM 2501 O O . ILE B 1 78 ? -13.008 4.035 13.594 1 98.75 78 ILE B O 1
ATOM 2505 N N . ASP B 1 79 ? -11.977 4.18 11.586 1 98.69 79 ASP B N 1
ATOM 2506 C CA . ASP B 1 79 ? -13.086 4.918 10.992 1 98.69 79 ASP B CA 1
ATOM 2507 C C . ASP B 1 79 ? -14.375 4.094 11.023 1 98.69 79 ASP B C 1
ATOM 2509 O O . ASP B 1 79 ? -15.438 4.617 11.344 1 98.69 79 ASP B O 1
ATOM 2513 N N . GLY B 1 80 ? -14.289 2.82 10.664 1 97.62 80 GLY B N 1
ATOM 2514 C CA . GLY B 1 80 ? -15.461 1.964 10.594 1 97.62 80 GLY B CA 1
ATOM 2515 C C . GLY B 1 80 ? -16.016 1.598 11.953 1 97.62 80 GLY B C 1
ATOM 2516 O O . GLY B 1 80 ? -17.234 1.593 12.148 1 97.62 80 GLY B O 1
ATOM 2517 N N . VAL B 1 81 ? -15.172 1.324 12.914 1 97.56 81 VAL B N 1
ATOM 2518 C CA . VAL B 1 81 ? -15.586 0.741 14.18 1 97.56 81 VAL B CA 1
ATOM 2519 C C . VAL B 1 81 ? -15.82 1.848 15.211 1 97.56 81 VAL B C 1
ATOM 2521 O O . VAL B 1 81 ? -16.781 1.799 15.977 1 97.56 81 VAL B O 1
ATOM 2524 N N . PHE B 1 82 ? -14.984 2.842 15.234 1 97.62 82 PHE B N 1
ATOM 2525 C CA . PHE B 1 82 ? -15.062 3.889 16.25 1 97.62 82 PHE B CA 1
ATOM 2526 C C . PHE B 1 82 ? -15.672 5.16 15.664 1 97.62 82 PHE B C 1
ATOM 2528 O O . PHE B 1 82 ? -16.266 5.961 16.391 1 97.62 82 PHE B O 1
ATOM 2535 N N . GLY B 1 83 ? -15.57 5.348 14.344 1 97.62 83 GLY B N 1
ATOM 2536 C CA . GLY B 1 83 ? -15.93 6.617 13.734 1 97.62 83 GLY B CA 1
ATOM 2537 C C . GLY B 1 83 ? -17.219 6.555 12.938 1 97.62 83 GLY B C 1
ATOM 2538 O O . GLY B 1 83 ? -17.641 7.555 12.352 1 97.62 83 GLY B O 1
ATOM 2539 N N . SER B 1 84 ? -17.875 5.316 12.82 1 96.5 84 SER B N 1
ATOM 2540 C CA . SER B 1 84 ? -19.109 5.09 12.094 1 96.5 84 SER B CA 1
ATOM 2541 C C . SER B 1 84 ? -18.969 5.438 10.617 1 96.5 84 SER B C 1
ATOM 2543 O O . SER B 1 84 ? -19.906 5.898 9.984 1 96.5 84 SER B O 1
ATOM 2545 N N . GLY B 1 85 ? -17.734 5.375 10.172 1 97.31 85 GLY B N 1
ATOM 2546 C CA . GLY B 1 85 ? -17.484 5.605 8.758 1 97.31 85 GLY B CA 1
ATOM 2547 C C . GLY B 1 85 ? -17.547 7.07 8.375 1 97.31 85 GLY B C 1
ATOM 2548 O O . GLY B 1 85 ? -17.781 7.402 7.207 1 97.31 85 GLY B O 1
ATOM 2549 N N . ALA B 1 86 ? -17.328 8.008 9.289 1 98.31 86 ALA B N 1
ATOM 2550 C CA . ALA B 1 86 ? -17.547 9.438 9.086 1 98.31 86 ALA B CA 1
ATOM 2551 C C . ALA B 1 86 ? -16.547 9.992 8.07 1 98.31 86 ALA B C 1
ATOM 2553 O O . ALA B 1 86 ? -16.797 11.031 7.457 1 98.31 86 ALA B O 1
ATOM 2554 N N . LEU B 1 87 ? -15.43 9.336 7.879 1 98.75 87 LEU B N 1
ATOM 2555 C CA . LEU B 1 87 ? -14.391 9.867 7.004 1 98.75 87 LEU B CA 1
ATOM 2556 C C . LEU B 1 87 ? -14.203 8.977 5.785 1 98.75 87 LEU B C 1
ATOM 2558 O O . LEU B 1 87 ? -13.133 8.984 5.16 1 98.75 87 LEU B O 1
ATOM 2562 N N . SER B 1 88 ? -15.125 8.117 5.465 1 98.38 88 SER B N 1
ATOM 2563 C CA . SER B 1 88 ? -15.172 7.312 4.246 1 98.38 88 SER B CA 1
ATOM 2564 C C . SER B 1 88 ? -16.422 7.629 3.428 1 98.38 88 SER B C 1
ATOM 2566 O O . SER B 1 88 ? -17.391 8.18 3.951 1 98.38 88 SER B O 1
ATOM 2568 N N . LEU B 1 89 ? -16.312 7.328 2.178 1 97.88 89 LEU B N 1
ATOM 2569 C CA . LEU B 1 89 ? -17.469 7.492 1.307 1 97.88 89 LEU B CA 1
ATOM 2570 C C . LEU B 1 89 ? -18 6.137 0.858 1 97.88 89 LEU B C 1
ATOM 2572 O O . LEU B 1 89 ? -17.234 5.207 0.614 1 97.88 89 LEU B O 1
ATOM 2576 N N . GLU B 1 90 ? -19.297 6.062 0.726 1 95.75 90 GLU B N 1
ATOM 2577 C CA . GLU B 1 90 ? -19.953 4.828 0.294 1 95.75 90 GLU B CA 1
ATOM 2578 C C . GLU B 1 90 ? -20.109 4.793 -1.223 1 95.75 90 GLU B C 1
ATOM 2580 O O . GLU B 1 90 ? -19.969 5.816 -1.893 1 95.75 90 GLU B O 1
ATOM 2585 N N . ALA B 1 91 ? -20.453 3.607 -1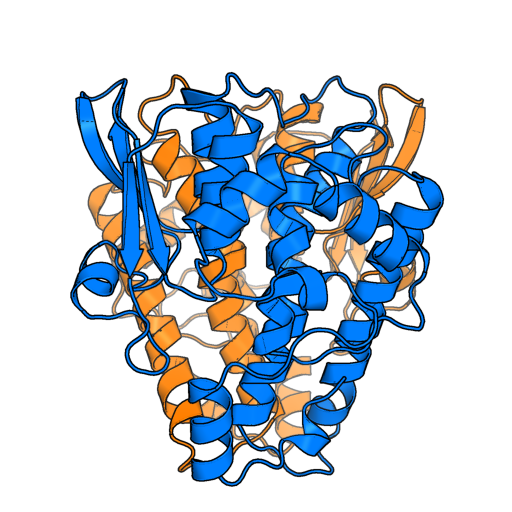.753 1 95.62 91 ALA B N 1
ATOM 2586 C CA . ALA B 1 91 ? -20.469 3.338 -3.188 1 95.62 91 ALA B CA 1
ATOM 2587 C C . ALA B 1 91 ? -21.484 4.234 -3.902 1 95.62 91 ALA B C 1
ATOM 2589 O O . ALA B 1 91 ? -21.328 4.523 -5.09 1 95.62 91 ALA B O 1
ATOM 2590 N N . ALA B 1 92 ? -22.453 4.766 -3.213 1 96 92 ALA B N 1
ATOM 2591 C CA . ALA B 1 92 ? -23.484 5.582 -3.828 1 96 92 ALA B CA 1
ATOM 2592 C C . ALA B 1 92 ? -23.047 7.039 -3.941 1 96 92 ALA B C 1
ATOM 2594 O O . ALA B 1 92 ? -23.688 7.836 -4.629 1 96 92 ALA B O 1
ATOM 2595 N N . HIS B 1 93 ? -21.984 7.367 -3.279 1 97.19 93 HIS B N 1
ATOM 2596 C CA . HIS B 1 93 ? -21.516 8.75 -3.309 1 97.19 93 HIS B CA 1
ATOM 2597 C C . HIS B 1 93 ? -20.828 9.07 -4.633 1 97.19 93 HIS B C 1
ATOM 2599 O O . HIS B 1 93 ? -20.078 8.25 -5.164 1 97.19 93 HIS B O 1
ATOM 2605 N N . GLU B 1 94 ? -20.984 10.25 -5.172 1 97.19 94 GLU B N 1
ATOM 2606 C CA . GLU B 1 94 ? -20.438 10.641 -6.469 1 97.19 94 GLU B CA 1
ATOM 2607 C C . GLU B 1 94 ? -18.906 10.656 -6.449 1 97.19 94 GLU B C 1
ATOM 2609 O O . GLU B 1 94 ? -18.266 10.414 -7.473 1 97.19 94 GLU B O 1
ATOM 2614 N N . ASN B 1 95 ? -18.266 10.906 -5.262 1 98.12 95 ASN B N 1
ATOM 2615 C CA . ASN B 1 95 ? -16.812 11 -5.141 1 98.12 95 ASN B CA 1
ATOM 2616 C C . ASN B 1 95 ? -16.203 9.688 -4.645 1 98.12 95 ASN B C 1
ATOM 2618 O O . ASN B 1 95 ? -15.055 9.656 -4.227 1 98.12 95 ASN B O 1
ATOM 2622 N N . TYR B 1 96 ? -16.984 8.594 -4.73 1 98.06 96 TYR B N 1
ATOM 2623 C CA . TYR B 1 96 ? -16.531 7.316 -4.184 1 98.06 96 TYR B CA 1
ATOM 2624 C C . TYR B 1 96 ? -15.266 6.84 -4.875 1 98.06 96 TYR B C 1
ATOM 2626 O O . TYR B 1 96 ? -14.305 6.445 -4.215 1 98.06 96 TYR B O 1
ATOM 2634 N N . ALA B 1 97 ? -15.195 6.938 -6.191 1 98.12 97 ALA B N 1
ATOM 2635 C CA . ALA B 1 97 ? -14.031 6.496 -6.949 1 98.12 97 ALA B CA 1
ATOM 2636 C C . ALA B 1 97 ? -12.797 7.312 -6.586 1 98.12 97 ALA B C 1
ATOM 2638 O O . ALA B 1 97 ? -11.719 6.758 -6.367 1 98.12 97 ALA B O 1
ATOM 2639 N N . ASP B 1 98 ? -12.969 8.641 -6.504 1 98.31 98 ASP B N 1
ATOM 2640 C CA . ASP B 1 98 ? -11.852 9.508 -6.145 1 98.31 98 ASP B CA 1
ATOM 2641 C C . ASP B 1 98 ? -11.359 9.219 -4.727 1 98.31 98 ASP B C 1
ATOM 2643 O O . ASP B 1 98 ? -10.156 9.156 -4.484 1 98.31 98 ASP B O 1
ATOM 2647 N N . PHE B 1 99 ? -12.305 9.055 -3.854 1 98.75 99 PHE B N 1
ATOM 2648 C CA . PHE B 1 99 ? -11.945 8.703 -2.482 1 98.75 99 PHE B CA 1
ATOM 2649 C C . PHE B 1 99 ? -11.078 7.453 -2.451 1 98.75 99 PHE B C 1
ATOM 2651 O O . PHE B 1 99 ? -9.969 7.469 -1.906 1 98.75 99 PHE B O 1
ATOM 2658 N N . LEU B 1 100 ? -11.57 6.398 -3.086 1 98.69 100 LEU B N 1
ATOM 2659 C CA . LEU B 1 100 ? -10.852 5.133 -3.068 1 98.69 100 LEU B CA 1
ATOM 2660 C C . LEU B 1 100 ? -9.469 5.285 -3.697 1 98.69 100 LEU B C 1
ATOM 2662 O O . LEU B 1 100 ? -8.477 4.805 -3.146 1 98.69 100 LEU B O 1
ATOM 2666 N N . PHE B 1 101 ? -9.406 5.965 -4.836 1 98.62 101 PHE B N 1
ATOM 2667 C CA . PHE B 1 101 ? -8.148 6.129 -5.551 1 98.62 101 PHE B CA 1
ATOM 2668 C C . PHE B 1 101 ? -7.098 6.785 -4.66 1 98.62 101 PHE B C 1
ATOM 2670 O O . PHE B 1 101 ? -6.027 6.223 -4.438 1 98.62 101 PHE B O 1
ATOM 2677 N N . TRP B 1 102 ? -7.426 7.883 -4.074 1 98.81 102 TRP B N 1
ATOM 2678 C CA . TRP B 1 102 ? -6.43 8.664 -3.352 1 98.81 102 TRP B CA 1
ATOM 2679 C C . TRP B 1 102 ? -6.102 8.023 -2.008 1 98.81 102 TRP B C 1
ATOM 2681 O O . TRP B 1 102 ? -4.969 8.109 -1.531 1 98.81 102 TRP B O 1
ATOM 2691 N N . PHE B 1 103 ? -7.129 7.312 -1.411 1 98.81 103 PHE B N 1
ATOM 2692 C CA . PHE B 1 103 ? -6.879 6.559 -0.188 1 98.81 103 PHE B CA 1
ATOM 2693 C C . PHE B 1 103 ? -5.816 5.492 -0.417 1 98.81 103 PHE B C 1
ATOM 2695 O O . PHE B 1 103 ? -4.891 5.348 0.384 1 98.81 103 PHE B O 1
ATOM 2702 N N . HIS B 1 104 ? -5.848 4.797 -1.471 1 98.5 104 HIS B N 1
ATOM 2703 C CA . HIS B 1 104 ? -4.887 3.742 -1.774 1 98.5 104 HIS B CA 1
ATOM 2704 C C . HIS B 1 104 ? -3.6 4.316 -2.355 1 98.5 104 HIS B C 1
ATOM 2706 O O . HIS B 1 104 ? -2.51 3.803 -2.096 1 98.5 104 HIS B O 1
ATOM 2712 N N . TYR B 1 105 ? -3.713 5.418 -3.152 1 98 105 TYR B N 1
ATOM 2713 C CA . TYR B 1 105 ? -2.59 6.078 -3.809 1 98 105 TYR B CA 1
ATOM 2714 C C . TYR B 1 105 ? -1.549 6.523 -2.789 1 98 105 TYR B C 1
ATOM 2716 O O . TYR B 1 105 ? -0.347 6.488 -3.064 1 98 105 TYR B O 1
ATOM 2724 N N . ALA B 1 106 ? -1.995 6.848 -1.626 1 98.38 106 ALA B N 1
ATOM 2725 C CA . ALA B 1 106 ? -1.139 7.395 -0.576 1 98.38 106 ALA B CA 1
ATOM 2726 C C . ALA B 1 106 ? 0.006 6.441 -0.249 1 98.38 106 ALA B C 1
ATOM 2728 O O . ALA B 1 106 ? 1.176 6.828 -0.289 1 98.38 106 ALA B O 1
ATOM 2729 N N . ASN B 1 107 ? -0.319 5.191 0.014 1 97.38 107 ASN B N 1
ATOM 2730 C CA . ASN B 1 107 ? 0.707 4.223 0.393 1 97.38 107 ASN B CA 1
ATOM 2731 C C . ASN B 1 107 ? 1.298 3.525 -0.828 1 97.38 107 ASN B C 1
ATOM 2733 O O . ASN B 1 107 ? 2.516 3.369 -0.93 1 97.38 107 ASN B O 1
ATOM 2737 N N . ALA B 1 108 ? 0.429 3.193 -1.745 1 95.88 108 ALA B N 1
ATOM 2738 C CA . ALA B 1 108 ? 0.847 2.285 -2.809 1 95.88 108 ALA B CA 1
ATOM 2739 C C . ALA B 1 108 ? 1.682 3.014 -3.857 1 95.88 108 ALA B C 1
ATOM 2741 O O . ALA B 1 108 ? 2.494 2.398 -4.555 1 95.88 108 ALA B O 1
ATOM 2742 N N . THR B 1 109 ? 1.461 4.344 -3.967 1 96.56 109 THR B N 1
ATOM 2743 C CA . THR B 1 109 ? 2.125 5.059 -5.051 1 96.56 109 THR B CA 1
ATOM 2744 C C . THR B 1 109 ? 2.967 6.207 -4.504 1 96.56 109 THR B C 1
ATOM 2746 O O . THR B 1 109 ? 4.195 6.176 -4.586 1 96.56 109 THR B O 1
ATOM 2749 N N . LEU B 1 110 ? 2.32 7.188 -3.855 1 97.62 110 LEU B N 1
ATOM 2750 C CA . LEU B 1 110 ? 3.057 8.359 -3.396 1 97.62 110 LEU B CA 1
ATOM 2751 C C . LEU B 1 110 ? 4.105 7.973 -2.359 1 97.62 110 LEU B C 1
ATOM 2753 O O . LEU B 1 110 ? 5.293 8.258 -2.533 1 97.62 110 LEU B O 1
ATOM 2757 N N . GLY B 1 111 ? 3.623 7.289 -1.293 1 97.12 111 GLY B N 1
ATOM 2758 C CA . GLY B 1 111 ? 4.547 6.844 -0.262 1 97.12 111 GLY B CA 1
ATOM 2759 C C . GLY B 1 111 ? 5.641 5.934 -0.793 1 97.12 111 GLY B C 1
ATOM 2760 O O . GLY B 1 111 ? 6.805 6.066 -0.417 1 97.12 111 GLY B O 1
ATOM 2761 N N . ALA B 1 112 ? 5.273 5.02 -1.656 1 96 112 ALA B N 1
ATOM 2762 C CA . ALA B 1 112 ? 6.234 4.09 -2.242 1 96 112 ALA B CA 1
ATOM 2763 C C . ALA B 1 112 ? 7.316 4.836 -3.018 1 96 112 ALA B C 1
ATOM 2765 O O . ALA B 1 112 ? 8.492 4.461 -2.973 1 96 112 ALA B O 1
ATOM 2766 N N . ALA B 1 113 ? 6.941 5.879 -3.768 1 96.38 113 ALA B N 1
ATOM 2767 C CA . ALA B 1 113 ? 7.91 6.672 -4.523 1 96.38 113 ALA B CA 1
ATOM 2768 C C . ALA B 1 113 ? 8.906 7.359 -3.59 1 96.38 113 ALA B C 1
ATOM 2770 O O . ALA B 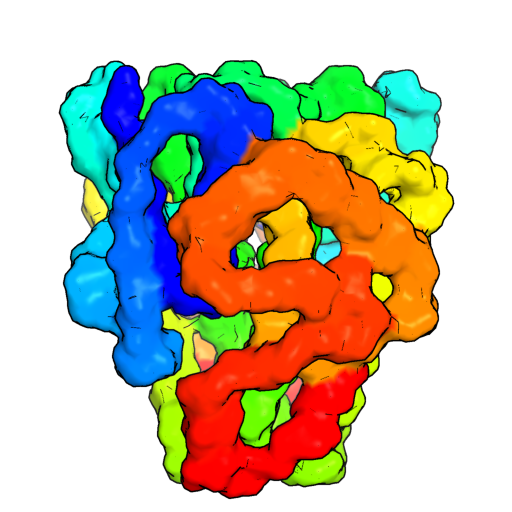1 113 ? 10.109 7.383 -3.861 1 96.38 113 ALA B O 1
ATOM 2771 N N . PHE B 1 114 ? 8.43 7.879 -2.5 1 96.56 114 PHE B N 1
ATOM 2772 C CA . PHE B 1 114 ? 9.281 8.547 -1.523 1 96.56 114 PHE B CA 1
ATOM 2773 C C . PHE B 1 114 ? 10.242 7.562 -0.881 1 96.56 114 PHE B C 1
ATOM 2775 O O . PHE B 1 114 ? 11.438 7.848 -0.749 1 96.56 114 PHE B O 1
ATOM 2782 N N . PHE B 1 115 ? 9.758 6.395 -0.527 1 95 115 PHE B N 1
ATOM 2783 C CA . PHE B 1 115 ? 10.578 5.387 0.129 1 95 115 PHE B CA 1
ATOM 2784 C C . PHE B 1 115 ? 11.641 4.852 -0.825 1 95 115 PHE B C 1
ATOM 2786 O O . PHE B 1 115 ? 12.742 4.484 -0.398 1 95 115 PHE B O 1
ATOM 2793 N N . ARG B 1 116 ? 11.336 4.867 -2.111 1 95.62 116 ARG B N 1
ATOM 2794 C CA . ARG B 1 116 ? 12.305 4.398 -3.094 1 95.62 116 ARG B CA 1
ATOM 2795 C C . ARG B 1 116 ? 13.523 5.324 -3.146 1 95.62 116 ARG B C 1
ATOM 2797 O O . ARG B 1 116 ? 14.648 4.867 -3.363 1 95.62 116 ARG B O 1
ATOM 2804 N N . VAL B 1 117 ? 13.305 6.625 -2.938 1 95.75 117 VAL B N 1
ATOM 2805 C CA . VAL B 1 117 ? 14.422 7.57 -2.887 1 95.75 117 VAL B CA 1
ATOM 2806 C C . VAL B 1 117 ? 15.344 7.215 -1.725 1 95.75 117 VAL B C 1
ATOM 2808 O O . VAL B 1 117 ? 16.562 7.156 -1.893 1 95.75 117 VAL B O 1
ATOM 2811 N N . MET B 1 118 ? 14.734 6.918 -0.608 1 94.56 118 MET B N 1
ATOM 2812 C CA . MET B 1 118 ? 15.508 6.555 0.576 1 94.56 118 MET B CA 1
ATOM 2813 C C . MET B 1 118 ? 16.281 5.266 0.341 1 94.56 118 MET B C 1
ATOM 2815 O O . MET B 1 118 ? 17.484 5.195 0.629 1 94.56 118 MET B O 1
ATOM 2819 N N . SER B 1 119 ? 15.617 4.266 -0.174 1 95.31 119 SER B N 1
ATOM 2820 C CA . SER B 1 119 ? 16.25 2.977 -0.434 1 95.31 119 SER B CA 1
ATOM 2821 C C . SER B 1 119 ? 17.406 3.119 -1.42 1 95.31 119 SER B C 1
ATOM 2823 O O . SER B 1 119 ? 18.453 2.506 -1.242 1 95.31 119 SER B O 1
ATOM 2825 N N . ALA B 1 120 ? 17.172 3.908 -2.453 1 95.69 120 ALA B N 1
ATOM 2826 C CA . ALA B 1 120 ? 18.219 4.121 -3.453 1 95.69 120 ALA B CA 1
ATOM 2827 C C . ALA B 1 120 ? 19.453 4.777 -2.83 1 95.69 120 ALA B C 1
ATOM 2829 O O . ALA B 1 120 ? 20.578 4.398 -3.135 1 95.69 120 ALA B O 1
ATOM 2830 N N . ALA B 1 121 ? 19.203 5.723 -1.943 1 94.31 121 ALA B N 1
ATOM 2831 C CA . ALA B 1 121 ? 20.312 6.371 -1.26 1 94.31 121 ALA B CA 1
ATOM 2832 C C . ALA B 1 121 ? 21.125 5.359 -0.454 1 94.31 121 ALA B C 1
ATOM 2834 O O . ALA B 1 121 ? 22.359 5.379 -0.483 1 94.31 121 ALA B O 1
ATOM 2835 N N . TRP B 1 122 ? 20.422 4.438 0.179 1 95.31 122 TRP B N 1
ATOM 2836 C CA . TRP B 1 122 ? 21.078 3.455 1.03 1 95.31 122 TRP B CA 1
ATOM 2837 C C . TRP B 1 122 ? 21.844 2.43 0.193 1 95.31 122 TRP B C 1
ATOM 2839 O O . TRP B 1 122 ? 22.812 1.841 0.658 1 95.31 122 TRP B O 1
ATOM 2849 N N . LEU B 1 123 ? 21.453 2.234 -1.036 1 96.62 123 LEU B N 1
ATOM 2850 C CA . LEU B 1 123 ? 22.062 1.238 -1.908 1 96.62 123 LEU B CA 1
ATOM 2851 C C . LEU B 1 123 ? 23.281 1.82 -2.631 1 96.62 123 LEU B C 1
ATOM 2853 O O . LEU B 1 123 ? 24.109 1.077 -3.166 1 96.62 123 LEU B O 1
ATOM 2857 N N . GLN B 1 124 ? 23.344 3.162 -2.699 1 95.31 124 GLN B N 1
ATOM 2858 C CA . GLN B 1 124 ? 24.5 3.885 -3.223 1 95.31 124 GLN B CA 1
ATOM 2859 C C . GLN B 1 124 ? 24.875 3.396 -4.621 1 95.31 124 GLN B C 1
ATOM 2861 O O . GLN B 1 124 ? 26 2.963 -4.855 1 95.31 124 GLN B O 1
ATOM 2866 N N . PRO B 1 125 ? 23.969 3.564 -5.539 1 95.25 125 PRO B N 1
ATOM 2867 C CA . PRO B 1 125 ? 24.281 3.148 -6.906 1 95.25 125 PRO B CA 1
ATOM 2868 C C . PRO B 1 125 ? 25.359 4.02 -7.559 1 95.25 125 PRO B C 1
ATOM 2870 O O . PRO B 1 125 ? 25.641 5.117 -7.074 1 95.25 125 PRO B O 1
ATOM 2873 N N . ASP B 1 126 ? 25.906 3.463 -8.656 1 93.62 126 ASP B N 1
ATOM 2874 C CA . ASP B 1 126 ? 26.766 4.293 -9.492 1 93.62 126 ASP B CA 1
ATOM 2875 C C . ASP B 1 126 ? 26.031 5.559 -9.945 1 93.62 126 ASP B C 1
ATOM 2877 O O . ASP B 1 126 ? 24.859 5.512 -10.297 1 93.62 126 ASP B O 1
ATOM 2881 N N . PRO B 1 127 ? 26.703 6.652 -9.844 1 89.25 127 PRO B N 1
ATOM 2882 C CA . PRO B 1 127 ? 26.062 7.918 -10.227 1 89.25 127 PRO B CA 1
ATOM 2883 C C . PRO B 1 127 ? 25.516 7.895 -11.648 1 89.25 127 PRO B C 1
ATOM 2885 O O . PRO B 1 127 ? 24.609 8.648 -11.977 1 89.25 127 PRO B O 1
ATOM 2888 N N . ASP B 1 128 ? 26.031 7.008 -12.5 1 92.56 128 ASP B N 1
ATOM 2889 C CA . ASP B 1 128 ? 25.625 6.969 -13.898 1 92.56 128 ASP B CA 1
ATOM 2890 C C . ASP B 1 128 ? 24.531 5.918 -14.125 1 92.56 128 ASP B C 1
ATOM 2892 O O . ASP B 1 128 ? 24.078 5.715 -15.25 1 92.56 128 ASP B O 1
ATOM 2896 N N . ASN B 1 129 ? 24.141 5.316 -13.016 1 94.69 129 ASN B N 1
ATOM 2897 C CA . ASN B 1 129 ? 23.062 4.34 -13.125 1 94.69 129 ASN B CA 1
ATOM 2898 C C . ASN B 1 129 ? 21.781 4.984 -13.641 1 94.69 129 ASN B C 1
ATOM 2900 O O . ASN B 1 129 ? 21.25 5.902 -13.023 1 94.69 129 ASN B O 1
ATOM 2904 N N . ALA B 1 130 ? 21.312 4.465 -14.773 1 92.62 130 ALA B N 1
ATOM 2905 C CA . ALA B 1 130 ? 20.172 5.07 -15.445 1 92.62 130 ALA B CA 1
ATOM 2906 C C . ALA B 1 130 ? 18.906 4.961 -14.594 1 92.62 130 ALA B C 1
ATOM 2908 O O . ALA B 1 130 ? 18.109 5.895 -14.539 1 92.62 130 ALA B O 1
ATOM 2909 N N . PHE B 1 131 ? 18.75 3.863 -13.961 1 94.06 131 PHE B N 1
ATOM 2910 C CA . PHE B 1 131 ? 17.578 3.684 -13.117 1 94.06 131 PHE B CA 1
ATOM 2911 C C . PHE B 1 131 ? 17.609 4.645 -11.93 1 94.06 131 PHE B C 1
ATOM 2913 O O . PHE B 1 131 ? 16.609 5.262 -11.594 1 94.06 131 PHE B O 1
ATOM 2920 N N . ALA B 1 132 ? 18.719 4.809 -11.336 1 95 132 ALA B N 1
ATOM 2921 C CA . ALA B 1 132 ? 18.859 5.727 -10.211 1 95 132 ALA B CA 1
ATOM 2922 C C . ALA B 1 132 ? 18.453 7.145 -10.602 1 95 132 ALA B C 1
ATOM 2924 O O . ALA B 1 132 ? 17.797 7.84 -9.82 1 95 132 ALA B O 1
ATOM 2925 N N . LYS B 1 133 ? 18.703 7.512 -11.781 1 93.38 133 LYS B N 1
ATOM 2926 C CA . LYS B 1 133 ? 18.406 8.859 -12.258 1 93.38 133 LYS B CA 1
ATOM 2927 C C . LYS B 1 133 ? 16.906 9.062 -12.445 1 93.38 133 LYS B C 1
ATOM 2929 O O . LYS B 1 133 ? 16.422 10.188 -12.414 1 93.38 133 LYS B O 1
ATOM 2934 N N . SER B 1 134 ? 16.234 7.977 -12.578 1 94.81 134 SER B N 1
ATOM 2935 C CA . SER B 1 134 ? 14.805 8.07 -12.836 1 94.81 134 SER B CA 1
ATOM 2936 C C . SER B 1 134 ? 14.016 8.195 -11.539 1 94.81 134 SER B C 1
ATOM 2938 O O . SER B 1 134 ? 12.844 8.578 -11.555 1 94.81 134 SER B O 1
ATOM 2940 N N . ILE B 1 135 ? 14.602 7.902 -10.422 1 95.56 135 ILE B N 1
ATOM 2941 C CA . ILE B 1 135 ? 13.891 7.75 -9.156 1 95.56 135 ILE B CA 1
ATOM 2942 C C . ILE B 1 135 ? 13.367 9.109 -8.688 1 95.56 135 ILE B C 1
ATOM 2944 O O . ILE B 1 135 ? 12.18 9.25 -8.398 1 95.56 135 ILE B O 1
ATOM 2948 N N . PRO B 1 136 ? 14.164 10.227 -8.68 1 94.62 136 PRO B N 1
ATOM 2949 C CA . PRO B 1 136 ? 13.617 11.523 -8.281 1 94.62 136 PRO B CA 1
ATOM 2950 C C . PRO B 1 136 ? 12.539 12.023 -9.242 1 94.62 136 PRO B C 1
ATOM 2952 O O . PRO B 1 136 ? 11.547 12.617 -8.805 1 94.62 136 PRO B O 1
ATOM 2955 N N . ALA B 1 137 ? 12.719 11.742 -10.523 1 94 137 ALA B N 1
ATOM 2956 C CA . ALA B 1 137 ? 11.742 12.156 -11.531 1 94 137 ALA B CA 1
ATOM 2957 C C . ALA B 1 137 ? 10.383 11.516 -11.273 1 94 137 ALA B C 1
ATOM 2959 O O . ALA B 1 137 ? 9.336 12.125 -11.523 1 94 137 ALA B O 1
ATOM 2960 N N . ASN B 1 138 ? 10.461 10.312 -10.812 1 95.12 138 ASN B N 1
ATOM 2961 C CA . ASN B 1 138 ? 9.211 9.609 -10.516 1 95.12 138 ASN B CA 1
ATOM 2962 C C . ASN B 1 138 ? 8.469 10.25 -9.344 1 95.12 138 ASN B C 1
ATOM 2964 O O . ASN B 1 138 ? 7.242 10.297 -9.336 1 95.12 138 ASN B O 1
ATOM 2968 N N . VAL B 1 139 ? 9.164 10.742 -8.305 1 96.69 139 VAL B N 1
ATOM 2969 C CA . VAL B 1 139 ? 8.531 11.461 -7.199 1 96.69 139 VAL B CA 1
ATOM 2970 C C . VAL B 1 139 ? 7.809 12.695 -7.734 1 96.69 139 VAL B C 1
ATOM 2972 O O . VAL B 1 139 ? 6.648 12.938 -7.387 1 96.69 139 VAL B O 1
ATOM 2975 N N . HIS B 1 140 ? 8.406 13.414 -8.633 1 96.62 140 HIS B N 1
ATOM 2976 C CA . HIS B 1 140 ? 7.812 14.625 -9.188 1 96.62 140 HIS B CA 1
ATOM 2977 C C . HIS B 1 140 ? 6.59 14.297 -10.039 1 96.62 140 HIS B C 1
ATOM 2979 O O . HIS B 1 140 ? 5.621 15.062 -10.062 1 96.62 140 HIS B O 1
ATOM 2985 N N . LYS B 1 141 ? 6.633 13.18 -10.734 1 95.38 141 LYS B N 1
ATOM 2986 C CA . LYS B 1 141 ? 5.457 12.734 -11.469 1 95.38 141 LYS B CA 1
ATOM 2987 C C . LYS B 1 141 ? 4.258 12.562 -10.547 1 95.38 141 LYS B C 1
ATOM 2989 O O . LYS B 1 141 ? 3.154 13.023 -10.859 1 95.38 141 LYS B O 1
ATOM 2994 N N . HIS B 1 142 ? 4.512 12 -9.422 1 97 142 HIS B N 1
ATOM 2995 C CA . HIS B 1 142 ? 3.41 11.727 -8.508 1 97 142 HIS B CA 1
ATOM 2996 C C . HIS B 1 142 ? 2.99 12.992 -7.762 1 97 142 HIS B C 1
ATOM 2998 O O . HIS B 1 142 ? 1.806 13.18 -7.473 1 97 142 HIS B O 1
ATOM 3004 N N . LEU B 1 143 ? 3.938 13.867 -7.41 1 98.06 143 LEU B N 1
ATOM 3005 C CA . LEU B 1 143 ? 3.582 15.164 -6.844 1 98.06 143 LEU B CA 1
ATOM 3006 C C . LEU B 1 143 ? 2.746 15.977 -7.824 1 98.06 143 LEU B C 1
ATOM 3008 O O . LEU B 1 143 ? 1.8 16.656 -7.426 1 98.06 143 LEU B O 1
ATOM 3012 N N . ALA B 1 144 ? 3.061 15.875 -9.102 1 97.56 144 ALA B N 1
ATOM 3013 C CA . ALA B 1 144 ? 2.291 16.578 -10.125 1 97.56 144 ALA B CA 1
ATOM 3014 C C . ALA B 1 144 ? 0.853 16.062 -10.18 1 97.56 144 ALA B C 1
ATOM 3016 O O . ALA B 1 144 ? -0.08 16.844 -10.406 1 97.56 144 ALA B O 1
ATOM 3017 N N . ALA B 1 145 ? 0.712 14.797 -10.016 1 97 145 ALA B N 1
ATOM 3018 C CA . ALA B 1 145 ? -0.633 14.227 -9.977 1 97 145 ALA B CA 1
ATOM 3019 C C . ALA B 1 145 ? -1.427 14.773 -8.797 1 97 145 ALA B C 1
ATOM 3021 O O . ALA B 1 145 ? -2.594 15.148 -8.938 1 97 145 ALA B O 1
ATOM 3022 N N . VAL B 1 146 ? -0.824 14.82 -7.621 1 98.44 146 VAL B N 1
ATOM 3023 C CA . VAL B 1 146 ? -1.473 15.367 -6.434 1 98.44 146 VAL B CA 1
ATOM 3024 C C . VAL B 1 146 ? -1.785 16.844 -6.645 1 98.44 146 VAL B C 1
ATOM 3026 O O . VAL B 1 146 ? -2.881 17.312 -6.316 1 98.44 146 VAL B O 1
ATOM 3029 N N . GLU B 1 147 ? -0.796 17.531 -7.199 1 98.75 147 GLU B N 1
ATOM 3030 C CA . GLU B 1 147 ? -0.96 18.953 -7.512 1 98.75 147 GLU B CA 1
ATOM 3031 C C . GLU B 1 147 ? -2.174 19.172 -8.406 1 98.75 147 GLU B C 1
ATOM 3033 O O . GLU B 1 147 ? -3.006 20.047 -8.125 1 98.75 147 GLU B O 1
ATOM 3038 N N . ALA B 1 148 ? -2.252 18.438 -9.477 1 98.06 148 ALA B N 1
ATOM 3039 C CA . ALA B 1 148 ? -3.352 18.594 -10.422 1 98.06 148 ALA B CA 1
ATOM 3040 C C . ALA B 1 148 ? -4.695 18.297 -9.758 1 98.06 148 ALA B C 1
ATOM 3042 O O . ALA B 1 148 ? -5.672 19.016 -9.984 1 98.06 148 ALA B O 1
ATOM 3043 N N . ARG B 1 149 ? -4.793 17.312 -8.938 1 98.38 149 ARG B N 1
ATOM 3044 C CA . ARG B 1 149 ? -6.02 16.953 -8.234 1 98.38 149 ARG B CA 1
ATOM 3045 C C . ARG B 1 149 ? -6.469 18.062 -7.301 1 98.38 149 ARG B C 1
ATOM 3047 O O . ARG B 1 149 ? -7.641 18.453 -7.312 1 98.38 149 ARG B O 1
ATOM 3054 N N . LEU B 1 150 ? -5.562 18.531 -6.508 1 98.81 150 LEU B N 1
ATOM 3055 C CA . LEU B 1 150 ? -5.898 19.547 -5.52 1 98.81 150 LEU B CA 1
ATOM 3056 C C . LEU B 1 150 ? -6.242 20.875 -6.199 1 98.81 150 LEU B C 1
ATOM 3058 O O . LEU B 1 150 ? -7.082 21.625 -5.711 1 98.81 150 LEU B O 1
ATOM 3062 N N . ALA B 1 151 ? -5.555 21.109 -7.328 1 98.62 151 ALA B N 1
ATOM 3063 C CA . ALA B 1 151 ? -5.926 22.281 -8.102 1 98.62 151 ALA B CA 1
ATOM 3064 C C . ALA B 1 151 ? -7.363 22.172 -8.609 1 98.62 151 ALA B C 1
ATOM 3066 O O . ALA B 1 151 ? -8.086 23.172 -8.656 1 98.62 151 ALA B O 1
ATOM 3067 N N . THR B 1 152 ? -7.781 21.047 -8.984 1 97.94 152 THR B N 1
ATOM 3068 C CA . THR B 1 152 ? -9.117 20.812 -9.516 1 97.94 152 THR B CA 1
ATOM 3069 C C . THR B 1 152 ? -10.172 20.953 -8.422 1 97.94 152 THR B C 1
ATOM 3071 O O . THR B 1 152 ? -11.195 21.609 -8.625 1 97.94 152 THR B O 1
ATOM 3074 N N . THR B 1 153 ? -9.938 20.375 -7.258 1 98.19 153 THR B N 1
ATOM 3075 C CA . THR B 1 153 ? -10.953 20.344 -6.207 1 98.19 153 THR B CA 1
ATOM 3076 C C . THR B 1 153 ? -10.938 21.656 -5.414 1 98.19 153 THR B C 1
ATOM 3078 O O . THR B 1 153 ? -11.969 22.062 -4.867 1 98.19 153 THR B O 1
ATOM 3081 N N . GLY B 1 154 ? -9.758 22.234 -5.254 1 98.31 154 GLY B N 1
ATOM 3082 C CA . GLY B 1 154 ? -9.594 23.422 -4.43 1 98.31 154 GLY B CA 1
ATOM 3083 C C . GLY B 1 154 ? -9.836 23.156 -2.955 1 98.31 154 GLY B C 1
ATOM 3084 O O . GLY B 1 154 ? -9.984 24.094 -2.172 1 98.31 154 GLY B O 1
ATOM 3085 N N . ALA B 1 155 ? -9.969 21.875 -2.543 1 98.44 155 ALA B N 1
ATOM 3086 C CA . ALA B 1 155 ? -10.336 21.547 -1.168 1 98.44 155 ALA B CA 1
ATOM 3087 C C . ALA B 1 155 ? -9.562 20.328 -0.675 1 98.44 155 ALA B C 1
ATOM 3089 O O . ALA B 1 155 ? -8.484 20.469 -0.089 1 98.44 155 ALA B O 1
ATOM 3090 N N . PHE B 1 156 ? -10.086 19.125 -0.97 1 98.81 156 PHE B N 1
ATOM 3091 C CA . PHE B 1 156 ? -9.477 17.891 -0.466 1 98.81 156 PHE B CA 1
ATOM 3092 C C . PHE B 1 156 ? -9.352 16.859 -1.573 1 98.81 156 PHE B C 1
ATOM 3094 O O . PHE B 1 156 ? -9.828 17.078 -2.691 1 98.81 156 PHE B O 1
ATOM 3101 N N . LEU B 1 157 ? -8.711 15.773 -1.321 1 98.81 157 LEU B N 1
ATOM 3102 C CA . LEU B 1 157 ? -8.344 14.805 -2.35 1 98.81 157 LEU B CA 1
ATOM 3103 C C . LEU B 1 157 ? -9.578 14.102 -2.898 1 98.81 157 LEU B C 1
ATOM 3105 O O . LEU B 1 157 ? -9.672 13.859 -4.105 1 98.81 157 LEU B O 1
ATOM 3109 N N . ALA B 1 158 ? -10.562 13.797 -2.066 1 98.38 158 ALA B N 1
ATOM 3110 C CA . ALA B 1 158 ? -11.766 13.109 -2.52 1 98.38 158 ALA B CA 1
ATOM 3111 C C . ALA B 1 158 ? -12.742 14.078 -3.18 1 98.38 158 ALA B C 1
ATOM 3113 O O . ALA B 1 158 ? -13.758 13.664 -3.748 1 98.38 158 ALA B O 1
ATOM 3114 N N . GLY B 1 159 ? -12.484 15.344 -3.168 1 97.62 159 GLY B N 1
ATOM 3115 C CA . GLY B 1 159 ? -13.367 16.406 -3.611 1 97.62 159 GLY B CA 1
ATOM 3116 C C . GLY B 1 159 ? -13.539 17.516 -2.586 1 97.62 159 GLY B C 1
ATOM 3117 O O . GLY B 1 159 ? -12.555 18.078 -2.105 1 97.62 159 GLY B O 1
ATOM 3118 N N . ASP B 1 160 ? -14.734 17.719 -2.195 1 96 160 ASP B N 1
ATOM 3119 C CA . ASP B 1 160 ? -15.008 18.812 -1.27 1 96 160 ASP B CA 1
ATOM 3120 C C . ASP B 1 160 ? -14.977 18.328 0.178 1 96 160 ASP B C 1
ATOM 3122 O O . ASP B 1 160 ? -14.984 19.141 1.11 1 96 160 ASP B O 1
ATOM 3126 N N . GLN B 1 161 ? -14.883 17.062 0.336 1 96.44 161 GLN B N 1
ATOM 3127 C CA . GLN B 1 161 ? -14.953 16.5 1.682 1 96.44 161 GLN B CA 1
ATOM 3128 C C . GLN B 1 161 ? -13.586 15.977 2.129 1 96.44 161 GLN B C 1
ATOM 3130 O O . GLN B 1 161 ? -12.859 15.375 1.34 1 96.44 161 GLN B O 1
ATOM 3135 N N . PHE B 1 162 ? -13.305 16.266 3.418 1 98.69 162 PHE B N 1
ATOM 3136 C CA . PHE B 1 162 ? -12.148 15.688 4.098 1 98.69 162 PHE B CA 1
ATOM 3137 C C . PHE B 1 162 ? -12.391 14.219 4.422 1 98.69 162 PHE B C 1
ATOM 3139 O O . PHE B 1 162 ? -13.43 13.867 4.988 1 98.69 162 PHE B O 1
ATOM 3146 N N . THR B 1 163 ? -11.523 13.336 4.02 1 98.88 163 THR B N 1
ATOM 3147 C CA . THR B 1 163 ? -11.727 11.906 4.199 1 98.88 163 THR B CA 1
ATOM 3148 C C . THR B 1 163 ? -10.43 11.227 4.629 1 98.88 163 THR B C 1
ATOM 3150 O O . THR B 1 163 ? -9.422 11.898 4.863 1 98.88 163 THR B O 1
ATOM 3153 N N . LEU B 1 164 ? -10.406 9.898 4.715 1 98.94 164 LEU B N 1
ATOM 3154 C CA . LEU B 1 164 ? -9.227 9.094 5.008 1 98.94 164 LEU B CA 1
ATOM 3155 C C . LEU B 1 164 ? -8.148 9.297 3.955 1 98.94 164 LEU B C 1
ATOM 3157 O O . LEU B 1 164 ? -6.961 9.117 4.234 1 98.94 164 LEU B O 1
ATOM 3161 N N . ALA B 1 165 ? -8.531 9.648 2.719 1 98.94 165 ALA B N 1
ATOM 3162 C CA . ALA B 1 165 ? -7.535 9.938 1.688 1 98.94 165 ALA B CA 1
ATOM 3163 C C . ALA B 1 165 ? -6.574 11.031 2.139 1 98.94 165 ALA B C 1
ATOM 3165 O O . ALA B 1 165 ? -5.367 10.945 1.905 1 98.94 165 ALA B O 1
ATOM 3166 N N . ASP B 1 166 ? -7.078 12.047 2.791 1 98.94 166 ASP B N 1
ATOM 3167 C CA . ASP B 1 166 ? -6.25 13.141 3.293 1 98.94 166 ASP B CA 1
ATOM 3168 C C . ASP B 1 166 ? -5.41 12.688 4.488 1 98.94 166 ASP B C 1
ATOM 3170 O O . ASP B 1 166 ? -4.211 12.969 4.547 1 98.94 166 ASP B O 1
ATOM 3174 N N . ILE B 1 167 ? -6.055 11.93 5.406 1 98.94 167 ILE B N 1
ATOM 3175 C CA . ILE B 1 167 ? -5.383 11.406 6.59 1 98.94 167 ILE B CA 1
ATOM 3176 C C . ILE B 1 167 ? -4.129 10.648 6.172 1 98.94 167 ILE B C 1
ATOM 3178 O O . ILE B 1 167 ? -3.08 10.766 6.809 1 98.94 167 ILE B O 1
ATOM 3182 N N . MET B 1 168 ? -4.203 9.898 5.133 1 98.88 168 MET B N 1
ATOM 3183 C CA . MET B 1 168 ? -3.139 8.992 4.727 1 98.88 168 MET B CA 1
ATOM 3184 C C . MET B 1 168 ? -2.055 9.734 3.953 1 98.88 168 MET B C 1
ATOM 3186 O O . MET B 1 168 ? -0.89 9.328 3.967 1 98.88 168 MET B O 1
ATOM 3190 N N . THR B 1 169 ? -2.344 10.844 3.297 1 98.88 169 THR B N 1
ATOM 3191 C CA . THR B 1 169 ? -1.464 11.453 2.305 1 98.88 169 THR B CA 1
ATOM 3192 C C . THR B 1 169 ? -0.567 12.508 2.947 1 98.88 169 THR B C 1
ATOM 3194 O O . THR B 1 169 ? 0.606 12.633 2.592 1 98.88 169 THR B O 1
ATOM 3197 N N . VAL B 1 170 ? -1.024 13.219 3.932 1 98.94 170 VAL B N 1
ATOM 3198 C CA . VAL B 1 170 ? -0.436 14.461 4.422 1 98.94 170 VAL B CA 1
ATOM 3199 C C . VAL B 1 170 ? 0.953 14.18 4.992 1 98.94 170 VAL B C 1
ATOM 3201 O O . VAL B 1 170 ? 1.889 14.953 4.766 1 98.94 170 VAL B O 1
ATOM 3204 N N . TRP B 1 171 ? 1.077 13.07 5.695 1 98.69 171 TRP B N 1
ATOM 3205 C CA . TRP B 1 171 ? 2.355 12.781 6.34 1 98.69 171 TRP B CA 1
ATOM 3206 C C . TRP B 1 171 ? 3.492 12.797 5.32 1 98.69 171 TRP B C 1
ATOM 3208 O O . TRP B 1 171 ? 4.551 13.375 5.574 1 98.69 171 TRP B O 1
ATOM 3218 N N . THR B 1 172 ? 3.299 12.18 4.145 1 98.62 172 THR B N 1
ATOM 3219 C CA . THR B 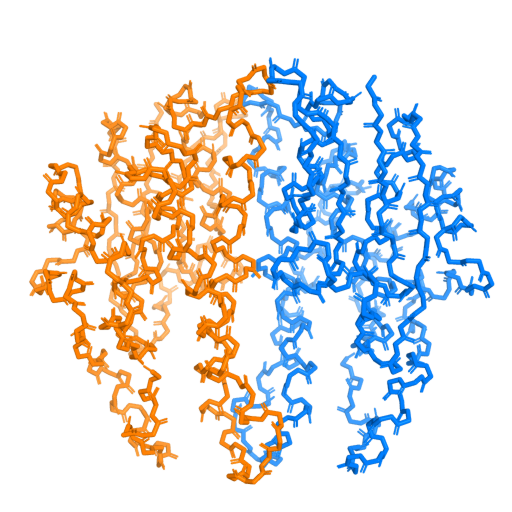1 172 ? 4.324 12.086 3.109 1 98.62 172 THR B CA 1
ATOM 3220 C C . THR B 1 172 ? 4.746 13.469 2.641 1 98.62 172 THR B C 1
ATOM 3222 O O . THR B 1 172 ? 5.914 13.695 2.314 1 98.62 172 THR B O 1
ATOM 3225 N N . LEU B 1 173 ? 3.85 14.438 2.709 1 98.75 173 LEU B N 1
ATOM 3226 C CA . LEU B 1 173 ? 4.086 15.781 2.201 1 98.75 173 LEU B CA 1
ATOM 3227 C C . LEU B 1 173 ? 4.633 16.688 3.299 1 98.75 173 LEU B C 1
ATOM 3229 O O . LEU B 1 173 ? 5.008 17.828 3.035 1 98.75 173 LEU B O 1
ATOM 3233 N N . THR B 1 174 ? 4.676 16.234 4.559 1 98.69 174 THR B N 1
ATOM 3234 C CA . THR B 1 174 ? 5.082 17.047 5.691 1 98.69 174 THR B CA 1
ATOM 3235 C C . THR B 1 174 ? 6.219 16.391 6.465 1 98.69 174 THR B C 1
ATOM 3237 O O . THR B 1 174 ? 7.367 16.391 6.02 1 98.69 174 THR B O 1
ATOM 3240 N N . THR B 1 175 ? 5.898 15.641 7.574 1 98.5 175 THR B N 1
ATOM 3241 C CA . THR B 1 175 ? 6.914 15.047 8.43 1 98.5 175 THR B CA 1
ATOM 3242 C C . THR B 1 175 ? 7.734 14.016 7.668 1 98.5 175 THR B C 1
ATOM 3244 O O . THR B 1 175 ? 8.93 13.844 7.93 1 98.5 175 THR B O 1
ATOM 3247 N N . GLY B 1 176 ? 7.094 13.375 6.68 1 98 176 GLY B N 1
ATOM 3248 C CA . GLY B 1 176 ? 7.809 12.414 5.859 1 98 176 GLY B CA 1
ATOM 3249 C C . GLY B 1 176 ? 8.992 13.016 5.125 1 98 176 GLY B C 1
ATOM 3250 O O . GLY B 1 176 ? 9.938 12.305 4.781 1 98 176 GLY B O 1
ATOM 3251 N N . ARG B 1 177 ? 8.992 14.305 4.898 1 97.94 177 ARG B N 1
ATOM 3252 C CA . ARG B 1 177 ? 10.062 14.984 4.18 1 97.94 177 ARG B CA 1
ATOM 3253 C C . ARG B 1 177 ? 11.312 15.109 5.047 1 97.94 177 ARG B C 1
ATOM 3255 O O . ARG B 1 177 ? 12.367 15.523 4.562 1 97.94 177 ARG B O 1
ATOM 3262 N N . GLN B 1 178 ? 11.25 14.711 6.312 1 97.5 178 GLN B N 1
ATOM 3263 C CA . GLN B 1 178 ? 12.453 14.594 7.133 1 97.5 178 GLN B CA 1
ATOM 3264 C C . GLN B 1 178 ? 13.297 13.398 6.707 1 97.5 178 GLN B C 1
ATOM 3266 O O . GLN B 1 178 ? 14.469 13.297 7.074 1 97.5 178 GLN B O 1
ATOM 3271 N N . TRP B 1 179 ? 12.695 12.508 6.047 1 96.81 179 TRP B N 1
ATOM 3272 C CA . TRP B 1 179 ? 13.391 11.32 5.539 1 96.81 179 TRP B CA 1
ATOM 3273 C C . TRP B 1 179 ? 13.781 11.508 4.078 1 96.81 179 TRP B C 1
ATOM 3275 O O . TRP B 1 179 ? 14.828 11.023 3.646 1 96.81 179 TRP B O 1
ATOM 3285 N N . THR B 1 180 ? 12.898 12.117 3.322 1 96.44 180 THR B N 1
ATOM 3286 C CA . THR B 1 180 ? 13.086 12.406 1.904 1 96.44 180 THR B CA 1
ATOM 3287 C C . THR B 1 180 ? 12.836 13.891 1.623 1 96.44 180 THR B C 1
ATOM 3289 O O . THR B 1 180 ? 11.727 14.281 1.255 1 96.44 180 THR B O 1
ATOM 3292 N N . PRO B 1 181 ? 13.938 14.68 1.786 1 96.56 181 PRO B N 1
ATOM 3293 C CA . PRO B 1 181 ? 13.758 16.109 1.558 1 96.56 181 PRO B CA 1
ATOM 3294 C C . PRO B 1 181 ? 13.273 16.438 0.144 1 96.56 181 PRO B C 1
ATOM 3296 O O . PRO B 1 181 ? 13.898 16.016 -0.834 1 96.56 181 PRO B O 1
ATOM 3299 N N . THR B 1 182 ? 12.188 17.109 0.05 1 97.31 182 THR B N 1
ATOM 3300 C CA . THR B 1 182 ? 11.539 17.422 -1.22 1 97.31 182 THR B CA 1
ATOM 3301 C C . THR B 1 182 ? 11.062 18.875 -1.247 1 97.31 182 THR B C 1
ATOM 3303 O O . THR B 1 182 ? 10.336 19.312 -0.352 1 97.31 182 THR B O 1
ATOM 3306 N N . ASP B 1 183 ? 11.523 19.625 -2.236 1 97.38 183 ASP B N 1
ATOM 3307 C CA . ASP B 1 183 ? 11.094 21.016 -2.422 1 97.38 183 ASP B CA 1
ATOM 3308 C C . ASP B 1 183 ? 9.727 21.078 -3.094 1 97.38 183 ASP B C 1
ATOM 3310 O O . ASP B 1 183 ? 9.539 20.531 -4.188 1 97.38 183 ASP B O 1
ATOM 3314 N N . LEU B 1 184 ? 8.734 21.75 -2.473 1 98.56 184 LEU B N 1
ATOM 3315 C CA . LEU B 1 184 ? 7.375 21.797 -3 1 98.56 184 LEU B CA 1
ATOM 3316 C C . LEU B 1 184 ? 7.09 23.156 -3.643 1 98.56 184 LEU B C 1
ATOM 3318 O O . LEU B 1 184 ? 5.934 23.484 -3.902 1 98.56 184 LEU B O 1
ATOM 3322 N N . SER B 1 185 ? 8.078 23.953 -3.971 1 98.5 185 SER B N 1
ATOM 3323 C CA . SER B 1 185 ? 7.91 25.312 -4.504 1 98.5 185 SER B CA 1
ATOM 3324 C C . SER B 1 185 ? 7.113 25.297 -5.801 1 98.5 185 SER B C 1
ATOM 3326 O O . SER B 1 185 ? 6.379 26.25 -6.098 1 98.5 185 SER B O 1
ATOM 3328 N N . SER B 1 186 ? 7.207 24.266 -6.582 1 98.31 186 SER B N 1
ATOM 3329 C CA . SER B 1 186 ? 6.57 24.188 -7.895 1 98.31 186 SER B CA 1
ATOM 3330 C C . SER B 1 186 ? 5.152 23.641 -7.793 1 98.31 186 SER B C 1
ATOM 3332 O O . SER B 1 186 ? 4.531 23.312 -8.805 1 98.31 186 SER B O 1
ATOM 3334 N N . TYR B 1 187 ? 4.621 23.547 -6.574 1 98.75 187 TYR B N 1
ATOM 3335 C CA . TYR B 1 187 ? 3.32 22.922 -6.367 1 98.75 187 TYR B CA 1
ATOM 3336 C C . TYR B 1 187 ? 2.424 23.781 -5.492 1 98.75 187 TYR B C 1
ATOM 3338 O O . TYR B 1 187 ? 2.105 23.406 -4.359 1 98.75 187 TYR B O 1
ATOM 3346 N N . PRO B 1 188 ? 1.908 24.844 -6.027 1 98.81 188 PRO B N 1
ATOM 3347 C CA . PRO B 1 188 ? 1.143 25.797 -5.227 1 98.81 188 PRO B CA 1
ATOM 3348 C C . PRO B 1 188 ? -0.161 25.219 -4.691 1 98.81 188 PRO B C 1
ATOM 3350 O O . PRO B 1 188 ? -0.618 25.594 -3.611 1 98.81 188 PRO B O 1
ATOM 3353 N N . ALA B 1 189 ? -0.845 24.328 -5.395 1 98.88 189 ALA B N 1
ATOM 3354 C CA . ALA B 1 189 ? -2.082 23.734 -4.898 1 98.88 189 ALA B CA 1
ATOM 3355 C C . ALA B 1 189 ? -1.81 22.828 -3.699 1 98.88 189 ALA B C 1
ATOM 3357 O O . ALA B 1 189 ? -2.605 22.781 -2.758 1 98.88 189 ALA B O 1
ATOM 3358 N N . ILE B 1 190 ? -0.717 22.109 -3.732 1 98.94 190 ILE B N 1
ATOM 3359 C CA . ILE B 1 190 ? -0.321 21.297 -2.584 1 98.94 190 ILE B CA 1
ATOM 3360 C C . ILE B 1 190 ? -0.056 22.203 -1.384 1 98.94 190 ILE B C 1
ATOM 3362 O O . ILE B 1 190 ? -0.477 21.906 -0.265 1 98.94 190 ILE B O 1
ATOM 3366 N N . LEU B 1 191 ? 0.69 23.281 -1.638 1 98.94 191 LEU B N 1
ATOM 3367 C CA . LEU B 1 191 ? 1.02 24.172 -0.539 1 98.94 191 LEU B CA 1
ATOM 3368 C C . LEU B 1 191 ? -0.243 24.781 0.06 1 98.94 191 LEU B C 1
ATOM 3370 O O . LEU B 1 191 ? -0.364 24.906 1.282 1 98.94 191 LEU B O 1
ATOM 3374 N N . ALA B 1 192 ? -1.201 25.172 -0.787 1 98.88 192 ALA B N 1
ATOM 3375 C CA . ALA B 1 192 ? -2.477 25.672 -0.287 1 98.88 192 ALA B CA 1
ATOM 3376 C C . ALA B 1 192 ? -3.215 24.609 0.518 1 98.88 192 ALA B C 1
ATOM 3378 O O . ALA B 1 192 ? -3.801 24.906 1.561 1 98.88 192 ALA B O 1
ATOM 3379 N N . TYR B 1 193 ? -3.213 23.453 0.051 1 98.88 193 TYR B N 1
ATOM 3380 C CA . TYR B 1 193 ? -3.799 22.312 0.721 1 98.88 193 TYR B CA 1
ATOM 3381 C C . TYR B 1 193 ? -3.17 22.094 2.092 1 98.88 193 TYR B C 1
ATOM 3383 O O . TYR B 1 193 ? -3.877 21.875 3.078 1 98.88 193 TYR B O 1
ATOM 3391 N N . LEU B 1 194 ? -1.825 22.141 2.182 1 98.88 194 LEU B N 1
ATOM 3392 C CA . LEU B 1 194 ? -1.125 21.953 3.447 1 98.88 194 LEU B CA 1
ATOM 3393 C C . LEU B 1 194 ? -1.458 23.078 4.426 1 98.88 194 LEU B C 1
ATOM 3395 O O . LEU B 1 194 ? -1.539 22.844 5.637 1 98.88 194 LEU B O 1
ATOM 3399 N N . GLN B 1 195 ? -1.647 24.266 3.922 1 98.75 195 GLN B N 1
ATOM 3400 C CA . GLN B 1 195 ? -2.09 25.344 4.793 1 98.75 195 GLN B CA 1
ATOM 3401 C C . GLN B 1 195 ? -3.482 25.078 5.352 1 98.75 195 GLN B C 1
ATOM 3403 O O . GLN B 1 195 ? -3.744 25.312 6.531 1 98.75 195 GLN B O 1
ATOM 3408 N N . ARG B 1 196 ? -4.406 24.625 4.527 1 98.69 196 ARG B N 1
ATOM 3409 C CA . ARG B 1 196 ? -5.746 24.25 4.977 1 98.69 196 ARG B CA 1
ATOM 3410 C C . ARG B 1 196 ? -5.68 23.156 6.047 1 98.69 196 ARG B C 1
ATOM 3412 O O . ARG B 1 196 ? -6.379 23.234 7.059 1 98.69 196 ARG B O 1
ATOM 3419 N N . ILE B 1 197 ? -4.832 22.172 5.828 1 98.81 197 ILE B N 1
ATOM 3420 C CA . ILE B 1 197 ? -4.66 21.078 6.773 1 98.81 197 ILE B CA 1
ATOM 3421 C C . ILE B 1 197 ? -4.109 21.609 8.094 1 98.81 197 ILE B C 1
ATOM 3423 O O . ILE B 1 197 ? -4.641 21.312 9.164 1 98.81 197 ILE B O 1
ATOM 3427 N N . GLY B 1 198 ? -3.029 22.453 8.008 1 98.69 198 GLY B N 1
ATOM 3428 C CA . GLY B 1 198 ? -2.383 22.984 9.195 1 98.69 198 GLY B CA 1
ATOM 3429 C C . GLY B 1 198 ? -3.299 23.859 10.031 1 98.69 198 GLY B C 1
ATOM 3430 O O . GLY B 1 198 ? -3.062 24.047 11.227 1 98.69 198 GLY B O 1
ATOM 3431 N N . SER B 1 199 ? -4.32 24.344 9.422 1 98.56 199 SER B N 1
ATOM 3432 C CA . SER B 1 199 ? -5.242 25.234 10.125 1 98.56 199 SER B CA 1
ATOM 3433 C C . SER B 1 199 ? -6.316 24.453 10.867 1 98.56 199 SER B C 1
ATOM 3435 O O . SER B 1 199 ? -7.059 25 11.672 1 98.56 199 SER B O 1
ATOM 3437 N N . ARG B 1 200 ? -6.465 23.172 10.609 1 98.69 200 ARG B N 1
ATOM 3438 C CA . ARG B 1 200 ? -7.445 22.359 11.312 1 98.69 200 ARG B CA 1
ATOM 3439 C C . ARG B 1 200 ? -7.043 22.156 12.766 1 98.69 200 ARG B C 1
ATOM 3441 O O . ARG B 1 200 ? -5.93 21.703 13.055 1 98.69 200 ARG B O 1
ATOM 3448 N N . GLU B 1 201 ? -7.926 22.312 13.688 1 98.69 201 GLU B N 1
ATOM 3449 C CA . GLU B 1 201 ? -7.645 22.203 15.117 1 98.69 201 GLU B CA 1
ATOM 3450 C C . GLU B 1 201 ? -7.234 20.781 15.484 1 98.69 201 GLU B C 1
ATOM 3452 O O . GLU B 1 201 ? -6.348 20.578 16.312 1 98.69 201 GLU B O 1
ATOM 3457 N N . ALA B 1 202 ? -7.891 19.844 14.891 1 98.88 202 ALA B N 1
ATOM 3458 C CA . ALA B 1 202 ? -7.582 18.438 15.172 1 98.88 202 ALA B CA 1
ATOM 3459 C C . ALA B 1 202 ? -6.152 18.094 14.758 1 98.88 202 ALA B C 1
ATOM 3461 O O . ALA B 1 202 ? -5.469 17.328 15.43 1 98.88 202 ALA B O 1
ATOM 3462 N N . TYR B 1 203 ? -5.684 18.672 13.625 1 98.88 203 TYR B N 1
ATOM 3463 C CA . TYR B 1 203 ? -4.309 18.453 13.188 1 98.88 203 TYR B CA 1
ATOM 3464 C C . TYR B 1 203 ? -3.32 19.047 14.18 1 98.88 203 TYR B C 1
ATOM 3466 O O . TYR B 1 203 ? -2.332 18.406 14.547 1 98.88 203 TYR B O 1
ATOM 3474 N N . GLN B 1 204 ? -3.598 20.203 14.602 1 98.69 204 GLN B N 1
ATOM 3475 C CA . GLN B 1 204 ? -2.729 20.875 15.562 1 98.69 204 GLN B CA 1
ATOM 3476 C C . GLN B 1 204 ? -2.648 20.094 16.875 1 98.69 204 GLN B C 1
ATOM 3478 O O . GLN B 1 204 ? -1.561 19.875 17.406 1 98.69 204 GLN B O 1
ATOM 3483 N N . ARG B 1 205 ? -3.832 19.641 17.375 1 98.56 205 ARG B N 1
ATOM 3484 C CA . ARG B 1 205 ? -3.846 18.828 18.594 1 98.56 205 ARG B CA 1
ATOM 3485 C C . ARG B 1 205 ? -3.049 17.547 18.406 1 98.56 205 ARG B C 1
ATOM 3487 O O . ARG B 1 205 ? -2.303 17.141 19.297 1 98.56 205 ARG B O 1
ATOM 3494 N N . ALA B 1 206 ? -3.229 16.922 17.25 1 98.81 206 ALA B N 1
ATOM 3495 C CA . ALA B 1 206 ? -2.521 15.68 16.969 1 98.81 206 ALA B CA 1
ATOM 3496 C C . ALA B 1 206 ? -1.011 15.891 16.984 1 98.81 206 ALA B C 1
ATOM 3498 O O . ALA B 1 206 ? -0.276 15.086 17.578 1 98.81 206 ALA B O 1
ATOM 3499 N N . MET B 1 207 ? -0.534 16.953 16.312 1 98.62 207 MET B N 1
ATOM 3500 C CA . MET B 1 207 ? 0.898 17.234 16.25 1 98.62 207 MET B CA 1
ATOM 3501 C C . MET B 1 207 ? 1.451 17.547 17.625 1 98.62 207 MET B C 1
ATOM 3503 O O . MET B 1 207 ? 2.557 17.125 17.969 1 98.62 207 MET B O 1
ATOM 3507 N N . ASP B 1 208 ? 0.669 18.219 18.406 1 97.75 208 ASP B N 1
ATOM 3508 C CA . ASP B 1 208 ? 1.092 18.531 19.766 1 97.75 208 ASP B CA 1
ATOM 3509 C C . ASP B 1 208 ? 1.258 17.266 20.594 1 97.75 208 ASP B C 1
ATOM 3511 O O . ASP B 1 208 ? 2.166 17.156 21.422 1 97.75 208 ASP B O 1
ATOM 3515 N N . LYS B 1 209 ? 0.4 16.344 20.406 1 98.12 209 LYS B N 1
ATOM 3516 C CA . LYS B 1 209 ? 0.418 15.094 21.172 1 98.12 209 LYS B CA 1
ATOM 3517 C C . LYS B 1 209 ? 1.494 14.148 20.641 1 98.12 209 LYS B C 1
ATOM 3519 O O . LYS B 1 209 ? 2.234 13.547 21.422 1 98.12 209 LYS B O 1
ATOM 3524 N N . ALA B 1 210 ? 1.608 14.016 19.312 1 98.19 210 ALA B N 1
ATOM 3525 C CA . ALA B 1 210 ? 2.453 13 18.688 1 98.19 210 ALA B CA 1
ATOM 3526 C C . ALA B 1 210 ? 3.906 13.461 18.625 1 98.19 210 ALA B C 1
ATOM 3528 O O . ALA B 1 210 ? 4.824 12.648 18.734 1 98.19 210 ALA B O 1
ATOM 3529 N N . GLU B 1 211 ? 4.074 14.664 18.406 1 97.69 211 GLU B N 1
ATOM 3530 C CA . GLU B 1 211 ? 5.406 15.211 18.172 1 97.69 211 GLU B CA 1
ATOM 3531 C C . GLU B 1 211 ? 5.652 16.453 19.016 1 97.69 211 GLU B C 1
ATOM 3533 O O . GLU B 1 211 ? 5.906 17.531 18.484 1 97.69 211 GLU B O 1
ATOM 3538 N N . PRO B 1 212 ? 5.727 16.125 20.344 1 94.81 212 PRO B N 1
ATOM 3539 C CA . PRO B 1 212 ? 5.965 17.297 21.172 1 94.81 212 PRO B CA 1
ATOM 3540 C C . PRO B 1 212 ? 7.336 17.922 20.922 1 94.81 212 PRO B C 1
ATOM 3542 O O . PRO B 1 212 ? 8.344 17.219 20.859 1 94.81 212 PRO B O 1
ATOM 3545 N N . GLY B 1 213 ? 7.395 19.188 20.578 1 93.06 213 GLY B N 1
ATOM 3546 C CA . GLY B 1 213 ? 8.648 19.891 20.406 1 93.06 213 GLY B CA 1
ATOM 3547 C C . GLY B 1 213 ? 9.039 20.062 18.953 1 93.06 213 GLY B C 1
ATOM 3548 O O . GLY B 1 213 ? 9.961 20.812 18.625 1 93.06 213 GLY B O 1
ATOM 3549 N N . LEU B 1 214 ? 8.438 19.219 18.141 1 95.81 214 LEU B N 1
ATOM 3550 C CA . LEU B 1 214 ? 8.703 19.359 16.703 1 95.81 214 LEU B CA 1
ATOM 3551 C C . LEU B 1 214 ? 8.102 20.641 16.172 1 95.81 214 LEU B C 1
ATOM 3553 O O . LEU B 1 214 ? 6.945 20.969 16.453 1 95.81 214 LEU B O 1
ATOM 3557 N N . ASP B 1 215 ? 8.883 21.422 15.492 1 97.38 215 ASP B N 1
ATOM 3558 C CA . ASP B 1 215 ? 8.305 22.516 14.719 1 97.38 215 ASP B CA 1
ATOM 3559 C C . ASP B 1 215 ? 7.629 22 13.453 1 97.38 215 ASP B C 1
ATOM 3561 O O . ASP B 1 215 ? 8.141 22.188 12.344 1 97.38 215 ASP B O 1
ATOM 3565 N N . TRP B 1 216 ? 6.473 21.453 13.688 1 97.56 216 TRP B N 1
ATOM 3566 C CA . TRP B 1 216 ? 5.785 20.75 12.609 1 97.56 216 TRP B CA 1
ATOM 3567 C C . TRP B 1 216 ? 5.34 21.734 11.523 1 97.56 216 TRP B C 1
ATOM 3569 O O . TRP B 1 216 ? 5.023 21.328 10.406 1 97.56 216 TRP B O 1
ATOM 3579 N N . ARG B 1 217 ? 5.285 23.031 11.727 1 98.12 217 ARG B N 1
ATOM 3580 C CA . ARG B 1 217 ? 4.871 24.031 10.742 1 98.12 217 ARG B CA 1
ATOM 3581 C C . ARG B 1 217 ? 5.863 24.109 9.586 1 98.12 217 ARG B C 1
ATOM 3583 O O . ARG B 1 217 ? 5.508 24.516 8.484 1 98.12 217 ARG B O 1
ATOM 3590 N N . GLN B 1 218 ? 7.133 23.734 9.82 1 98.12 218 GLN B N 1
ATOM 3591 C CA . GLN B 1 218 ? 8.109 23.672 8.734 1 98.12 218 GLN B CA 1
ATOM 3592 C C . GLN B 1 218 ? 7.668 22.703 7.648 1 98.12 218 GLN B C 1
ATOM 3594 O O . GLN B 1 218 ? 7.98 22.891 6.473 1 98.12 218 GLN B O 1
ATOM 3599 N N . GLY B 1 219 ? 6.934 21.672 8.062 1 98.25 219 GLY B N 1
ATOM 3600 C CA . GLY B 1 219 ? 6.426 20.688 7.105 1 98.25 219 GLY B CA 1
ATOM 3601 C C . GLY B 1 219 ? 5.391 21.266 6.164 1 98.25 219 GLY B C 1
ATOM 3602 O O . GLY B 1 219 ? 5.094 20.672 5.121 1 98.25 219 GLY B O 1
ATOM 3603 N N . LEU B 1 220 ? 4.828 22.422 6.496 1 98.62 220 LEU B N 1
ATOM 3604 C CA . LEU B 1 220 ? 3.773 23.047 5.695 1 98.62 220 LEU B CA 1
ATOM 3605 C C . LEU B 1 220 ? 4.363 24 4.66 1 98.62 220 LEU B C 1
ATOM 3607 O O . LEU B 1 220 ? 3.639 24.516 3.812 1 98.62 220 LEU B O 1
ATOM 3611 N N . THR B 1 221 ? 5.676 24.219 4.703 1 98.62 221 THR B N 1
ATOM 3612 C CA . THR B 1 221 ? 6.324 25.188 3.832 1 98.62 221 THR B CA 1
ATOM 3613 C C . THR B 1 221 ? 6.867 24.5 2.578 1 98.62 221 THR B C 1
ATOM 3615 O O . THR B 1 221 ? 6.98 23.281 2.527 1 98.62 221 THR B O 1
ATOM 3618 N N . ALA B 1 222 ? 7.211 25.281 1.571 1 98.56 222 ALA B N 1
ATOM 3619 C CA . ALA B 1 222 ? 7.789 24.766 0.33 1 98.56 222 ALA B CA 1
ATOM 3620 C C . ALA B 1 222 ? 9.141 24.109 0.587 1 98.56 222 ALA B C 1
ATOM 3622 O O . ALA B 1 222 ? 9.414 23.016 0.065 1 98.56 222 ALA B O 1
ATOM 3623 N N . ALA B 1 223 ? 9.984 24.688 1.405 1 97.25 223 ALA B N 1
ATOM 3624 C CA . ALA B 1 223 ? 11.32 24.172 1.694 1 97.25 223 ALA B CA 1
ATOM 3625 C C . ALA B 1 223 ? 11.25 22.875 2.492 1 97.25 223 ALA B C 1
ATOM 3627 O O . ALA B 1 223 ? 12.094 21.984 2.33 1 97.25 223 ALA B O 1
ATOM 3628 N N . GLY B 1 224 ? 10.258 22.703 3.338 1 97 224 GLY B N 1
ATOM 3629 C CA . GLY B 1 224 ? 10.102 21.531 4.191 1 97 224 GLY B CA 1
ATOM 3630 C C . GLY B 1 224 ? 11.008 21.562 5.406 1 97 224 GLY B C 1
ATOM 3631 O O . GLY B 1 224 ? 11.734 22.547 5.625 1 97 224 GLY B O 1
ATOM 3632 N N . PRO B 1 225 ? 10.945 20.562 6.215 1 97.19 225 PRO B N 1
ATOM 3633 C CA . PRO B 1 225 ? 11.773 20.453 7.422 1 97.19 225 PRO B CA 1
ATOM 3634 C C . PRO B 1 225 ? 13.188 19.969 7.121 1 97.19 225 PRO B C 1
ATOM 3636 O O . PRO B 1 225 ? 13.461 19.484 6.02 1 97.19 225 PRO B O 1
ATOM 3639 N N . GLU B 1 226 ? 14.062 20.125 8.164 1 95.25 226 GLU B N 1
ATOM 3640 C CA . GLU B 1 226 ? 15.391 19.5 8.102 1 95.25 226 GLU B CA 1
ATOM 3641 C C . GLU B 1 226 ? 15.305 17.984 8.234 1 95.25 226 GLU B C 1
ATOM 3643 O O . GLU B 1 226 ? 14.32 17.469 8.766 1 95.25 226 GLU B O 1
ATOM 3648 N N . LEU B 1 227 ? 16.391 17.391 7.789 1 96.5 227 LEU B N 1
ATOM 3649 C CA . LEU B 1 227 ? 16.484 15.945 7.969 1 96.5 227 LEU B CA 1
ATOM 3650 C C . LEU B 1 227 ? 16.391 15.578 9.445 1 96.5 227 LEU B C 1
ATOM 3652 O O . LEU B 1 227 ? 16.922 16.297 10.305 1 96.5 227 LEU B O 1
ATOM 3656 N N . PHE B 1 228 ? 15.711 14.422 9.656 1 96.56 228 PHE B N 1
ATOM 3657 C CA . PHE B 1 228 ? 15.734 13.859 11 1 96.56 228 PHE B CA 1
ATOM 3658 C C . PHE B 1 228 ? 17.156 13.68 11.492 1 96.56 228 PHE B C 1
ATOM 3660 O O . PHE B 1 228 ? 17.969 13.016 10.836 1 96.56 228 PHE B O 1
ATOM 3667 N N . PRO B 1 229 ? 17.5 14.266 12.609 1 96.25 229 PRO B N 1
ATOM 3668 C CA . PRO B 1 229 ? 18.906 14.359 13.008 1 96.25 229 PRO B CA 1
ATOM 3669 C C . PRO B 1 229 ? 19.578 12.992 13.07 1 96.25 229 PRO B C 1
ATOM 3671 O O . PRO B 1 229 ? 20.672 12.812 12.516 1 96.25 229 PRO B O 1
ATOM 3674 N N . PRO B 1 230 ? 18.984 11.992 13.703 1 97.06 230 PRO B N 1
ATOM 3675 C CA . PRO B 1 230 ? 19.656 10.688 13.688 1 97.06 230 PRO B CA 1
ATOM 3676 C C . PRO B 1 230 ? 19.812 10.125 12.273 1 97.06 230 PRO B C 1
ATOM 3678 O O . PRO B 1 230 ? 20.797 9.43 11.992 1 97.06 230 PRO B O 1
ATOM 3681 N N . TYR B 1 231 ? 18.906 10.406 11.453 1 96.5 231 TYR B N 1
ATOM 3682 C CA . TYR B 1 231 ? 19 9.969 10.062 1 96.5 231 TYR B CA 1
ATOM 3683 C C . TYR B 1 231 ? 20.141 10.672 9.344 1 96.5 231 TYR B C 1
ATOM 3685 O O . TYR B 1 231 ? 20.922 10.039 8.617 1 96.5 231 TYR B O 1
ATOM 3693 N N . ARG B 1 232 ? 20.25 11.953 9.531 1 96.12 232 ARG B N 1
ATOM 3694 C CA . ARG B 1 232 ? 21.359 12.719 8.969 1 96.12 232 ARG B CA 1
ATOM 3695 C C . ARG B 1 232 ? 22.703 12.141 9.398 1 96.12 232 ARG B C 1
ATOM 3697 O O . ARG B 1 232 ? 23.609 12 8.578 1 96.12 232 ARG B O 1
ATOM 3704 N N . GLN B 1 233 ? 22.781 11.82 10.633 1 96.25 233 GLN B N 1
ATOM 3705 C CA . GLN B 1 233 ? 24 11.234 11.164 1 96.25 233 GLN B CA 1
ATOM 3706 C C . GLN B 1 233 ? 24.312 9.898 10.5 1 96.25 233 GLN B C 1
ATOM 3708 O O . GLN B 1 233 ? 25.453 9.633 10.125 1 96.25 233 GLN B O 1
ATOM 3713 N N . MET B 1 234 ? 23.312 9.109 10.375 1 95.38 234 MET B N 1
ATOM 3714 C CA . MET B 1 234 ? 23.469 7.801 9.75 1 95.38 234 MET B CA 1
ATOM 3715 C C . MET B 1 234 ? 23.953 7.941 8.312 1 95.38 234 MET B C 1
ATOM 3717 O O . MET B 1 234 ? 24.875 7.238 7.895 1 95.38 234 MET B O 1
ATOM 3721 N N . LEU B 1 235 ? 23.344 8.828 7.551 1 95 235 LEU B N 1
ATOM 3722 C CA . LEU B 1 235 ? 23.75 9.062 6.168 1 95 235 LEU B CA 1
ATOM 3723 C C . LEU B 1 235 ? 25.203 9.492 6.094 1 95 235 LEU B C 1
ATOM 3725 O O . LEU B 1 235 ? 25.953 9.031 5.227 1 95 235 LEU B O 1
ATOM 3729 N N . GLY B 1 236 ? 25.578 10.352 6.953 1 94.25 236 GLY B N 1
ATOM 3730 C CA . GLY B 1 236 ? 26.984 10.766 7.023 1 94.25 236 GLY B CA 1
ATOM 3731 C C . GLY B 1 236 ? 27.922 9.609 7.281 1 94.25 236 GLY B C 1
ATOM 3732 O O . GLY B 1 236 ? 28.984 9.508 6.641 1 94.25 236 GLY B O 1
ATOM 3733 N N . GLN B 1 237 ? 27.562 8.742 8.172 1 93.94 237 GLN B N 1
ATOM 3734 C CA . GLN B 1 237 ? 28.375 7.586 8.508 1 93.94 237 GLN B CA 1
ATOM 3735 C C . GLN B 1 237 ? 28.5 6.629 7.32 1 93.94 237 GLN B C 1
ATOM 3737 O O . GLN B 1 237 ? 29.5 5.934 7.176 1 93.94 237 GLN B O 1
ATOM 3742 N N . MET B 1 238 ? 27.5 6.684 6.469 1 92.25 238 MET B N 1
ATOM 3743 C CA . MET B 1 238 ? 27.5 5.824 5.289 1 92.25 238 MET B CA 1
ATOM 3744 C C . MET B 1 238 ? 28.25 6.477 4.133 1 92.25 238 MET B C 1
ATOM 3746 O O . MET B 1 238 ? 28.422 5.867 3.076 1 92.25 238 MET B O 1
ATOM 3750 N N . GLY B 1 239 ? 28.594 7.738 4.355 1 91.75 239 GLY B N 1
ATOM 3751 C CA . GLY B 1 239 ? 29.297 8.461 3.307 1 91.75 239 GLY B CA 1
ATOM 3752 C C . GLY B 1 239 ? 28.375 9.008 2.236 1 91.75 239 GLY B C 1
ATOM 3753 O O . GLY B 1 239 ? 28.812 9.258 1.107 1 91.75 239 GLY B O 1
ATOM 3754 N N . ILE B 1 240 ? 27.156 9.133 2.57 1 91.81 240 ILE B N 1
ATOM 3755 C CA . ILE B 1 240 ? 26.188 9.633 1.612 1 91.81 240 ILE B CA 1
ATOM 3756 C C . ILE B 1 240 ? 26.109 11.156 1.692 1 91.81 240 ILE B C 1
ATOM 3758 O O . ILE B 1 240 ? 25.953 11.719 2.777 1 91.81 240 ILE B O 1
ATOM 3762 N N . ASP B 1 241 ? 26.25 11.773 0.539 1 88.44 241 ASP B N 1
ATOM 3763 C CA . ASP B 1 241 ? 26.141 13.227 0.443 1 88.44 241 ASP B CA 1
ATOM 3764 C C . ASP B 1 241 ? 24.688 13.688 0.591 1 88.44 241 ASP B C 1
ATOM 3766 O O . ASP B 1 241 ? 23.875 13.5 -0.319 1 88.44 241 ASP B O 1
ATOM 3770 N N . ILE B 1 242 ? 24.406 14.352 1.596 1 88.62 242 ILE B N 1
ATOM 3771 C CA . ILE B 1 242 ? 23.062 14.758 1.958 1 88.62 242 ILE B CA 1
ATOM 3772 C C . ILE B 1 242 ? 22.531 15.773 0.944 1 88.62 242 ILE B C 1
ATOM 3774 O O . ILE B 1 242 ? 21.328 15.875 0.729 1 88.62 242 ILE B O 1
ATOM 3778 N N . ALA B 1 243 ? 23.422 16.5 0.391 1 83.62 243 ALA B N 1
ATOM 3779 C CA . ALA B 1 243 ? 23.016 17.484 -0.608 1 83.62 243 ALA B CA 1
ATOM 3780 C C . ALA B 1 243 ? 22.406 16.812 -1.837 1 83.62 243 ALA B C 1
ATOM 3782 O O . ALA B 1 243 ? 21.609 17.406 -2.553 1 83.62 243 ALA B O 1
ATOM 3783 N N . LYS B 1 244 ? 22.797 15.602 -2.006 1 81.25 244 LYS B N 1
ATOM 3784 C CA . LYS B 1 244 ? 22.359 14.875 -3.188 1 81.25 244 LYS B CA 1
ATOM 3785 C C . LYS B 1 244 ? 21.016 14.18 -2.934 1 81.25 244 LYS B C 1
ATOM 3787 O O . LYS B 1 244 ? 20.422 13.625 -3.855 1 81.25 244 LYS B O 1
ATOM 3792 N N . LEU B 1 245 ? 20.484 14.305 -1.678 1 84.88 245 LEU B N 1
ATOM 3793 C CA . LEU B 1 245 ? 19.25 13.625 -1.34 1 84.88 245 LEU B CA 1
ATOM 3794 C C . LEU B 1 245 ? 18.047 14.508 -1.663 1 84.88 245 LEU B C 1
ATOM 3796 O O . LEU B 1 245 ? 16.922 14.016 -1.771 1 84.88 245 LEU B O 1
ATOM 3800 N N . LYS B 1 246 ? 18.25 15.781 -1.719 1 86.88 246 LYS B N 1
ATOM 3801 C CA . LYS B 1 246 ? 17.125 16.688 -1.938 1 86.88 246 LYS B CA 1
ATOM 3802 C C . LYS B 1 246 ? 16.562 16.531 -3.344 1 86.88 246 LYS B C 1
ATOM 3804 O O . LYS B 1 246 ? 17.297 16.562 -4.328 1 86.88 246 LYS B O 1
ATOM 3809 N N . ILE B 1 247 ? 15.234 16.344 -3.316 1 91.06 247 ILE B N 1
ATOM 3810 C CA . ILE B 1 247 ? 14.516 16.156 -4.57 1 91.06 247 ILE B CA 1
ATOM 3811 C C . ILE B 1 247 ? 13.703 17.422 -4.883 1 91.06 247 ILE B C 1
ATOM 3813 O O . ILE B 1 247 ? 13.219 18.094 -3.973 1 91.06 247 ILE B O 1
#

Sequence (494 aa):
MSLTVHHLHISQSERIVWLCEELGIAYTLKTYTRDPILAPAALAALTPQKSAPVMTTTNRVTGKEFNMAESGAIAAYIDGVFGSGALSLEAAHENYADFLFWFHYANATLGAAFFRVMSAAWLQPDPDNAFAKSIPANVHKHLAAVEARLATTGAFLAGDQFTLADIMTVWTLTTGRQWTPTDLSSYPAILAYLQRIGSREAYQRAMDKAEPGLDWRQGLTAAGPELFPPYRQMLGQMGIDIAKLKIMSLTVHHLHISQSERIVWLCEELGIAYTLKTYTRDPILAPAALAALTPQKSAPVMTTTNRVTGKEFNMAESGAIAAYIDGVFGSGALSLEAAHENYADFLFWFHYANATLGAAFFRVMSAAWLQPDPDNAFAKSIPANVHKHLAAVEARLATTGAFLAGDQFTLADIMTVWTLTTGRQWTPTDLSSYPAILAYLQRIGSREAYQRAMDKAEPGLDWRQGLTAAGPELFPPYRQMLGQMGIDIAKLKI

Solvent-accessible surface area (backbone atoms only — not comparable to full-atom values): 26004 Å² total; per-residue (Å²): 132,66,38,34,42,39,30,37,50,96,45,71,18,52,36,54,49,26,48,36,42,66,63,68,52,84,65,45,81,46,78,41,66,46,61,73,80,45,58,35,70,79,58,22,69,63,46,95,79,34,48,65,24,34,36,39,36,54,40,85,70,76,67,47,71,46,65,44,49,54,60,69,22,46,51,53,48,47,28,41,67,75,39,72,36,71,40,58,72,51,72,82,43,78,41,26,66,44,30,38,34,42,40,42,35,21,52,61,42,53,41,42,38,48,51,48,52,46,52,47,60,68,38,56,42,58,89,79,36,67,61,61,65,44,45,60,57,50,38,52,54,49,50,50,51,53,23,53,49,28,55,71,44,72,56,26,74,36,27,85,48,80,35,50,27,46,48,57,36,50,47,60,68,18,68,41,16,27,72,42,36,45,61,41,73,91,29,64,39,46,43,52,40,36,48,58,50,64,66,34,65,33,46,48,53,23,43,54,69,62,39,68,87,57,70,64,67,36,20,46,42,40,72,37,40,67,58,40,62,61,56,48,52,50,38,51,75,71,69,48,64,67,80,74,55,58,74,132,66,37,34,44,40,29,37,53,95,44,72,18,52,36,54,49,26,47,34,42,67,64,66,52,81,66,46,80,46,77,42,66,46,60,73,80,45,59,34,70,79,59,22,69,64,44,95,79,34,49,65,23,35,36,40,36,54,39,84,70,76,65,46,70,48,64,44,48,54,61,69,22,46,50,52,46,47,29,41,66,75,40,74,37,72,41,60,73,52,71,81,42,78,43,25,66,44,30,38,34,42,41,41,36,23,53,62,44,52,42,43,39,48,50,47,51,48,52,46,61,68,40,56,41,57,91,80,37,66,61,62,64,45,45,59,55,50,40,51,54,49,50,48,52,52,23,54,49,28,54,70,46,71,56,25,74,36,28,84,50,79,35,52,28,46,48,58,34,50,46,59,68,18,70,43,17,26,73,43,39,46,60,41,73,93,29,64,39,47,42,51,39,37,48,57,50,64,67,33,66,34,46,47,54,22,42,54,68,62,39,68,86,57,71,63,69,37,20,46,43,39,72,37,39,67,60,39,63,63,56,50,52,50,36,50,75,70,68,47,62,67,81,73,56,59,75

Radius of gyration: 21.54 Å; Cα contacts (8 Å, |Δi|>4): 891; chains: 2; bounding box: 53×51×50 Å